Protein AF-A0A2D9DUI5-F1 (afdb_monomer)

Sequence (508 aa):
MSQTCPVAFVMTRLPARQQPRLTHIKRAMHSFASVVSAIAFSTLIPVAAQTADPADTEALIARLNEQREALATMQQEQGTFGQNSDDMLALLQSLTETLLLARAEGEALDALNQQLQIIKVHDGLYSEAQIPVLLQIVDVLAGQRQWEEVSDRLDYIHWMLPRTPEMPLETKLTVLQQTDERLRFALLHGPRDREARYLLQLREQREQALELALDAGNTEQIDALQYDLALAELYIGLAMVTTTDTSQALINEEHGIPSTTPLRPLQRITSVSDLETMYGSRTTTVIERAHRSAMTRHYQLIEEIGERQSEEPEVQAMLKLYLGDSVLLRQQYELRTGTLISDARGSNNIGSAATYYRDAWTLFKEAGYSDSELNAYFACPALLPLQTLSLELKTGNSHCEITGEDALMTINNVVMTEGALPAFAYEEMPQTLREMTTNGVKTLLEFRIGVNGQAENIDIIDATPDTTGARIQGRDALRSLQFRPVLIDGEAQRRQNVRLTLISLNQD

pLDDT: mean 78.69, std 21.23, range [22.59, 97.69]

Nearest PDB structures (foldseek):
  6swu-assembly3_E  TM=4.867E-01  e=5.775E-04  Mus musculus
  7aie-assembly1_A  TM=6.490E-01  e=6.073E-03  Homo sapiens
  7ai4-assembly2_B  TM=4.175E-01  e=3.004E-04  Homo sapiens
  6swu-assembly1_B  TM=4.247E-01  e=2.229E-03  Mus musculus
  6f9i-assembly1_A  TM=3.969E-01  e=1.873E-03  Mus musculus

Mean predicted aligned error: 11.99 Å

Structure (mmCIF, N/CA/C/O backbone):
data_AF-A0A2D9DUI5-F1
#
_entry.id   AF-A0A2D9DUI5-F1
#
loop_
_atom_site.group_PDB
_atom_site.id
_atom_site.type_symbol
_atom_site.label_atom_id
_atom_site.label_alt_id
_atom_site.label_comp_id
_atom_site.label_asym_id
_atom_site.label_entity_id
_atom_site.label_seq_id
_atom_site.pdbx_PDB_ins_code
_atom_site.Cartn_x
_atom_site.Cartn_y
_atom_site.Cartn_z
_atom_site.occupancy
_atom_site.B_iso_or_equiv
_atom_site.auth_seq_id
_atom_site.auth_comp_id
_atom_site.auth_asym_id
_atom_site.auth_atom_id
_atom_site.pdbx_PDB_model_num
ATOM 1 N N . MET A 1 1 ? 38.023 36.921 45.745 1.00 35.47 1 MET A N 1
ATOM 2 C CA . MET A 1 1 ? 38.753 35.980 46.623 1.00 35.47 1 MET A CA 1
ATOM 3 C C . MET A 1 1 ? 38.849 34.674 45.841 1.00 35.47 1 MET A C 1
ATOM 5 O O . MET A 1 1 ? 37.820 34.056 45.636 1.00 35.47 1 MET A O 1
ATOM 9 N N . SER A 1 2 ? 39.879 34.526 44.993 1.00 33.12 2 SER A N 1
ATOM 10 C CA . SER A 1 2 ? 41.047 33.629 45.203 1.00 33.12 2 SER A CA 1
ATOM 11 C C . SER A 1 2 ? 40.615 32.175 45.457 1.00 33.12 2 SER A C 1
ATOM 13 O O . SER A 1 2 ? 39.917 31.946 46.431 1.00 33.12 2 SER A O 1
ATOM 15 N N . GLN A 1 3 ? 40.984 31.141 44.704 1.00 33.75 3 GLN A N 1
ATOM 16 C CA . GLN A 1 3 ? 42.101 30.915 43.787 1.00 33.75 3 GLN A CA 1
ATOM 17 C C . GLN A 1 3 ? 41.782 29.678 42.921 1.00 33.75 3 GLN A C 1
ATOM 19 O O . GLN A 1 3 ? 41.105 28.751 43.352 1.00 33.75 3 GLN A O 1
ATOM 24 N N . THR A 1 4 ? 42.325 29.687 41.712 1.00 34.16 4 THR A N 1
ATOM 25 C CA . THR A 1 4 ? 42.531 28.580 40.768 1.00 34.16 4 THR A CA 1
ATOM 26 C C . THR A 1 4 ? 43.497 27.509 41.298 1.00 34.16 4 THR A C 1
ATOM 28 O O . THR A 1 4 ? 44.485 27.892 41.921 1.00 34.16 4 THR A O 1
ATOM 31 N N . CYS A 1 5 ? 43.299 26.222 40.964 1.00 30.30 5 CYS A N 1
ATOM 32 C CA . CYS A 1 5 ? 44.219 25.385 40.151 1.00 30.30 5 CYS A CA 1
ATOM 33 C C . CYS A 1 5 ? 43.938 23.856 40.235 1.00 30.30 5 CYS A C 1
ATOM 35 O O . CYS A 1 5 ? 43.252 23.417 41.154 1.00 30.30 5 CYS A O 1
ATOM 37 N N . PRO A 1 6 ? 44.444 23.060 39.261 1.00 39.50 6 PRO A N 1
ATOM 38 C CA . PRO A 1 6 ? 43.916 21.758 38.836 1.00 39.50 6 PRO A CA 1
ATOM 39 C C . PRO A 1 6 ? 44.790 20.561 39.260 1.00 39.50 6 PRO A C 1
ATOM 41 O O . PRO A 1 6 ? 45.920 20.738 39.710 1.00 39.50 6 PRO A O 1
ATOM 44 N N . VAL A 1 7 ? 44.316 19.332 39.016 1.00 31.47 7 VAL A N 1
ATOM 45 C CA . VAL A 1 7 ? 45.169 18.129 39.005 1.00 31.47 7 VAL A CA 1
ATOM 46 C C . VAL A 1 7 ? 44.853 17.273 37.779 1.00 31.47 7 VAL A C 1
ATOM 48 O O . VAL A 1 7 ? 43.738 16.791 37.609 1.00 31.47 7 VAL A O 1
ATOM 51 N N . ALA A 1 8 ? 45.876 17.075 36.950 1.00 28.53 8 ALA A N 1
ATOM 52 C CA . ALA A 1 8 ? 45.979 16.036 35.935 1.00 28.53 8 ALA A CA 1
ATOM 53 C C . ALA A 1 8 ? 47.156 15.117 36.310 1.00 28.53 8 ALA A C 1
ATOM 55 O O . ALA A 1 8 ? 48.222 15.618 36.660 1.00 28.53 8 ALA A O 1
ATOM 56 N N . PHE A 1 9 ? 46.972 13.795 36.222 1.00 25.91 9 PHE A N 1
ATOM 57 C CA . PHE A 1 9 ? 48.032 12.768 36.201 1.00 25.91 9 PHE A CA 1
ATOM 58 C C . PHE A 1 9 ? 47.408 11.477 35.626 1.00 25.91 9 PHE A C 1
ATOM 60 O O . PHE A 1 9 ? 46.484 10.934 36.218 1.00 25.91 9 PHE A O 1
ATOM 67 N N . VAL A 1 10 ? 47.578 11.168 34.335 1.00 26.67 10 VAL A N 1
ATOM 68 C CA . VAL A 1 10 ? 48.645 10.370 33.684 1.00 26.67 10 VAL A CA 1
ATOM 69 C C . VAL A 1 10 ? 48.659 8.871 34.049 1.00 26.67 10 VAL A C 1
ATOM 71 O O . VAL A 1 10 ? 49.114 8.474 35.113 1.00 26.67 10 VAL A O 1
ATOM 74 N N . MET A 1 11 ? 48.206 8.088 33.057 1.00 27.45 11 MET A N 1
ATOM 75 C CA . MET A 1 11 ? 48.617 6.754 32.573 1.00 27.45 11 MET A CA 1
ATOM 76 C C . MET A 1 11 ? 49.201 5.696 33.526 1.00 27.45 11 MET A C 1
ATOM 78 O O . MET A 1 11 ? 50.337 5.818 33.977 1.00 27.45 11 MET A O 1
ATOM 82 N N . THR A 1 12 ? 48.582 4.508 33.490 1.00 27.20 12 THR A N 1
ATOM 83 C CA . THR A 1 12 ? 49.299 3.220 33.400 1.00 27.20 12 THR A CA 1
ATOM 84 C C . THR A 1 12 ? 48.581 2.229 32.470 1.00 27.20 12 THR A C 1
ATOM 86 O O . THR A 1 12 ? 47.360 2.180 32.380 1.00 27.20 12 THR A O 1
ATOM 89 N N . ARG A 1 13 ? 49.406 1.500 31.711 1.00 25.88 13 ARG A N 1
ATOM 90 C CA . ARG A 1 13 ? 49.123 0.600 30.579 1.00 25.88 13 ARG A CA 1
ATOM 91 C C . ARG A 1 13 ? 48.706 -0.818 31.005 1.00 25.88 13 ARG A C 1
ATOM 93 O O . ARG A 1 13 ? 49.141 -1.255 32.065 1.00 25.88 13 ARG A O 1
ATOM 100 N N . LEU A 1 14 ? 48.098 -1.554 30.053 1.00 30.58 14 LEU A N 1
ATOM 101 C CA . LEU A 1 14 ? 48.385 -2.944 29.577 1.00 30.58 14 LEU A CA 1
ATOM 102 C C . LEU A 1 14 ? 47.097 -3.800 29.415 1.00 30.58 14 LEU A C 1
ATOM 104 O O . LEU A 1 14 ? 46.129 -3.556 30.121 1.00 30.58 14 LEU A O 1
ATOM 108 N N . PRO A 1 15 ? 47.090 -4.884 28.609 1.00 32.53 15 PRO A N 1
ATOM 109 C CA . PRO A 1 15 ? 47.397 -4.961 27.180 1.00 32.53 15 PRO A CA 1
ATOM 110 C C . PRO A 1 15 ? 46.328 -5.750 26.381 1.00 32.53 15 PRO A C 1
ATOM 112 O O . PRO A 1 15 ? 45.441 -6.406 26.923 1.00 32.53 15 PRO A O 1
ATOM 115 N N . ALA A 1 16 ? 46.477 -5.712 25.056 1.00 29.59 16 ALA A N 1
ATOM 116 C CA . ALA A 1 16 ? 45.716 -6.464 24.065 1.00 29.59 16 ALA A CA 1
ATOM 117 C C . ALA A 1 16 ? 45.664 -7.978 24.344 1.00 29.59 16 ALA A C 1
ATOM 119 O O . ALA A 1 16 ? 46.697 -8.625 24.535 1.00 29.59 16 ALA A O 1
ATOM 120 N N . ARG A 1 17 ? 44.459 -8.557 24.276 1.00 28.30 17 ARG A N 1
ATOM 121 C CA . ARG A 1 17 ? 44.248 -10.007 24.249 1.00 28.30 17 ARG A CA 1
ATOM 122 C C . ARG A 1 17 ? 44.012 -10.441 22.804 1.00 28.30 17 ARG A C 1
ATOM 124 O O . ARG A 1 17 ? 42.981 -10.148 22.211 1.00 28.30 17 ARG A O 1
ATOM 131 N N . GLN A 1 18 ? 45.019 -11.110 22.253 1.00 30.19 18 GLN A N 1
ATOM 132 C CA . GLN A 1 18 ? 44.977 -11.826 20.982 1.00 30.19 18 GLN A CA 1
ATOM 133 C C . GLN A 1 18 ? 43.848 -12.868 21.004 1.00 30.19 18 GLN A C 1
ATOM 135 O O . GLN A 1 18 ? 43.832 -13.740 21.872 1.00 30.19 18 GLN A O 1
ATOM 140 N N . GLN A 1 19 ? 42.931 -12.802 20.040 1.00 34.28 19 GLN A N 1
ATOM 141 C CA . GLN A 1 19 ? 42.048 -13.917 19.697 1.00 34.28 19 GLN A CA 1
ATOM 142 C C . GLN A 1 19 ? 42.710 -14.745 18.583 1.00 34.28 19 GLN A C 1
ATOM 144 O O . GLN A 1 19 ? 43.161 -14.169 17.588 1.00 34.28 19 GLN A O 1
ATOM 149 N N . PRO A 1 20 ? 42.809 -16.078 18.719 1.00 31.58 20 PRO A N 1
ATOM 150 C CA . PRO A 1 20 ? 43.341 -16.919 17.663 1.00 31.58 20 PRO A CA 1
ATOM 151 C C . PRO A 1 20 ? 42.282 -17.187 16.589 1.00 31.58 20 PRO A C 1
ATOM 153 O O . PRO A 1 20 ? 41.140 -17.540 16.872 1.00 31.58 20 PRO A O 1
ATOM 156 N N . ARG A 1 21 ? 42.725 -17.065 15.335 1.00 27.00 21 ARG A N 1
ATOM 157 C CA . ARG A 1 21 ? 42.079 -17.616 14.143 1.00 27.00 21 ARG A CA 1
ATOM 158 C C . ARG A 1 21 ? 41.914 -19.130 14.300 1.00 27.00 21 ARG A C 1
ATOM 160 O O . ARG A 1 21 ? 42.907 -19.820 14.520 1.00 27.00 21 ARG A O 1
ATOM 167 N N . LEU A 1 22 ? 40.707 -19.643 14.078 1.00 28.48 22 LEU A N 1
ATOM 168 C CA . LEU A 1 22 ? 40.494 -21.040 13.704 1.00 28.48 22 LEU A CA 1
ATOM 169 C C . LEU A 1 22 ? 39.756 -21.097 12.370 1.00 28.48 22 LEU A C 1
ATOM 171 O O . LEU A 1 22 ? 38.598 -20.725 12.221 1.00 28.48 22 LEU A O 1
ATOM 175 N N . THR A 1 23 ? 40.530 -21.523 11.386 1.00 28.75 23 THR A N 1
ATOM 176 C CA . THR A 1 23 ? 40.172 -21.856 10.019 1.00 28.75 23 THR A CA 1
ATOM 177 C C . THR A 1 23 ? 39.438 -23.195 9.933 1.00 28.75 23 THR A C 1
ATOM 179 O O . THR A 1 23 ? 39.822 -24.149 10.599 1.00 28.75 23 THR A O 1
ATOM 182 N N . HIS A 1 24 ? 38.499 -23.260 8.987 1.00 27.08 24 HIS A N 1
ATOM 183 C CA . HIS A 1 24 ? 38.095 -24.427 8.192 1.00 27.08 24 HIS A CA 1
ATOM 184 C C . HIS A 1 24 ? 37.615 -25.703 8.903 1.00 27.08 24 HIS A C 1
ATOM 186 O O . HIS A 1 24 ? 38.417 -26.557 9.260 1.00 27.08 24 HIS A O 1
ATOM 192 N N . ILE A 1 25 ? 36.301 -25.953 8.824 1.00 29.09 25 ILE A N 1
ATOM 193 C CA . ILE A 1 25 ? 35.782 -27.282 8.464 1.00 29.09 25 ILE A CA 1
ATOM 194 C C . ILE A 1 25 ? 34.716 -27.101 7.371 1.00 29.09 25 ILE A C 1
ATOM 196 O O . ILE A 1 25 ? 33.640 -26.561 7.602 1.00 29.09 25 ILE A O 1
ATOM 200 N N . LYS A 1 26 ? 35.060 -27.524 6.151 1.00 25.78 26 LYS A N 1
ATOM 201 C CA . LYS A 1 26 ? 34.168 -27.704 4.996 1.00 25.78 26 LYS A CA 1
ATOM 202 C C . LYS A 1 26 ? 34.025 -29.215 4.747 1.00 25.78 26 LYS A C 1
ATOM 204 O O . LYS A 1 26 ? 35.037 -29.908 4.760 1.00 25.78 26 LYS A O 1
ATOM 209 N N . ARG A 1 27 ? 32.805 -29.620 4.358 1.00 27.11 27 ARG A N 1
ATOM 210 C CA . ARG A 1 27 ? 32.379 -30.831 3.606 1.00 27.11 27 ARG A CA 1
ATOM 211 C C . ARG A 1 27 ? 32.108 -32.154 4.341 1.00 27.11 27 ARG A C 1
ATOM 213 O O . ARG A 1 27 ? 33.028 -32.838 4.764 1.00 27.11 27 ARG A O 1
ATOM 220 N N . ALA A 1 28 ? 30.839 -32.569 4.242 1.00 24.31 28 ALA A N 1
ATOM 221 C CA . ALA A 1 28 ? 30.325 -33.802 3.603 1.00 24.31 28 ALA A CA 1
ATOM 222 C C . ALA A 1 28 ? 28.789 -33.580 3.431 1.00 24.31 28 ALA A C 1
ATOM 224 O O . ALA A 1 28 ? 28.154 -33.261 4.426 1.00 24.31 28 ALA A O 1
ATOM 225 N N . MET A 1 29 ? 28.109 -33.475 2.267 1.00 25.52 29 MET A N 1
ATOM 226 C CA . MET A 1 29 ? 27.969 -34.352 1.072 1.00 25.52 29 MET A CA 1
ATOM 227 C C . MET A 1 29 ? 27.858 -35.833 1.466 1.00 25.52 29 MET A C 1
ATOM 229 O O . MET A 1 29 ? 28.759 -36.320 2.126 1.00 25.52 29 MET A O 1
ATOM 233 N N . HIS A 1 30 ? 26.873 -36.655 1.093 1.00 25.30 30 HIS A N 1
ATOM 234 C CA . HIS A 1 30 ? 25.753 -36.604 0.144 1.00 25.30 30 HIS A CA 1
ATOM 235 C C . HIS A 1 30 ? 24.871 -37.852 0.429 1.00 25.30 30 HIS A C 1
ATOM 237 O O . HIS A 1 30 ? 25.422 -38.906 0.722 1.00 25.30 30 HIS A O 1
ATOM 243 N N . SER A 1 31 ? 23.538 -37.742 0.349 1.00 24.42 31 SER A N 1
ATOM 244 C CA . SER A 1 31 ? 22.684 -38.413 -0.662 1.00 24.42 31 SER A CA 1
ATOM 245 C C . SER A 1 31 ? 22.130 -39.809 -0.301 1.00 24.42 31 SER A C 1
ATOM 247 O O . SER A 1 31 ? 22.700 -40.524 0.515 1.00 24.42 31 SER A O 1
ATOM 249 N N . PHE A 1 32 ? 21.049 -40.157 -1.017 1.00 24.33 32 PHE A N 1
ATOM 250 C CA . PHE A 1 32 ? 20.223 -41.377 -1.081 1.00 24.33 32 PHE A CA 1
ATOM 251 C C . PHE A 1 32 ? 18.980 -41.394 -0.166 1.00 24.33 32 PHE A C 1
ATOM 253 O O . PHE A 1 32 ? 19.099 -41.260 1.040 1.00 24.33 32 PHE A O 1
ATOM 260 N N . ALA A 1 33 ? 17.747 -41.587 -0.652 1.00 24.06 33 ALA A N 1
ATOM 261 C CA . ALA A 1 33 ? 17.282 -41.972 -1.983 1.00 24.06 33 ALA A CA 1
ATOM 262 C C . ALA A 1 33 ? 15.797 -41.607 -2.190 1.00 24.06 33 ALA A C 1
ATOM 264 O O . ALA A 1 33 ? 14.988 -41.681 -1.271 1.00 24.06 33 ALA A O 1
ATOM 265 N N . SER A 1 34 ? 15.469 -41.276 -3.439 1.00 27.56 34 SER A N 1
ATOM 266 C CA . SER A 1 34 ? 14.128 -41.279 -4.030 1.00 27.56 34 SER A CA 1
ATOM 267 C C . SER A 1 34 ? 13.710 -42.709 -4.391 1.00 27.56 34 SER A C 1
ATOM 269 O O . SER A 1 34 ? 14.555 -43.430 -4.918 1.00 27.56 34 SER A O 1
ATOM 271 N N . VAL A 1 35 ? 12.432 -43.081 -4.192 1.00 26.27 35 VAL A N 1
ATOM 272 C CA . VAL A 1 35 ? 11.725 -44.129 -4.967 1.00 26.27 35 VAL A CA 1
ATOM 273 C C . VAL A 1 35 ? 10.205 -43.833 -5.061 1.00 26.27 35 VAL A C 1
ATOM 275 O O . VAL A 1 35 ? 9.470 -44.061 -4.111 1.00 26.27 35 VAL A O 1
ATOM 278 N N . VAL A 1 36 ? 9.790 -43.317 -6.231 1.00 25.77 36 VAL A N 1
ATOM 279 C CA . VAL A 1 36 ? 8.755 -43.799 -7.195 1.00 25.77 36 VAL A CA 1
ATOM 280 C C . VAL A 1 36 ? 7.274 -44.062 -6.794 1.00 25.77 36 VAL A C 1
ATOM 282 O O . VAL A 1 36 ? 6.982 -44.819 -5.877 1.00 25.77 36 VAL A O 1
ATOM 285 N N . SER A 1 37 ? 6.387 -43.609 -7.713 1.00 22.59 37 SER A N 1
ATOM 286 C CA . SER A 1 37 ? 4.989 -44.022 -8.036 1.00 22.59 37 SER A CA 1
ATOM 287 C C . SER A 1 37 ? 3.849 -43.463 -7.177 1.00 22.59 37 SER A C 1
ATOM 289 O O . SER A 1 37 ? 3.982 -43.358 -5.972 1.00 22.59 37 SER A O 1
ATOM 291 N N . ALA A 1 38 ? 2.636 -43.192 -7.666 1.00 22.98 38 ALA A N 1
ATOM 292 C CA . ALA A 1 38 ? 2.022 -43.075 -8.993 1.00 22.98 38 ALA A CA 1
ATOM 293 C C . ALA A 1 38 ? 0.578 -42.552 -8.771 1.00 22.98 38 ALA A C 1
ATOM 295 O O . ALA A 1 38 ? -0.014 -42.845 -7.741 1.00 22.98 38 ALA A O 1
ATOM 296 N N . ILE A 1 39 ? 0.038 -41.814 -9.749 1.00 30.64 39 ILE A N 1
ATOM 297 C CA . ILE A 1 39 ? -1.383 -41.674 -10.156 1.00 30.64 39 ILE A CA 1
ATOM 298 C C . ILE A 1 39 ? -2.484 -41.823 -9.073 1.00 30.64 39 ILE A C 1
ATOM 300 O O . ILE A 1 39 ? -2.800 -42.936 -8.666 1.00 30.64 39 ILE A O 1
ATOM 304 N N . ALA A 1 40 ? -3.223 -40.738 -8.799 1.00 24.50 40 ALA A N 1
ATOM 305 C CA . ALA A 1 40 ? -4.675 -40.759 -8.532 1.00 24.50 40 ALA A CA 1
ATOM 306 C C . ALA A 1 40 ? -5.242 -39.335 -8.709 1.00 24.50 40 ALA A C 1
ATOM 308 O O . ALA A 1 40 ? -4.798 -38.399 -8.059 1.00 24.50 40 ALA A O 1
ATOM 309 N N . PHE A 1 41 ? -5.998 -39.103 -9.781 1.00 24.47 41 PHE A N 1
ATOM 310 C CA . PHE A 1 41 ? -7.457 -38.946 -9.767 1.00 24.47 41 PHE A CA 1
ATOM 311 C C . PHE A 1 41 ? -7.968 -37.661 -9.105 1.00 24.47 41 PHE A C 1
ATOM 313 O O . PHE A 1 41 ? -7.886 -37.456 -7.900 1.00 24.47 41 PHE A O 1
ATOM 320 N N . SER A 1 42 ? -8.567 -36.836 -9.958 1.00 33.62 42 SER A N 1
ATOM 321 C CA . SER A 1 42 ? -9.458 -35.733 -9.646 1.00 33.62 42 SER A CA 1
ATOM 322 C C . SER A 1 42 ? -10.471 -36.106 -8.564 1.00 33.62 42 SER A C 1
ATOM 324 O O . SER A 1 42 ? -11.307 -36.986 -8.769 1.00 33.62 42 SER A O 1
ATOM 326 N N . THR A 1 43 ? -10.479 -35.355 -7.469 1.00 26.19 43 THR A N 1
ATOM 327 C CA . THR A 1 43 ? -11.693 -35.130 -6.688 1.00 26.19 43 THR A CA 1
ATOM 328 C C . THR A 1 43 ? -11.813 -33.644 -6.417 1.00 26.19 43 THR A C 1
ATOM 330 O O . THR A 1 43 ? -10.975 -33.052 -5.740 1.00 26.19 43 THR A O 1
ATOM 333 N N . LEU A 1 44 ? -12.873 -33.066 -6.981 1.00 30.77 44 LEU A N 1
ATOM 334 C CA . LEU A 1 44 ? -13.515 -31.854 -6.497 1.00 30.77 44 LEU A CA 1
ATOM 335 C C . LEU A 1 44 ? -13.563 -31.916 -4.968 1.00 30.77 44 LEU A C 1
ATOM 337 O O . LEU A 1 44 ? -14.206 -32.808 -4.417 1.00 30.77 44 LEU A O 1
ATOM 341 N N . ILE A 1 45 ? -12.872 -31.000 -4.296 1.00 27.75 45 ILE A N 1
ATOM 342 C CA . ILE A 1 45 ? -13.144 -30.715 -2.892 1.00 27.75 45 ILE A CA 1
ATOM 343 C C . ILE A 1 45 ? -14.324 -29.743 -2.925 1.00 27.75 45 ILE A C 1
ATOM 345 O O . ILE A 1 45 ? -14.134 -28.591 -3.322 1.00 27.75 45 ILE A O 1
ATOM 349 N N . PRO A 1 46 ? -15.553 -30.164 -2.579 1.00 30.53 46 PRO A N 1
ATOM 350 C CA . PRO A 1 46 ? -16.539 -29.188 -2.171 1.00 30.53 46 PRO A CA 1
ATOM 351 C C . PRO A 1 46 ? -15.974 -28.533 -0.910 1.00 30.53 46 PRO A C 1
ATOM 353 O O . PRO A 1 46 ? -15.553 -29.229 0.016 1.00 30.53 46 PRO A O 1
ATOM 356 N N . VAL A 1 47 ? -15.932 -27.203 -0.888 1.00 30.84 47 VAL A N 1
ATOM 357 C CA . VAL A 1 47 ? -15.747 -26.438 0.345 1.00 30.84 47 VAL A CA 1
ATOM 358 C C . VAL A 1 47 ? -16.942 -26.784 1.228 1.00 30.84 47 VAL A C 1
ATOM 360 O O . VAL A 1 47 ? -18.017 -26.200 1.125 1.00 30.84 47 VAL A O 1
ATOM 363 N N . ALA A 1 48 ? -16.789 -27.836 2.026 1.00 29.02 48 ALA A N 1
ATOM 364 C CA . ALA A 1 48 ? -17.665 -28.099 3.137 1.00 29.02 48 ALA A CA 1
ATOM 365 C C . ALA A 1 48 ? -17.419 -26.957 4.117 1.00 29.02 48 ALA A C 1
ATOM 367 O O . ALA A 1 48 ? -16.300 -26.789 4.604 1.00 29.02 48 ALA A O 1
ATOM 368 N N . ALA A 1 49 ? -18.457 -26.165 4.384 1.00 35.09 49 ALA A N 1
ATOM 369 C CA . ALA A 1 49 ? -18.524 -25.417 5.624 1.00 35.09 49 ALA A CA 1
ATOM 370 C C . ALA A 1 49 ? -18.140 -26.396 6.740 1.00 35.09 49 ALA A C 1
ATOM 372 O O . ALA A 1 49 ? -18.808 -27.418 6.909 1.00 35.09 49 ALA A O 1
ATOM 373 N N . GLN A 1 50 ? -17.021 -26.145 7.420 1.00 40.34 50 GLN A N 1
ATOM 374 C CA . GLN A 1 50 ? -16.667 -26.870 8.631 1.00 40.34 50 GLN A CA 1
ATOM 375 C C . GLN A 1 50 ? -17.823 -26.667 9.605 1.00 40.34 50 GLN A C 1
ATOM 377 O O . GLN A 1 50 ? -17.972 -25.613 10.217 1.00 40.34 50 GLN A O 1
ATOM 382 N N . THR A 1 51 ? -18.703 -27.659 9.687 1.00 37.50 51 THR A N 1
ATOM 383 C CA . THR A 1 51 ? -19.665 -27.766 10.769 1.00 37.50 51 THR A CA 1
ATOM 384 C C . THR A 1 51 ? -18.831 -28.016 12.014 1.00 37.50 51 THR A C 1
ATOM 386 O O . THR A 1 51 ? -18.285 -29.110 12.160 1.00 37.50 51 THR A O 1
ATOM 389 N N . ALA A 1 52 ? -18.659 -26.982 12.840 1.00 52.34 52 ALA A N 1
ATOM 390 C CA . ALA A 1 52 ? -18.042 -27.108 14.153 1.00 52.34 52 ALA A CA 1
ATOM 391 C C . ALA A 1 52 ? -18.683 -28.292 14.894 1.00 52.34 52 ALA A C 1
ATOM 393 O O . ALA A 1 52 ? -19.907 -28.457 14.840 1.00 52.34 52 ALA A O 1
ATOM 394 N N . ASP A 1 53 ? -17.863 -29.138 15.519 1.00 56.28 53 ASP A N 1
ATOM 395 C CA . ASP A 1 53 ? -18.357 -30.276 16.291 1.00 56.28 53 ASP A CA 1
ATOM 396 C C . ASP A 1 53 ? -19.287 -29.738 17.397 1.00 56.28 53 ASP A C 1
ATOM 398 O O . ASP A 1 53 ? -18.899 -28.811 18.118 1.00 56.28 53 ASP A O 1
ATOM 402 N N . PRO A 1 54 ? -20.524 -30.245 17.546 1.00 64.31 54 PRO A N 1
ATOM 403 C CA . PRO A 1 54 ? -21.423 -29.807 18.611 1.00 64.31 54 PRO A CA 1
ATOM 404 C C . PRO A 1 54 ? -20.776 -29.863 20.007 1.00 64.31 54 PRO A C 1
ATOM 406 O O . PRO A 1 54 ? -21.071 -28.997 20.834 1.00 64.31 54 PRO A O 1
ATOM 409 N N . ALA A 1 55 ? -19.847 -30.796 20.254 1.00 65.81 55 ALA A N 1
ATOM 410 C CA . ALA A 1 55 ? -19.101 -30.865 21.514 1.00 65.81 55 ALA A CA 1
ATOM 411 C C . ALA A 1 55 ? -18.189 -29.640 21.750 1.00 65.81 55 ALA A C 1
ATOM 413 O O . ALA A 1 55 ? -18.104 -29.144 22.875 1.00 65.81 55 ALA A O 1
ATOM 414 N N . ASP A 1 56 ? -17.568 -29.107 20.693 1.00 78.75 56 ASP A N 1
ATOM 415 C CA . ASP A 1 56 ? -16.711 -27.918 20.774 1.00 78.75 56 ASP A CA 1
ATOM 416 C C . ASP A 1 56 ? -17.540 -26.653 21.041 1.00 78.75 56 ASP A C 1
ATOM 418 O O . ASP A 1 56 ? -17.127 -25.772 21.798 1.00 78.75 56 ASP A O 1
ATOM 422 N N . THR A 1 57 ? -18.751 -26.576 20.477 1.00 81.31 57 THR A N 1
ATOM 423 C CA . THR A 1 57 ? -19.652 -25.435 20.707 1.00 81.31 57 THR A CA 1
ATOM 424 C C . THR A 1 57 ? -20.199 -25.384 22.136 1.00 81.31 57 THR A C 1
ATOM 426 O O . THR A 1 57 ? -20.290 -24.302 22.716 1.00 81.31 57 THR A O 1
ATOM 429 N N . GLU A 1 58 ? -20.518 -26.532 22.741 1.00 86.31 58 GLU A N 1
ATOM 430 C CA . GLU A 1 58 ? -21.008 -26.593 24.124 1.00 86.31 58 GLU A CA 1
ATOM 431 C C . GLU A 1 58 ? -19.908 -26.213 25.127 1.00 86.31 58 GLU A C 1
ATOM 433 O O . GLU A 1 58 ? -20.149 -25.420 26.042 1.00 86.31 58 GLU A O 1
ATOM 438 N N . ALA A 1 59 ? -18.678 -26.692 24.906 1.00 88.62 59 ALA A N 1
ATOM 439 C CA . ALA A 1 59 ? -17.516 -26.310 25.707 1.00 88.62 59 ALA A CA 1
ATOM 440 C C . ALA A 1 59 ? -17.216 -24.802 25.615 1.00 88.62 59 ALA A C 1
ATOM 442 O O . ALA A 1 59 ? -16.914 -24.165 26.629 1.00 88.62 59 ALA A O 1
ATOM 443 N N . LEU A 1 60 ? -17.347 -24.214 24.420 1.00 89.31 60 LEU A N 1
ATOM 444 C CA . LEU A 1 60 ? -17.158 -22.779 24.200 1.00 89.31 60 LEU A CA 1
ATOM 445 C C . LEU A 1 60 ? -18.197 -21.939 24.958 1.00 89.31 60 LEU A C 1
ATOM 447 O O . LEU A 1 60 ? -17.842 -20.970 25.628 1.00 89.31 60 LEU A O 1
ATOM 451 N N . ILE A 1 61 ? -19.473 -22.332 24.903 1.00 89.56 61 ILE A N 1
ATOM 452 C CA . ILE A 1 61 ? -20.558 -21.642 25.619 1.00 89.56 61 ILE A CA 1
ATOM 453 C C . ILE A 1 61 ? -20.364 -21.740 27.137 1.00 89.56 61 ILE A C 1
ATOM 455 O O . ILE A 1 61 ? -20.543 -20.743 27.840 1.00 89.56 61 ILE A O 1
ATOM 459 N N . ALA A 1 62 ? -19.984 -22.914 27.650 1.00 90.62 62 ALA A N 1
ATOM 460 C CA . ALA A 1 62 ? -19.711 -23.100 29.074 1.00 90.62 62 ALA A CA 1
ATOM 461 C C . ALA A 1 62 ? -18.585 -22.172 29.557 1.00 90.62 62 ALA A C 1
ATOM 463 O O . ALA A 1 62 ? -18.760 -21.473 30.556 1.00 90.62 62 ALA A O 1
ATOM 464 N N . ARG A 1 63 ? -17.484 -22.093 28.797 1.00 92.56 63 ARG A N 1
ATOM 465 C CA . ARG A 1 63 ? -16.356 -21.200 29.095 1.00 92.56 63 ARG A CA 1
ATOM 466 C C . ARG A 1 63 ? -16.758 -19.723 29.086 1.00 92.56 63 ARG A C 1
ATOM 468 O O . ARG A 1 63 ? -16.377 -18.992 29.996 1.00 92.56 63 ARG A O 1
ATOM 475 N N . LEU A 1 64 ? -17.555 -19.288 28.106 1.00 93.62 64 LEU A N 1
ATOM 476 C CA . LEU A 1 64 ? -18.066 -17.912 28.057 1.00 93.62 64 LEU A CA 1
ATOM 477 C C . LEU A 1 64 ? -18.913 -17.569 29.285 1.00 93.62 64 LEU A C 1
ATOM 479 O O . LEU A 1 64 ? -18.774 -16.487 29.851 1.00 93.62 64 LEU A O 1
ATOM 483 N N . ASN A 1 65 ? -19.790 -18.480 29.708 1.00 93.75 65 ASN A N 1
ATOM 484 C CA . ASN A 1 65 ? -20.638 -18.250 30.877 1.00 93.75 65 ASN A CA 1
ATOM 485 C C . ASN A 1 65 ? -19.817 -18.168 32.169 1.00 93.75 65 ASN A C 1
ATOM 487 O O . ASN A 1 65 ? -20.057 -17.266 32.968 1.00 93.75 65 ASN A O 1
ATOM 491 N N . GLU A 1 66 ? -18.817 -19.039 32.334 1.00 94.81 66 GLU A N 1
ATOM 492 C CA . GLU A 1 66 ? -17.882 -18.990 33.464 1.00 94.81 66 GLU A CA 1
ATOM 493 C C . GLU A 1 66 ? -17.130 -17.649 33.515 1.00 94.81 66 GLU A C 1
ATOM 495 O O . GLU A 1 66 ? -17.073 -17.003 34.561 1.00 94.81 66 GLU A O 1
ATOM 500 N N . GLN A 1 67 ? -16.610 -17.180 32.376 1.00 94.75 67 GLN A N 1
ATOM 501 C CA . GLN A 1 67 ? -15.892 -15.904 32.299 1.00 94.75 67 GLN A CA 1
ATOM 502 C C . GLN A 1 67 ? -16.799 -14.695 32.576 1.00 94.75 67 GLN A C 1
ATOM 504 O O . GLN A 1 67 ? -16.385 -13.775 33.283 1.00 94.75 67 GLN A O 1
ATOM 509 N N . ARG A 1 68 ? -18.042 -14.693 32.070 1.00 94.75 68 ARG A N 1
ATOM 510 C CA . ARG A 1 68 ? -19.034 -13.639 32.359 1.00 94.75 68 ARG A CA 1
ATOM 511 C C . ARG A 1 68 ? -19.389 -13.586 33.845 1.00 94.75 68 ARG A C 1
ATOM 513 O O . ARG A 1 68 ? -19.475 -12.500 34.413 1.00 94.75 68 ARG A O 1
ATOM 520 N N . GLU A 1 69 ? -19.582 -14.741 34.479 1.00 94.44 69 GLU A N 1
ATOM 521 C CA . GLU A 1 69 ? -19.897 -14.828 35.910 1.00 94.44 69 GLU A CA 1
ATOM 522 C C . GLU A 1 69 ? -18.712 -14.384 36.780 1.00 94.44 69 GLU A C 1
ATOM 524 O O . GLU A 1 69 ? -18.891 -13.610 37.727 1.00 94.44 69 GLU A O 1
ATOM 529 N N . ALA A 1 70 ? -17.493 -14.793 36.418 1.00 92.69 70 ALA A N 1
ATOM 530 C CA . ALA A 1 70 ? -16.273 -14.326 37.069 1.00 92.69 70 ALA A CA 1
ATOM 531 C C . ALA A 1 70 ? -16.124 -12.799 36.956 1.00 92.69 70 ALA A C 1
ATOM 533 O O . ALA A 1 70 ? -15.808 -12.137 37.947 1.00 92.69 70 ALA A O 1
ATOM 534 N N . LEU A 1 71 ? -16.415 -12.228 35.780 1.00 92.50 71 LEU A N 1
ATOM 535 C CA . LEU A 1 71 ? -16.335 -10.785 35.547 1.00 92.50 71 LEU A CA 1
ATOM 536 C C . LEU A 1 71 ? -17.368 -10.032 36.389 1.00 92.50 71 LEU A C 1
ATOM 538 O O . LEU A 1 71 ? -17.019 -9.065 37.064 1.00 92.50 71 LEU A O 1
ATOM 542 N N . ALA A 1 72 ? -18.616 -10.503 36.401 1.00 91.69 72 ALA A N 1
ATOM 543 C CA . ALA A 1 72 ? -19.685 -9.909 37.198 1.00 91.69 72 ALA A CA 1
ATOM 544 C C . ALA A 1 72 ? -19.361 -9.937 38.702 1.00 91.69 72 ALA A C 1
ATOM 546 O O . ALA A 1 72 ? -19.544 -8.935 39.396 1.00 91.69 72 ALA A O 1
ATOM 547 N N . THR A 1 73 ? -18.822 -11.057 39.191 1.00 92.56 73 THR A N 1
ATOM 548 C CA . THR A 1 73 ? -18.387 -11.204 40.588 1.00 92.56 73 THR A CA 1
ATOM 549 C C . THR A 1 73 ? -17.274 -10.209 40.917 1.00 92.56 73 THR A C 1
ATOM 551 O O . THR A 1 73 ? -17.378 -9.454 41.885 1.00 92.56 73 THR A O 1
ATOM 554 N N . MET A 1 74 ? -16.248 -10.123 40.066 1.00 90.00 74 MET A N 1
ATOM 555 C CA . MET A 1 74 ? -15.127 -9.204 40.264 1.00 90.00 74 MET A CA 1
ATOM 556 C C . MET A 1 74 ? -15.570 -7.732 40.230 1.00 90.00 74 MET A C 1
ATOM 558 O O . MET A 1 74 ? -15.128 -6.933 41.057 1.00 90.00 74 MET A O 1
ATOM 562 N N . GLN A 1 75 ? -16.484 -7.365 39.327 1.00 89.44 75 GLN A N 1
ATOM 563 C CA . GLN A 1 75 ? -17.055 -6.015 39.253 1.00 89.44 75 GLN A CA 1
ATOM 564 C C . GLN A 1 75 ? -17.906 -5.669 40.479 1.00 89.44 75 GLN A C 1
ATOM 566 O O . GLN A 1 75 ? -17.917 -4.515 40.910 1.00 89.44 75 GLN A O 1
ATOM 571 N N . GLN A 1 76 ? -18.615 -6.643 41.053 1.00 89.19 76 GLN A N 1
ATOM 572 C CA . GLN A 1 76 ? -19.391 -6.439 42.273 1.00 89.19 76 GLN A CA 1
ATOM 573 C C . GLN A 1 76 ? -18.483 -6.209 43.490 1.00 89.19 76 GLN A C 1
ATOM 575 O O . GLN A 1 76 ? -18.800 -5.377 44.342 1.00 89.19 76 GLN A O 1
ATOM 580 N N . GLU A 1 77 ? -17.361 -6.924 43.571 1.00 87.50 77 GLU A N 1
ATOM 581 C CA . GLU A 1 77 ? -16.415 -6.822 44.686 1.00 87.50 77 GLU A CA 1
ATOM 582 C C . GLU A 1 77 ? -15.520 -5.580 44.597 1.00 87.50 77 GLU A C 1
ATOM 584 O O . GLU A 1 77 ? -15.272 -4.919 45.607 1.00 87.50 77 GLU A O 1
ATOM 589 N N . GLN A 1 78 ? -15.039 -5.250 43.396 1.00 85.31 78 GLN A N 1
ATOM 590 C CA . GLN A 1 78 ? -13.998 -4.238 43.187 1.00 85.31 78 GLN A CA 1
ATOM 591 C C . GLN A 1 78 ? -14.497 -2.961 42.489 1.00 85.31 78 GLN A C 1
ATOM 593 O O . GLN A 1 78 ? -13.742 -1.995 42.357 1.00 85.31 78 GLN A O 1
ATOM 598 N N . GLY A 1 79 ? -15.760 -2.932 42.055 1.00 82.44 79 GLY A N 1
ATOM 599 C CA . GLY A 1 79 ? -16.328 -1.881 41.212 1.00 82.44 79 GLY A CA 1
ATOM 600 C C . GLY A 1 79 ? -16.016 -2.071 39.723 1.00 82.44 79 GLY A C 1
ATOM 601 O O . GLY A 1 79 ? -15.146 -2.846 39.336 1.00 82.44 79 GLY A O 1
ATOM 602 N N . THR A 1 80 ? -16.711 -1.318 38.863 1.00 76.88 80 THR A N 1
ATOM 603 C CA . THR A 1 80 ? -16.620 -1.437 37.392 1.00 76.88 80 THR A CA 1
ATOM 604 C C . THR A 1 80 ? -15.215 -1.194 36.833 1.00 76.88 80 THR A C 1
ATOM 606 O O . THR A 1 80 ? -14.864 -1.766 35.805 1.00 76.88 80 THR A O 1
ATOM 609 N N . PHE A 1 81 ? -14.412 -0.364 37.505 1.00 74.88 81 PHE A N 1
ATOM 610 C CA . PHE A 1 81 ? -13.038 -0.058 37.095 1.00 74.88 81 PHE A CA 1
ATOM 611 C C . PHE A 1 81 ? -11.974 -0.844 37.868 1.00 74.88 81 PHE A C 1
ATOM 613 O O . PHE A 1 81 ? -10.801 -0.719 37.540 1.00 74.88 81 PHE A O 1
ATOM 620 N N . GLY A 1 82 ? -12.376 -1.656 38.852 1.00 65.19 82 GLY A N 1
ATOM 621 C CA . GLY A 1 82 ? -11.479 -2.446 39.694 1.00 65.19 82 GLY A CA 1
ATOM 622 C C . GLY A 1 82 ? -10.594 -1.608 40.628 1.00 65.19 82 GLY A C 1
ATOM 623 O O . GLY A 1 82 ? -10.132 -0.522 40.285 1.00 65.19 82 GLY A O 1
ATOM 624 N N . GLN A 1 83 ? -10.327 -2.127 41.826 1.00 65.94 83 GLN A N 1
ATOM 625 C CA . GLN A 1 83 ? -9.194 -1.671 42.643 1.00 65.94 83 GLN A CA 1
ATOM 626 C C . GLN A 1 83 ? -7.893 -2.359 42.211 1.00 65.94 83 GLN A C 1
ATOM 628 O O . GLN A 1 83 ? -6.829 -1.770 42.380 1.00 65.94 83 GLN A O 1
ATOM 633 N N . ASN A 1 84 ? -7.987 -3.573 41.647 1.00 73.38 84 ASN A N 1
ATOM 634 C CA . ASN A 1 84 ? -6.885 -4.274 40.998 1.00 73.38 84 ASN A CA 1
ATOM 635 C C . ASN A 1 84 ? -7.135 -4.324 39.481 1.00 73.38 84 ASN A C 1
ATOM 637 O O . ASN A 1 84 ? -7.888 -5.172 38.999 1.00 73.38 84 ASN A O 1
ATOM 641 N N . SER A 1 85 ? -6.555 -3.381 38.735 1.00 79.50 85 SER A N 1
ATOM 642 C CA . SER A 1 85 ? -6.727 -3.282 37.279 1.00 79.50 85 SER A CA 1
ATOM 643 C C . SER A 1 85 ? -6.228 -4.526 36.547 1.00 79.50 85 SER A C 1
ATOM 645 O O . SER A 1 85 ? -6.853 -4.945 35.578 1.00 79.50 85 SER A O 1
ATOM 647 N N . ASP A 1 86 ? -5.151 -5.145 37.026 1.00 87.00 86 ASP A N 1
ATOM 648 C CA . ASP A 1 86 ? -4.428 -6.180 36.283 1.00 87.00 86 ASP A CA 1
ATOM 649 C C . ASP A 1 86 ? -5.243 -7.474 36.144 1.00 87.00 86 ASP A C 1
ATOM 651 O O . ASP A 1 86 ? -5.366 -8.017 35.044 1.00 87.00 86 ASP A O 1
ATOM 655 N N . ASP A 1 87 ? -5.875 -7.930 37.232 1.00 88.56 87 ASP A N 1
ATOM 656 C CA . ASP A 1 87 ? -6.730 -9.127 37.220 1.00 88.56 87 ASP A CA 1
ATOM 657 C C . ASP A 1 87 ? -7.969 -8.919 36.335 1.00 88.56 87 ASP A C 1
ATOM 659 O O . ASP A 1 87 ? -8.371 -9.809 35.580 1.00 88.56 87 ASP A O 1
ATOM 663 N N . MET A 1 88 ? -8.560 -7.721 36.405 1.00 89.62 88 MET A N 1
ATOM 664 C CA . MET A 1 88 ? -9.734 -7.349 35.616 1.00 89.62 88 MET A CA 1
ATOM 665 C C . MET A 1 88 ? -9.398 -7.288 34.122 1.00 89.62 88 MET A C 1
ATOM 667 O O . MET A 1 88 ? -10.149 -7.815 33.298 1.00 89.62 88 MET A O 1
ATOM 671 N N . LEU A 1 89 ? -8.265 -6.676 33.764 1.00 92.31 89 LEU A N 1
ATOM 672 C CA . LEU A 1 89 ? -7.792 -6.596 32.382 1.00 92.31 89 LEU A CA 1
ATOM 673 C C . LEU A 1 89 ? -7.472 -7.986 31.822 1.00 92.31 89 LEU A C 1
ATOM 675 O O . LEU A 1 89 ? -7.893 -8.295 30.709 1.00 92.31 89 LEU A O 1
ATOM 679 N N . ALA A 1 90 ? -6.819 -8.855 32.598 1.00 92.38 90 ALA A N 1
ATOM 680 C CA . ALA A 1 90 ? -6.530 -10.226 32.177 1.00 92.38 90 ALA A CA 1
ATOM 681 C C . ALA A 1 90 ? -7.811 -11.040 31.914 1.00 92.38 90 ALA A C 1
ATOM 683 O O . ALA A 1 90 ? -7.901 -11.764 30.916 1.00 92.38 90 ALA A O 1
ATOM 684 N N . LEU A 1 91 ? -8.824 -10.902 32.778 1.00 93.69 91 LEU A N 1
ATOM 685 C CA . LEU A 1 91 ? -10.109 -11.575 32.597 1.00 93.69 91 LEU A CA 1
ATOM 686 C C . LEU A 1 91 ? -10.864 -11.047 31.370 1.00 93.69 91 LEU A C 1
ATOM 688 O O . LEU A 1 91 ? -11.369 -11.844 30.578 1.00 93.69 91 LEU A O 1
ATOM 692 N N . LEU A 1 92 ? -10.908 -9.724 31.181 1.00 94.62 92 LEU A N 1
ATOM 693 C CA . LEU A 1 92 ? -11.535 -9.105 30.010 1.00 94.62 92 LEU A CA 1
ATOM 694 C C . LEU A 1 92 ? -10.831 -9.493 28.704 1.00 94.62 92 LEU A C 1
ATOM 696 O O . LEU A 1 92 ? -11.512 -9.758 27.713 1.00 94.62 92 LEU A O 1
ATOM 700 N N . GLN A 1 93 ? -9.499 -9.582 28.699 1.00 94.94 93 GLN A N 1
ATOM 701 C CA . GLN A 1 93 ? -8.735 -10.051 27.543 1.00 94.94 93 GLN A CA 1
ATOM 702 C C . GLN A 1 93 ? -9.095 -11.506 27.207 1.00 94.94 93 GLN A C 1
ATOM 704 O O . GLN A 1 93 ? -9.446 -11.810 26.067 1.00 94.94 93 GLN A O 1
ATOM 709 N N . SER A 1 94 ? -9.117 -12.397 28.206 1.00 94.25 94 SER A N 1
ATOM 710 C CA . SER A 1 94 ? -9.488 -13.804 27.996 1.00 94.25 94 SER A CA 1
ATOM 711 C C . SER A 1 94 ? -10.943 -13.981 27.540 1.00 94.25 94 SER A C 1
ATOM 713 O O . SER A 1 94 ? -11.242 -14.864 26.725 1.00 94.25 94 SER A O 1
ATOM 715 N N . LEU A 1 95 ? -11.856 -13.149 28.051 1.00 95.44 95 LEU A N 1
ATOM 716 C CA . LEU A 1 95 ? -13.247 -13.109 27.605 1.00 95.44 95 LEU A CA 1
ATOM 717 C C . LEU A 1 95 ? -13.334 -12.644 26.147 1.00 95.44 95 LEU A C 1
ATOM 719 O O . LEU A 1 95 ? -13.996 -13.295 25.345 1.00 95.44 95 LEU A O 1
ATOM 723 N N . THR A 1 96 ? -12.621 -11.574 25.787 1.00 94.56 96 THR A N 1
ATOM 724 C CA . THR A 1 96 ? -12.594 -11.026 24.420 1.00 94.56 96 THR A CA 1
ATOM 725 C C . THR A 1 96 ? -12.133 -12.076 23.415 1.00 94.56 96 THR A C 1
ATOM 727 O O . THR A 1 96 ? -12.831 -12.329 22.438 1.00 94.56 96 THR A O 1
ATOM 730 N N . GLU A 1 97 ? -11.017 -12.758 23.677 1.00 92.50 97 GLU A N 1
ATOM 731 C CA . GLU A 1 97 ? -10.515 -13.835 22.812 1.00 92.50 97 GLU A CA 1
ATOM 732 C C . GLU A 1 97 ? -11.564 -14.935 22.600 1.00 92.50 97 GLU A C 1
ATOM 734 O O . GLU A 1 97 ? -11.786 -15.395 21.479 1.00 92.50 97 GLU A O 1
ATOM 739 N N . THR A 1 98 ? -12.262 -15.321 23.670 1.00 93.19 98 THR A N 1
ATOM 740 C CA . THR A 1 98 ? -13.297 -16.362 23.614 1.00 93.19 98 THR A CA 1
ATOM 741 C C . THR A 1 98 ? -14.543 -15.881 22.855 1.00 93.19 98 THR A C 1
ATOM 743 O O . THR A 1 98 ? -15.137 -16.650 22.097 1.00 93.19 98 THR A O 1
ATOM 746 N N . LEU A 1 99 ? -14.918 -14.606 22.994 1.00 92.38 99 LEU A N 1
ATOM 747 C CA . LEU A 1 99 ? -16.024 -13.987 22.256 1.00 92.38 99 LEU A CA 1
ATOM 748 C C . LEU A 1 99 ? -15.726 -13.880 20.757 1.00 92.38 99 LEU A C 1
ATOM 750 O O . LEU A 1 99 ? -16.604 -14.176 19.945 1.00 92.38 99 LEU A O 1
ATOM 754 N N . LEU A 1 100 ? -14.493 -13.527 20.382 1.00 88.25 100 LEU A N 1
ATOM 755 C CA . LEU A 1 100 ? -14.059 -13.488 18.983 1.00 88.25 100 LEU A CA 1
ATOM 756 C C . LEU A 1 100 ? -14.091 -14.885 18.349 1.00 88.25 100 LEU A C 1
ATOM 758 O O . LEU A 1 100 ? -14.616 -15.044 17.247 1.00 88.25 100 LEU A O 1
ATOM 762 N N . LEU A 1 101 ? -13.640 -15.917 19.072 1.00 88.38 101 LEU A N 1
ATOM 763 C CA . LEU A 1 101 ? -13.769 -17.313 18.629 1.00 88.38 101 LEU A CA 1
ATOM 764 C C . LEU A 1 101 ? -15.236 -17.727 18.431 1.00 88.38 101 LEU A C 1
ATOM 766 O O . LEU A 1 101 ? -15.558 -18.438 17.479 1.00 88.38 101 LEU A O 1
ATOM 770 N N . ALA A 1 102 ? -16.133 -17.251 19.295 1.00 88.06 102 ALA A N 1
ATOM 771 C CA . ALA A 1 102 ? -17.572 -17.484 19.193 1.00 88.06 102 ALA A CA 1
ATOM 772 C C . ALA A 1 102 ? -18.283 -16.598 18.151 1.00 88.06 102 ALA A C 1
ATOM 774 O O . ALA A 1 102 ? -19.497 -16.730 17.980 1.00 88.06 102 ALA A O 1
ATOM 775 N N . ARG A 1 103 ? -17.560 -15.699 17.462 1.00 86.19 103 ARG A N 1
ATOM 776 C CA . ARG A 1 103 ? -18.104 -14.672 16.552 1.00 86.19 103 ARG A CA 1
ATOM 777 C C . ARG A 1 103 ? -19.142 -13.749 17.209 1.00 86.19 103 ARG A C 1
ATOM 779 O O . ARG A 1 103 ? -20.014 -13.197 16.539 1.00 86.19 103 ARG A O 1
ATOM 786 N N . ALA A 1 104 ? -19.050 -13.561 18.524 1.00 90.00 104 ALA A N 1
ATOM 787 C CA . ALA A 1 104 ? -19.877 -12.637 19.296 1.00 90.00 104 ALA A CA 1
ATOM 788 C C . ALA A 1 104 ? -19.253 -11.227 19.295 1.00 90.00 104 ALA A C 1
ATOM 790 O O . ALA A 1 104 ? -18.917 -10.672 20.340 1.00 90.00 104 ALA A O 1
ATOM 791 N N . GLU A 1 105 ? -19.071 -10.655 18.102 1.00 88.75 105 GLU A N 1
ATOM 792 C CA . GLU A 1 105 ? -18.280 -9.432 17.880 1.00 88.75 105 GLU A CA 1
ATOM 793 C C . GLU A 1 105 ? -18.813 -8.204 18.633 1.00 88.75 105 GLU A C 1
ATOM 795 O O . GLU A 1 105 ? -18.025 -7.389 19.108 1.00 88.75 105 GLU A O 1
ATOM 800 N N . GLY A 1 106 ? -20.136 -8.080 18.793 1.00 92.31 106 GLY A N 1
ATOM 801 C CA . GLY A 1 106 ? -20.740 -6.970 19.540 1.00 92.31 106 GLY A CA 1
ATOM 802 C C . GLY A 1 106 ? -20.354 -6.974 21.022 1.00 92.31 106 GLY A C 1
ATOM 803 O O . GLY A 1 106 ? -19.938 -5.955 21.559 1.00 92.31 106 GLY A O 1
ATOM 804 N N . GLU A 1 107 ? -20.408 -8.138 21.668 1.00 94.19 107 GLU A N 1
ATOM 805 C CA . GLU A 1 107 ? -20.029 -8.265 23.080 1.00 94.19 107 GLU A CA 1
ATOM 806 C C . GLU A 1 107 ? -18.506 -8.191 23.262 1.00 94.19 107 GLU A C 1
ATOM 808 O O . GLU A 1 107 ? -18.023 -7.654 24.259 1.00 94.19 107 GLU A O 1
ATOM 813 N N . ALA A 1 108 ? -17.733 -8.675 22.280 1.00 95.12 108 ALA A N 1
ATOM 814 C CA . ALA A 1 108 ? -16.282 -8.496 22.268 1.00 95.12 108 ALA A CA 1
ATOM 815 C C . ALA A 1 108 ? -15.912 -7.004 22.230 1.00 95.12 108 ALA A C 1
ATOM 817 O O . ALA A 1 108 ? -15.027 -6.565 22.965 1.00 95.12 108 ALA A O 1
ATOM 818 N N . LEU A 1 109 ? -16.625 -6.212 21.421 1.00 95.38 109 LEU A N 1
ATOM 819 C CA . LEU A 1 109 ? -16.439 -4.765 21.345 1.00 95.38 109 LEU A CA 1
ATOM 820 C C . LEU A 1 109 ? -16.771 -4.072 22.677 1.00 95.38 109 LEU A C 1
ATOM 822 O O . LEU A 1 109 ? -16.029 -3.185 23.101 1.00 95.38 109 LEU A O 1
ATOM 826 N N . ASP A 1 110 ? -17.833 -4.491 23.368 1.00 95.31 110 ASP A N 1
ATOM 827 C CA . ASP A 1 110 ? -18.174 -3.973 24.700 1.00 95.31 110 ASP A CA 1
ATOM 828 C C . ASP A 1 110 ? -17.071 -4.273 25.728 1.00 95.31 110 ASP A C 1
ATOM 830 O O . ASP A 1 110 ? -16.636 -3.373 26.457 1.00 95.31 110 ASP A O 1
ATOM 834 N N . ALA A 1 111 ? -16.555 -5.508 25.742 1.00 95.19 111 ALA A N 1
ATOM 835 C CA . ALA A 1 111 ? -15.453 -5.907 26.617 1.00 95.19 111 ALA A CA 1
ATOM 836 C C . ALA A 1 111 ? -14.169 -5.105 26.330 1.00 95.19 111 ALA A C 1
ATOM 838 O O . ALA A 1 111 ? -13.523 -4.621 27.262 1.00 95.19 111 ALA A O 1
ATOM 839 N N . LEU A 1 112 ? -13.820 -4.901 25.056 1.00 96.81 112 LEU A N 1
ATOM 840 C CA . LEU A 1 112 ? -12.675 -4.081 24.641 1.00 96.81 112 LEU A CA 1
ATOM 841 C C . LEU A 1 112 ? -12.832 -2.607 25.041 1.00 96.81 112 LEU A C 1
ATOM 843 O O . LEU A 1 112 ? -11.889 -1.995 25.547 1.00 96.81 112 LEU A O 1
ATOM 847 N N . ASN A 1 113 ? -14.022 -2.026 24.872 1.00 96.12 113 ASN A N 1
ATOM 848 C CA . ASN A 1 113 ? -14.294 -0.655 25.311 1.00 96.12 113 ASN A CA 1
ATOM 849 C C . ASN A 1 113 ? -14.161 -0.514 26.836 1.00 96.12 113 ASN A C 1
ATOM 851 O O . ASN A 1 113 ? -13.638 0.495 27.320 1.00 96.12 113 ASN A O 1
ATOM 855 N N . GLN A 1 114 ? -14.581 -1.530 27.598 1.00 94.81 114 GLN A N 1
ATOM 856 C CA . GLN A 1 114 ? -14.384 -1.554 29.045 1.00 94.81 114 GLN A CA 1
ATOM 857 C C . GLN A 1 114 ? -12.893 -1.625 29.411 1.00 94.81 114 GLN A C 1
ATOM 859 O O . GLN A 1 114 ? -12.457 -0.855 30.269 1.00 94.81 114 GLN A O 1
ATOM 864 N N . GLN A 1 115 ? -12.103 -2.477 28.745 1.00 95.56 115 GLN A N 1
ATOM 865 C CA . GLN A 1 115 ? -10.645 -2.527 28.933 1.00 95.56 115 GLN A CA 1
ATOM 866 C C . GLN A 1 115 ? -10.007 -1.160 28.679 1.00 95.56 115 GLN A C 1
ATOM 868 O O . GLN A 1 115 ? -9.273 -0.650 29.526 1.00 95.56 115 GLN A O 1
ATOM 873 N N . LEU A 1 116 ? -10.351 -0.524 27.555 1.00 95.50 116 LEU A N 1
ATOM 874 C CA . LEU A 1 116 ? -9.839 0.796 27.197 1.00 95.50 116 LEU A CA 1
ATOM 875 C C . LEU A 1 116 ? -10.169 1.843 28.270 1.00 95.50 116 LEU A C 1
ATOM 877 O O . LEU A 1 116 ? -9.329 2.679 28.602 1.00 95.50 116 LEU A O 1
ATOM 881 N N . GLN A 1 117 ? -11.379 1.802 28.831 1.00 93.81 117 GLN A N 1
ATOM 882 C CA . GLN A 1 117 ? -11.781 2.725 29.889 1.00 93.81 117 GLN A CA 1
ATOM 883 C C . GLN A 1 117 ? -11.023 2.474 31.202 1.00 93.81 117 GLN A C 1
ATOM 885 O O . GLN A 1 117 ? -10.637 3.439 31.859 1.00 93.81 117 GLN A O 1
ATOM 890 N N . ILE A 1 118 ? -10.783 1.212 31.575 1.00 93.38 118 ILE A N 1
ATOM 891 C CA . ILE A 1 118 ? -9.977 0.850 32.753 1.00 93.38 118 ILE A CA 1
ATOM 892 C C . ILE A 1 118 ? -8.552 1.388 32.592 1.00 93.38 118 ILE A C 1
ATOM 894 O O . ILE A 1 118 ? -8.077 2.102 33.475 1.00 93.38 118 ILE A O 1
ATOM 898 N N . ILE A 1 119 ? -7.919 1.146 31.441 1.00 93.31 119 ILE A N 1
ATOM 899 C CA . ILE A 1 119 ? -6.569 1.644 31.135 1.00 93.31 119 ILE A CA 1
ATOM 900 C C . ILE A 1 119 ? -6.525 3.175 31.222 1.00 93.31 119 ILE A C 1
ATOM 902 O O . ILE A 1 119 ? -5.650 3.739 31.871 1.00 93.31 119 ILE A O 1
ATOM 906 N N . LYS A 1 120 ? -7.503 3.877 30.638 1.00 92.31 120 LYS A N 1
ATOM 907 C CA . LYS A 1 120 ? -7.573 5.348 30.705 1.00 92.31 120 LYS A CA 1
ATOM 908 C C . LYS A 1 120 ? -7.685 5.884 32.132 1.00 92.31 120 LYS A C 1
ATOM 910 O O . LYS A 1 120 ? -7.167 6.967 32.406 1.00 92.31 120 LYS A O 1
ATOM 915 N N . VAL A 1 121 ? -8.393 5.172 33.010 1.00 91.88 121 VAL A N 1
ATOM 916 C CA . VAL A 1 121 ? -8.606 5.572 34.409 1.00 91.88 121 VAL A CA 1
ATOM 917 C C . VAL A 1 121 ? -7.366 5.309 35.264 1.00 91.88 121 VAL A C 1
ATOM 919 O O . VAL A 1 121 ? -7.025 6.168 36.075 1.00 91.88 121 VAL A O 1
ATOM 922 N N . HIS A 1 122 ? -6.702 4.163 35.086 1.00 90.62 122 HIS A N 1
ATOM 923 C CA . HIS A 1 122 ? -5.568 3.751 35.926 1.00 90.62 122 HIS A CA 1
ATOM 924 C C . HIS A 1 122 ? -4.214 4.222 35.395 1.00 90.62 122 HIS A C 1
ATOM 926 O O . HIS A 1 122 ? -3.427 4.783 36.156 1.00 90.62 122 HIS A O 1
ATOM 932 N N . ASP A 1 123 ? -3.980 4.087 34.091 1.00 89.62 123 ASP A N 1
ATOM 933 C CA . ASP A 1 123 ? -2.682 4.370 33.464 1.00 89.62 123 ASP A CA 1
ATOM 934 C C . ASP A 1 123 ? -2.650 5.753 32.792 1.00 89.62 123 ASP A C 1
ATOM 936 O O . ASP A 1 123 ? -1.593 6.279 32.443 1.00 89.62 123 ASP A O 1
ATOM 940 N N . GLY A 1 124 ? -3.822 6.367 32.613 1.00 89.62 124 GLY A N 1
ATOM 941 C CA . GLY A 1 124 ? -3.989 7.707 32.064 1.00 89.62 124 GLY A CA 1
ATOM 942 C C . GLY A 1 124 ? -4.321 7.753 30.571 1.00 89.62 124 GLY A C 1
ATOM 943 O O . GLY A 1 124 ? -4.200 6.785 29.821 1.00 89.62 124 GLY A O 1
ATOM 944 N N . LEU A 1 125 ? -4.736 8.941 30.117 1.00 88.81 125 LEU A N 1
ATOM 945 C CA . LEU A 1 125 ? -5.301 9.171 28.777 1.00 88.81 125 LEU A CA 1
ATOM 946 C C . LEU A 1 125 ? -4.323 8.974 27.608 1.00 88.81 125 LEU A C 1
ATOM 948 O O . LEU A 1 125 ? -4.782 8.859 26.474 1.00 88.81 125 LEU A O 1
ATOM 952 N N . TYR A 1 126 ? -3.018 8.915 27.873 1.00 89.50 126 TYR A N 1
ATOM 953 C CA . TYR A 1 126 ? -1.963 8.747 26.863 1.00 89.50 126 TYR A CA 1
ATOM 954 C C . TYR A 1 126 ? -1.118 7.485 27.083 1.00 89.50 126 TYR A C 1
ATOM 956 O O . TYR A 1 126 ? -0.028 7.375 26.520 1.00 89.50 126 TYR A O 1
ATOM 964 N N . SER A 1 127 ? -1.598 6.559 27.923 1.00 91.00 127 SER A N 1
ATOM 965 C CA . SER A 1 127 ? -0.919 5.289 28.189 1.00 91.00 127 SER A CA 1
ATOM 966 C C . SER A 1 127 ? -0.741 4.465 26.913 1.00 91.00 127 SER A C 1
ATOM 968 O O . SER A 1 127 ? -1.688 4.278 26.146 1.00 91.00 127 SER A O 1
ATOM 970 N N . GLU A 1 128 ? 0.461 3.917 26.723 1.00 92.50 128 GLU A N 1
ATOM 971 C CA . GLU A 1 128 ? 0.760 2.998 25.622 1.00 92.50 128 GLU A CA 1
ATOM 972 C C . GLU A 1 128 ? -0.037 1.691 25.690 1.00 92.50 128 GLU A C 1
ATOM 974 O O . GLU A 1 128 ? -0.318 1.097 24.649 1.00 92.50 128 GLU A O 1
ATOM 979 N N . ALA A 1 129 ? -0.492 1.291 26.884 1.00 92.06 129 ALA A N 1
ATOM 980 C CA . ALA A 1 129 ? -1.325 0.105 27.074 1.00 92.06 129 ALA A CA 1
ATOM 981 C C . ALA A 1 129 ? -2.663 0.194 26.317 1.00 92.06 129 ALA A C 1
ATOM 983 O O . ALA A 1 129 ? -3.279 -0.828 26.022 1.00 92.06 129 ALA A O 1
ATOM 984 N N . GLN A 1 130 ? -3.102 1.403 25.941 1.00 94.25 130 GLN A N 1
ATOM 985 C CA . GLN A 1 130 ? -4.303 1.588 25.127 1.00 94.25 130 GLN A CA 1
ATOM 986 C C . GLN A 1 130 ? -4.134 1.074 23.692 1.00 94.25 130 GLN A C 1
ATOM 988 O O . GLN A 1 130 ? -5.123 0.687 23.073 1.00 94.25 130 GLN A O 1
ATOM 993 N N . ILE A 1 131 ? -2.915 1.075 23.141 1.00 93.88 131 ILE A N 1
ATOM 994 C CA . ILE A 1 131 ? -2.689 0.837 21.709 1.00 93.88 131 ILE A CA 1
ATOM 995 C C . ILE A 1 131 ? -3.108 -0.571 21.272 1.00 93.88 131 ILE A C 1
ATOM 997 O O . ILE A 1 131 ? -3.887 -0.666 20.321 1.00 93.88 131 ILE A O 1
ATOM 1001 N N . PRO A 1 132 ? -2.689 -1.664 21.943 1.00 93.75 132 PRO A N 1
ATOM 1002 C CA . PRO A 1 132 ? -3.111 -3.004 21.539 1.00 93.75 132 PRO A CA 1
ATOM 1003 C C . PRO A 1 132 ? -4.635 -3.186 21.585 1.00 93.75 132 PRO A C 1
ATOM 1005 O O . PRO A 1 132 ? -5.199 -3.862 20.726 1.00 93.75 132 PRO A O 1
ATOM 1008 N N . VAL A 1 133 ? -5.310 -2.552 22.550 1.00 95.88 133 VAL A N 1
ATOM 1009 C CA . VAL A 1 133 ? -6.776 -2.592 22.677 1.00 95.88 133 VAL A CA 1
ATOM 1010 C C . VAL A 1 133 ? -7.442 -1.804 21.547 1.00 95.88 133 VAL A C 1
ATOM 1012 O O . VAL A 1 133 ? -8.395 -2.287 20.943 1.00 95.88 133 VAL A O 1
ATOM 1015 N N . LEU A 1 134 ? -6.928 -0.617 21.210 1.00 96.19 134 LEU A N 1
ATOM 1016 C CA . LEU A 1 134 ? -7.433 0.193 20.096 1.00 96.19 134 LEU A CA 1
ATOM 1017 C C . LEU A 1 134 ? -7.302 -0.528 18.750 1.00 96.19 134 LEU A C 1
ATOM 1019 O O . LEU A 1 134 ? -8.237 -0.484 17.955 1.00 96.19 134 LEU A O 1
ATOM 1023 N N . LEU A 1 135 ? -6.181 -1.213 18.510 1.00 94.06 135 LEU A N 1
ATOM 1024 C CA . LEU A 1 135 ? -5.976 -1.996 17.289 1.00 94.06 135 LEU A CA 1
ATOM 1025 C C . LEU A 1 135 ? -6.972 -3.163 17.188 1.00 94.06 135 LEU A C 1
ATOM 1027 O O . LEU A 1 135 ? -7.559 -3.358 16.127 1.00 94.06 135 LEU A O 1
ATOM 1031 N N . GLN A 1 136 ? -7.242 -3.872 18.291 1.00 93.81 136 GLN A N 1
ATOM 1032 C CA . GLN A 1 136 ? -8.286 -4.907 18.323 1.00 93.81 136 GLN A CA 1
ATOM 1033 C C . GLN A 1 136 ? -9.688 -4.326 18.095 1.00 93.81 136 GLN A C 1
ATOM 1035 O O . GLN A 1 136 ? -10.485 -4.915 17.369 1.00 93.81 136 GLN A O 1
ATOM 1040 N N . ILE A 1 137 ? -9.992 -3.156 18.671 1.00 95.94 137 ILE A N 1
ATOM 1041 C CA . ILE A 1 137 ? -11.260 -2.455 18.420 1.00 95.94 137 ILE A CA 1
ATOM 1042 C C . ILE A 1 137 ? -11.410 -2.157 16.925 1.00 95.94 137 ILE A C 1
ATOM 1044 O O . ILE A 1 137 ? -12.476 -2.414 16.374 1.00 95.94 137 ILE A O 1
ATOM 1048 N N . VAL A 1 138 ? -10.363 -1.660 16.258 1.00 94.44 138 VAL A N 1
ATOM 1049 C CA . VAL A 1 138 ? -10.393 -1.416 14.806 1.00 94.44 138 VAL A CA 1
ATOM 1050 C C . VAL A 1 138 ? -10.718 -2.696 14.037 1.00 94.44 138 VAL A C 1
ATOM 1052 O O . VAL A 1 138 ? -11.589 -2.665 13.170 1.00 94.44 138 VAL A O 1
ATOM 1055 N N . ASP A 1 139 ? -10.073 -3.812 14.376 1.00 90.50 139 ASP A N 1
ATOM 1056 C CA . ASP A 1 139 ? -10.281 -5.089 13.683 1.00 90.50 139 ASP A CA 1
ATOM 1057 C C . ASP A 1 139 ? -11.733 -5.584 13.838 1.00 90.50 139 ASP A C 1
ATOM 1059 O O . ASP A 1 139 ? -12.364 -5.999 12.863 1.00 90.50 139 ASP A O 1
ATOM 1063 N N . VAL A 1 140 ? -12.303 -5.465 15.043 1.00 91.06 140 VAL A N 1
ATOM 1064 C CA . VAL A 1 140 ? -13.703 -5.829 15.322 1.00 91.06 140 VAL A CA 1
ATOM 1065 C C . VAL A 1 140 ? -14.688 -4.904 14.602 1.00 91.06 140 VAL A C 1
ATOM 1067 O O . VAL A 1 140 ? -15.660 -5.376 14.013 1.00 91.06 140 VAL A O 1
ATOM 1070 N N . LEU A 1 141 ? -14.445 -3.591 14.605 1.00 92.69 141 LEU A N 1
ATOM 1071 C CA . LEU A 1 141 ? -15.287 -2.617 13.902 1.00 92.69 141 LEU A CA 1
ATOM 1072 C C . LEU A 1 141 ? -15.267 -2.842 12.386 1.00 92.69 141 LEU A C 1
ATOM 1074 O O . LEU A 1 141 ? -16.312 -2.756 11.737 1.00 92.69 141 LEU A O 1
ATOM 1078 N N . ALA A 1 142 ? -14.099 -3.162 11.825 1.00 88.25 142 ALA A N 1
ATOM 1079 C CA . ALA A 1 142 ? -13.951 -3.486 10.413 1.00 88.25 142 ALA A CA 1
ATOM 1080 C C . ALA A 1 142 ? -14.737 -4.757 10.044 1.00 88.25 142 ALA A C 1
ATOM 1082 O O . ALA A 1 142 ? -15.451 -4.754 9.040 1.00 88.25 142 ALA A O 1
ATOM 1083 N N . GLY A 1 143 ? -14.700 -5.795 10.892 1.00 84.06 143 GLY A N 1
ATOM 1084 C CA . GLY A 1 143 ? -15.540 -6.994 10.751 1.00 84.06 143 GLY A CA 1
ATOM 1085 C C . GLY A 1 143 ? -17.043 -6.680 10.754 1.00 84.06 143 GLY A C 1
ATOM 1086 O O . GLY A 1 143 ? -17.793 -7.182 9.914 1.00 84.06 143 GLY A O 1
ATOM 1087 N N . GLN A 1 144 ? -17.465 -5.743 11.608 1.00 87.25 144 GLN A N 1
ATOM 1088 C CA . GLN A 1 144 ? -18.847 -5.250 11.684 1.00 87.25 144 GLN A CA 1
ATOM 1089 C C . GLN A 1 144 ? -19.210 -4.207 10.610 1.00 87.25 144 GLN A C 1
ATOM 1091 O O . GLN A 1 144 ? -20.344 -3.723 10.592 1.00 87.25 144 GLN A O 1
ATOM 1096 N N . ARG A 1 145 ? -18.279 -3.850 9.711 1.00 87.94 145 ARG A N 1
ATOM 1097 C CA . ARG A 1 145 ? -18.444 -2.813 8.670 1.00 87.94 145 ARG A CA 1
ATOM 1098 C C . ARG A 1 145 ? -18.772 -1.419 9.228 1.00 87.94 145 ARG A C 1
ATOM 1100 O O . ARG A 1 145 ? -19.399 -0.599 8.555 1.00 87.94 145 ARG A O 1
ATOM 1107 N N . GLN A 1 146 ? -18.333 -1.135 10.451 1.00 91.94 146 GLN A N 1
ATOM 1108 C CA . GLN A 1 146 ? -18.452 0.163 11.121 1.00 91.94 146 GLN A CA 1
ATOM 1109 C C . GLN A 1 146 ? -17.285 1.075 10.711 1.00 91.94 146 GLN A C 1
ATOM 1111 O O . GLN A 1 146 ? -16.374 1.383 11.478 1.00 91.94 146 GLN A O 1
ATOM 1116 N N . TRP A 1 147 ? -17.267 1.443 9.427 1.00 89.69 147 TRP A N 1
ATOM 1117 C CA . TRP A 1 147 ? -16.132 2.110 8.775 1.00 89.69 147 TRP A CA 1
ATOM 1118 C C . TRP A 1 147 ? -15.858 3.537 9.268 1.00 89.69 147 TRP A C 1
ATOM 1120 O O . TRP A 1 147 ? -14.754 4.058 9.080 1.00 89.69 147 TRP A O 1
ATOM 1130 N N . GLU A 1 148 ? -16.851 4.183 9.880 1.00 91.06 148 GLU A N 1
ATOM 1131 C CA . GLU A 1 148 ? -16.690 5.491 10.516 1.00 91.06 148 GLU A CA 1
ATOM 1132 C C . GLU A 1 148 ? -15.901 5.393 11.794 1.00 91.06 148 GLU A C 1
ATOM 1134 O O . GLU A 1 148 ? -14.886 6.066 11.962 1.00 91.06 148 GLU A O 1
ATOM 1139 N N . GLU A 1 149 ? -16.305 4.454 12.625 1.00 93.44 149 GLU A N 1
ATOM 1140 C CA . GLU A 1 149 ? -15.667 4.147 13.875 1.00 93.44 149 GLU A CA 1
ATOM 1141 C C . GLU A 1 149 ? -14.247 3.620 13.632 1.00 93.44 149 GLU A C 1
ATOM 1143 O O . GLU A 1 149 ? -13.338 4.012 14.361 1.00 93.44 149 GLU A O 1
ATOM 1148 N N . VAL A 1 150 ? -14.015 2.819 12.580 1.00 92.44 150 VAL A N 1
ATOM 1149 C CA . VAL A 1 150 ? -12.660 2.424 12.143 1.00 92.44 150 VAL A CA 1
ATOM 1150 C C . VAL A 1 150 ? -11.788 3.656 11.901 1.00 92.44 150 VAL A C 1
ATOM 1152 O O . VAL A 1 150 ? -10.715 3.769 12.493 1.00 92.44 150 VAL A O 1
ATOM 1155 N N . SER A 1 151 ? -12.257 4.594 11.074 1.00 90.25 151 SER A N 1
ATOM 1156 C CA . SER A 1 151 ? -11.506 5.813 10.761 1.00 90.25 151 SER A CA 1
ATOM 1157 C C . SER A 1 151 ? -11.200 6.625 12.017 1.00 90.25 151 SER A C 1
ATOM 1159 O O . SER A 1 151 ? -10.060 7.025 12.228 1.00 90.25 151 SER A O 1
ATOM 1161 N N . ASP A 1 152 ? -12.200 6.841 12.871 1.00 92.31 152 ASP A N 1
ATOM 1162 C CA . ASP A 1 152 ? -12.045 7.652 14.078 1.00 92.31 152 ASP A CA 1
ATOM 1163 C C . ASP A 1 152 ? -11.079 7.013 15.086 1.00 92.31 152 ASP A C 1
ATOM 1165 O O . ASP A 1 152 ? -10.369 7.711 15.814 1.00 92.31 152 ASP A O 1
ATOM 1169 N N . ARG A 1 153 ? -11.030 5.676 15.151 1.00 94.62 153 ARG A N 1
ATOM 1170 C CA . ARG A 1 153 ? -10.070 4.955 16.001 1.00 94.62 153 ARG A CA 1
ATOM 1171 C C . ARG A 1 153 ? -8.651 5.024 15.441 1.00 94.62 153 ARG A C 1
ATOM 1173 O O . ARG A 1 153 ? -7.729 5.221 16.229 1.00 94.62 153 ARG A O 1
ATOM 1180 N N . LEU A 1 154 ? -8.471 4.920 14.124 1.00 92.88 154 LEU A N 1
ATOM 1181 C CA . LEU A 1 154 ? -7.161 5.085 13.480 1.00 92.88 154 LEU A CA 1
ATOM 1182 C C . LEU A 1 154 ? -6.631 6.521 13.652 1.00 92.88 154 LEU A C 1
ATOM 1184 O O . LEU A 1 154 ? -5.472 6.699 14.031 1.00 92.88 154 LEU A O 1
ATOM 1188 N N . ASP A 1 155 ? -7.495 7.531 13.502 1.00 91.06 155 ASP A N 1
ATOM 1189 C CA . ASP A 1 155 ? -7.165 8.937 13.786 1.00 91.06 155 ASP A CA 1
ATOM 1190 C C . ASP A 1 155 ? -6.767 9.141 15.252 1.00 91.06 155 ASP A C 1
ATOM 1192 O O . ASP A 1 155 ? -5.810 9.853 15.563 1.00 91.06 155 ASP A O 1
ATOM 1196 N N . TYR A 1 156 ? -7.474 8.485 16.177 1.00 92.88 156 TYR A N 1
ATOM 1197 C CA . TYR A 1 156 ? -7.147 8.557 17.597 1.00 92.88 156 TYR A CA 1
ATOM 1198 C C . TYR A 1 156 ? -5.776 7.943 17.914 1.00 92.88 156 TYR A C 1
ATOM 1200 O O . TYR A 1 156 ? -5.024 8.532 18.694 1.00 92.88 156 TYR A O 1
ATOM 1208 N N . ILE A 1 157 ? -5.424 6.806 17.300 1.00 93.62 157 ILE A N 1
ATOM 1209 C CA . ILE A 1 157 ? -4.091 6.195 17.444 1.00 93.62 157 ILE A CA 1
ATOM 1210 C C . ILE A 1 157 ? -3.017 7.167 16.941 1.00 93.62 157 ILE A C 1
ATOM 1212 O O . ILE A 1 157 ? -2.079 7.470 17.682 1.00 93.62 157 ILE A O 1
ATOM 1216 N N . HIS A 1 158 ? -3.191 7.713 15.734 1.00 89.56 158 HIS A N 1
ATOM 1217 C CA . HIS A 1 158 ? -2.269 8.690 15.150 1.00 89.56 158 HIS A CA 1
ATOM 1218 C C . HIS A 1 158 ? -2.090 9.924 16.053 1.00 89.56 158 HIS A C 1
ATOM 1220 O O . HIS A 1 158 ? -0.967 10.329 16.363 1.00 89.56 158 HIS A O 1
ATOM 1226 N N . TRP A 1 159 ? -3.191 10.477 16.570 1.00 90.00 159 TRP A N 1
ATOM 1227 C CA . TRP A 1 159 ? -3.167 11.613 17.491 1.00 90.00 159 TRP A CA 1
ATOM 1228 C C . TRP A 1 159 ? -2.480 11.298 18.829 1.00 90.00 159 TRP A C 1
ATOM 1230 O O . TRP A 1 159 ? -1.828 12.175 19.415 1.00 90.00 159 TRP A O 1
ATOM 1240 N N . MET A 1 160 ? -2.625 10.074 19.339 1.00 91.25 160 MET A N 1
ATOM 1241 C CA . MET A 1 160 ? -2.084 9.665 20.636 1.00 91.25 160 MET A CA 1
ATOM 1242 C C . MET A 1 160 ? -0.573 9.414 20.588 1.00 91.25 160 MET A C 1
ATOM 1244 O O . MET A 1 160 ? 0.131 9.847 21.498 1.00 91.25 160 MET A O 1
ATOM 1248 N N . LEU A 1 161 ? -0.055 8.794 19.525 1.00 89.94 161 LEU A N 1
ATOM 1249 C CA . LEU A 1 161 ? 1.362 8.421 19.389 1.00 89.94 161 LEU A CA 1
ATOM 1250 C C . LEU A 1 161 ? 2.391 9.530 19.706 1.00 89.94 161 LEU A C 1
ATOM 1252 O O . LEU A 1 161 ? 3.312 9.282 20.494 1.00 89.94 161 LEU A O 1
ATOM 1256 N N . PRO A 1 162 ? 2.276 10.766 19.178 1.00 86.38 162 PRO A N 1
ATOM 1257 C CA . PRO A 1 162 ? 3.224 11.834 19.499 1.00 86.38 162 PRO A CA 1
ATOM 1258 C C . PRO A 1 162 ? 3.073 12.340 20.944 1.00 86.38 162 PRO A C 1
ATOM 1260 O O . PRO A 1 162 ? 3.970 13.000 21.465 1.00 86.38 162 PRO A O 1
ATOM 1263 N N . ARG A 1 163 ? 1.957 12.021 21.613 1.00 89.31 163 ARG A N 1
ATOM 1264 C CA . ARG A 1 163 ? 1.636 12.404 23.000 1.00 89.31 163 ARG A CA 1
ATOM 1265 C C . ARG A 1 163 ? 1.998 11.326 24.021 1.00 89.31 163 ARG A C 1
ATOM 1267 O O . ARG A 1 163 ? 1.804 11.551 25.214 1.00 89.31 163 ARG A O 1
ATOM 1274 N N . THR A 1 164 ? 2.577 10.213 23.575 1.00 87.06 164 THR A N 1
ATOM 1275 C CA . THR A 1 164 ? 3.133 9.155 24.426 1.00 87.06 164 THR A CA 1
ATOM 1276 C C . THR A 1 164 ? 4.670 9.241 24.389 1.00 87.06 164 THR A C 1
ATOM 1278 O O . THR A 1 164 ? 5.321 8.572 23.580 1.00 87.06 164 THR A O 1
ATOM 1281 N N . PRO A 1 165 ? 5.300 10.123 25.196 1.00 74.94 165 PRO A N 1
ATOM 1282 C CA . PRO A 1 165 ? 6.741 10.381 25.121 1.00 74.94 165 PRO A CA 1
ATOM 1283 C C . PRO A 1 165 ? 7.596 9.226 25.653 1.00 74.94 165 PRO A C 1
ATOM 1285 O O . PRO A 1 165 ? 8.742 9.097 25.241 1.00 74.94 165 PRO A O 1
ATOM 1288 N N . GLU A 1 166 ? 7.050 8.396 26.545 1.00 81.44 166 GLU A N 1
ATOM 1289 C CA . GLU A 1 166 ? 7.774 7.280 27.171 1.00 81.44 166 GLU A CA 1
ATOM 1290 C C . GLU A 1 166 ? 7.962 6.084 26.227 1.00 81.44 166 GLU A C 1
ATOM 1292 O O . GLU A 1 166 ? 8.837 5.251 26.455 1.00 81.44 166 GLU A O 1
ATOM 1297 N N . MET A 1 167 ? 7.190 6.030 25.138 1.00 88.94 167 MET A N 1
ATOM 1298 C CA . MET A 1 167 ? 7.249 4.936 24.179 1.00 88.94 167 MET A CA 1
ATOM 1299 C C . MET A 1 167 ? 8.547 4.987 23.351 1.00 88.94 167 MET A C 1
ATOM 1301 O O . MET A 1 167 ? 8.817 6.012 22.709 1.00 88.94 167 MET A O 1
ATOM 1305 N N . PRO A 1 168 ? 9.320 3.885 23.290 1.00 91.62 168 PRO A N 1
ATOM 1306 C CA . PRO A 1 168 ? 10.503 3.784 22.438 1.00 91.62 168 PRO A CA 1
ATOM 1307 C C . PRO A 1 168 ? 10.184 4.026 20.956 1.00 91.62 168 PRO A C 1
ATOM 1309 O O . PRO A 1 168 ? 9.115 3.647 20.478 1.00 91.62 168 PRO A O 1
ATOM 1312 N N . LEU A 1 169 ? 11.135 4.601 20.209 1.00 89.94 169 LEU A N 1
ATOM 1313 C CA . LEU A 1 169 ? 10.983 4.876 18.772 1.00 89.94 169 LEU A CA 1
ATOM 1314 C C . LEU A 1 169 ? 10.560 3.633 17.979 1.00 89.94 169 LEU A C 1
ATOM 1316 O O . LEU A 1 169 ? 9.581 3.692 17.248 1.00 89.94 169 LEU A O 1
ATOM 1320 N N . GLU A 1 170 ? 11.259 2.510 18.157 1.00 90.56 170 GLU A N 1
ATOM 1321 C CA . GLU A 1 170 ? 10.959 1.260 17.441 1.00 90.56 170 GLU A CA 1
ATOM 1322 C C . GLU A 1 170 ? 9.520 0.785 17.696 1.00 90.56 170 GLU A C 1
ATOM 1324 O O . GLU A 1 170 ? 8.834 0.315 16.787 1.00 90.56 170 GLU A O 1
ATOM 1329 N N . THR A 1 171 ? 9.019 0.972 18.922 1.00 92.31 171 THR A N 1
ATOM 1330 C CA . THR A 1 171 ? 7.625 0.670 19.262 1.00 92.31 171 THR A CA 1
ATOM 1331 C C . THR A 1 171 ? 6.669 1.611 18.529 1.00 92.31 171 THR A C 1
ATOM 1333 O O . THR A 1 171 ? 5.695 1.138 17.951 1.00 92.31 171 THR A O 1
ATOM 1336 N N . LYS A 1 172 ? 6.956 2.921 18.471 1.00 92.56 172 LYS A N 1
ATOM 1337 C CA . LYS A 1 172 ? 6.138 3.885 17.706 1.00 92.56 172 LYS A CA 1
ATOM 1338 C C . LYS A 1 172 ? 6.068 3.522 16.226 1.00 92.56 172 LYS A C 1
ATOM 1340 O O . LYS A 1 172 ? 4.978 3.511 15.662 1.00 92.56 172 LYS A O 1
ATOM 1345 N N . LEU A 1 173 ? 7.210 3.197 15.619 1.00 92.38 173 LEU A N 1
ATOM 1346 C CA . LEU A 1 173 ? 7.287 2.798 14.212 1.00 92.38 173 LEU A CA 1
ATOM 1347 C C . LEU A 1 173 ? 6.505 1.502 13.955 1.00 92.38 173 LEU A C 1
ATOM 1349 O O . LEU A 1 173 ? 5.746 1.429 12.992 1.00 92.38 173 LEU A O 1
ATOM 1353 N N . THR A 1 174 ? 6.585 0.532 14.871 1.00 92.81 174 THR A N 1
ATOM 1354 C CA . THR A 1 174 ? 5.782 -0.701 14.798 1.00 92.81 174 THR A CA 1
ATOM 1355 C C . THR A 1 174 ? 4.280 -0.403 14.833 1.00 92.81 174 THR A C 1
ATOM 1357 O O . THR A 1 174 ? 3.519 -0.970 14.050 1.00 92.81 174 THR A O 1
ATOM 1360 N N . VAL A 1 175 ? 3.830 0.501 15.709 1.00 93.62 175 VAL A N 1
ATOM 1361 C CA . VAL A 1 175 ? 2.408 0.878 15.783 1.00 93.62 175 VAL A CA 1
ATOM 1362 C C . VAL A 1 175 ? 1.961 1.603 14.514 1.00 93.62 175 VAL A C 1
ATOM 1364 O O . VAL A 1 175 ? 0.874 1.321 14.009 1.00 93.62 175 VAL A O 1
ATOM 1367 N N . LEU A 1 176 ? 2.783 2.506 13.972 1.00 93.06 176 LEU A N 1
ATOM 1368 C CA . LEU A 1 176 ? 2.484 3.179 12.705 1.00 93.06 176 LEU A CA 1
ATOM 1369 C C . LEU A 1 176 ? 2.354 2.170 11.561 1.00 93.06 176 LEU A C 1
ATOM 1371 O O . LEU A 1 176 ? 1.369 2.225 10.833 1.00 93.06 176 LEU A O 1
ATOM 1375 N N . GLN A 1 177 ? 3.249 1.183 11.474 1.00 90.50 177 GLN A N 1
ATOM 1376 C CA . GLN A 1 177 ? 3.143 0.097 10.495 1.00 90.50 177 GLN A CA 1
ATOM 1377 C C . GLN A 1 177 ? 1.846 -0.716 10.665 1.00 90.50 177 GLN A C 1
ATOM 1379 O O . GLN A 1 177 ? 1.134 -0.976 9.698 1.00 90.50 177 GLN A O 1
ATOM 1384 N N . GLN A 1 178 ? 1.488 -1.085 11.896 1.00 91.31 178 GLN A N 1
ATOM 1385 C CA . GLN A 1 178 ? 0.237 -1.803 12.175 1.00 91.31 178 GLN A CA 1
ATOM 1386 C C . GLN A 1 178 ? -1.014 -0.985 11.818 1.00 91.31 178 GLN A C 1
ATOM 1388 O O . GLN A 1 178 ? -2.059 -1.552 11.484 1.00 91.31 178 GLN A O 1
ATOM 1393 N N . THR A 1 179 ? -0.925 0.340 11.921 1.00 92.94 179 THR A N 1
ATOM 1394 C CA . THR A 1 179 ? -2.007 1.268 11.574 1.00 92.94 179 THR A CA 1
ATOM 1395 C C . THR A 1 179 ? -2.103 1.442 10.053 1.00 92.94 179 THR A C 1
ATOM 1397 O O . THR A 1 179 ? -3.208 1.392 9.510 1.00 92.94 179 THR A O 1
ATOM 1400 N N . ASP A 1 180 ? -0.962 1.505 9.358 1.00 90.69 180 ASP A N 1
ATOM 1401 C CA . ASP A 1 180 ? -0.848 1.496 7.894 1.00 90.69 180 ASP A CA 1
ATOM 1402 C C . ASP A 1 180 ? -1.517 0.257 7.285 1.00 90.69 180 ASP A C 1
ATOM 1404 O O . ASP A 1 180 ? -2.374 0.376 6.412 1.00 90.69 180 ASP A O 1
ATOM 1408 N N . GLU A 1 181 ? -1.219 -0.937 7.809 1.00 87.81 181 GLU A N 1
ATOM 1409 C CA . GLU A 1 181 ? -1.820 -2.198 7.350 1.00 87.81 181 GLU A CA 1
ATOM 1410 C C . GLU A 1 181 ? -3.358 -2.175 7.425 1.00 87.81 181 GLU A C 1
ATOM 1412 O O . GLU A 1 181 ? -4.041 -2.654 6.513 1.00 87.81 181 GLU A O 1
ATOM 1417 N N . ARG A 1 182 ? -3.913 -1.564 8.477 1.00 89.38 182 ARG A N 1
ATOM 1418 C CA . ARG A 1 182 ? -5.364 -1.413 8.676 1.00 89.38 182 ARG A CA 1
ATOM 1419 C C . ARG A 1 182 ? -5.970 -0.334 7.785 1.00 89.38 182 ARG A C 1
ATOM 1421 O O . ARG A 1 182 ? -7.067 -0.536 7.267 1.00 89.38 182 ARG A O 1
ATOM 1428 N N . LEU A 1 183 ? -5.267 0.772 7.542 1.00 90.19 183 LEU A N 1
ATOM 1429 C CA . LEU A 1 183 ? -5.683 1.762 6.541 1.00 90.19 183 LEU A CA 1
ATOM 1430 C C . LEU A 1 183 ? -5.702 1.156 5.141 1.00 90.19 183 LEU A C 1
ATOM 1432 O O . LEU A 1 183 ? -6.657 1.352 4.393 1.00 90.19 183 LEU A O 1
ATOM 1436 N N . ARG A 1 184 ? -4.687 0.360 4.796 1.00 86.94 184 ARG A N 1
ATOM 1437 C CA . ARG A 1 184 ? -4.651 -0.371 3.528 1.00 86.94 184 ARG A CA 1
ATOM 1438 C C . ARG A 1 184 ? -5.815 -1.352 3.414 1.00 86.94 184 ARG A C 1
ATOM 1440 O O . ARG A 1 184 ? -6.407 -1.468 2.343 1.00 86.94 184 ARG A O 1
ATOM 1447 N N . PHE A 1 185 ? -6.180 -2.020 4.507 1.00 84.38 185 PHE A N 1
ATOM 1448 C CA . PHE A 1 185 ? -7.378 -2.858 4.561 1.00 84.38 185 PHE A CA 1
ATOM 1449 C C . PHE A 1 185 ? -8.660 -2.052 4.328 1.00 84.38 185 PHE A C 1
ATOM 1451 O O . PHE A 1 185 ? -9.480 -2.434 3.491 1.00 84.38 185 PHE A O 1
ATOM 1458 N N . ALA A 1 186 ? -8.803 -0.903 4.990 1.00 86.56 186 ALA A N 1
ATOM 1459 C CA . ALA A 1 186 ? -9.929 0.004 4.787 1.00 86.56 186 ALA A CA 1
ATOM 1460 C C . ALA A 1 186 ? -9.989 0.563 3.352 1.00 86.56 186 ALA A C 1
ATOM 1462 O O . ALA A 1 186 ? -11.078 0.710 2.809 1.00 86.56 186 ALA A O 1
ATOM 1463 N N . LEU A 1 187 ? -8.854 0.797 2.686 1.00 85.62 187 LEU A N 1
ATOM 1464 C CA . LEU A 1 187 ? -8.818 1.190 1.269 1.00 85.62 187 LEU A CA 1
ATOM 1465 C C . LEU A 1 187 ? -9.357 0.103 0.331 1.00 85.62 187 LEU A C 1
ATOM 1467 O O . LEU A 1 187 ? -9.927 0.417 -0.714 1.00 85.62 187 LEU A O 1
ATOM 1471 N N . LEU A 1 188 ? -9.186 -1.171 0.689 1.00 79.50 188 LEU A N 1
ATOM 1472 C CA . LEU A 1 188 ? -9.677 -2.282 -0.124 1.00 79.50 188 LEU A CA 1
ATOM 1473 C C . LEU A 1 188 ? -11.132 -2.639 0.171 1.00 79.50 188 LEU A C 1
ATOM 1475 O O . LEU A 1 188 ? -11.879 -2.910 -0.769 1.00 79.50 188 LEU A O 1
ATOM 1479 N N . HIS A 1 189 ? -11.540 -2.632 1.437 1.00 78.69 189 HIS A N 1
ATOM 1480 C CA . HIS A 1 189 ? -12.855 -3.130 1.862 1.00 78.69 189 HIS A CA 1
ATOM 1481 C C . HIS A 1 189 ? -13.838 -2.050 2.295 1.00 78.69 189 HIS A C 1
ATOM 1483 O O . HIS A 1 189 ? -15.042 -2.299 2.323 1.00 78.69 189 HIS A O 1
ATOM 1489 N N . GLY A 1 190 ? -13.335 -0.869 2.637 1.00 80.94 190 GLY A N 1
ATOM 1490 C CA . GLY A 1 190 ? -14.145 0.255 3.063 1.00 80.94 190 GLY A CA 1
ATOM 1491 C C . GLY A 1 190 ? -14.927 0.895 1.914 1.00 80.94 190 GLY A C 1
ATOM 1492 O O . GLY A 1 190 ? -14.717 0.599 0.731 1.00 80.94 190 GLY A O 1
ATOM 1493 N N . PRO A 1 191 ? -15.858 1.794 2.257 1.00 83.38 191 PRO A N 1
ATOM 1494 C CA . PRO A 1 191 ? -16.745 2.413 1.294 1.00 83.38 191 PRO A CA 1
ATOM 1495 C C . PRO A 1 191 ? -16.003 3.491 0.487 1.00 83.38 191 PRO A C 1
ATOM 1497 O O . PRO A 1 191 ? -15.120 4.194 0.986 1.00 83.38 191 PRO A O 1
ATOM 1500 N N . ARG A 1 192 ? -16.363 3.617 -0.796 1.00 78.38 192 ARG A N 1
ATOM 1501 C CA . ARG A 1 192 ? -15.658 4.464 -1.780 1.00 78.38 192 ARG A CA 1
ATOM 1502 C C . ARG A 1 192 ? -15.715 5.955 -1.480 1.00 78.38 192 ARG A C 1
ATOM 1504 O O . ARG A 1 192 ? -14.770 6.675 -1.776 1.00 78.38 192 ARG A O 1
ATOM 1511 N N . ASP A 1 193 ? -16.791 6.412 -0.858 1.00 79.62 193 ASP A N 1
ATOM 1512 C CA . ASP A 1 193 ? -16.951 7.801 -0.426 1.00 79.62 193 ASP A CA 1
ATOM 1513 C C . ASP A 1 193 ? -15.917 8.220 0.637 1.00 79.62 193 ASP A C 1
ATOM 1515 O O . ASP A 1 193 ? -15.684 9.414 0.825 1.00 79.62 193 ASP A O 1
ATOM 1519 N N . ARG A 1 194 ? -15.255 7.257 1.295 1.00 84.00 194 ARG A N 1
ATOM 1520 C CA . ARG A 1 194 ? -14.210 7.491 2.308 1.00 84.00 194 ARG A CA 1
ATOM 1521 C C . ARG A 1 194 ? -12.791 7.216 1.825 1.00 84.00 194 ARG A C 1
ATOM 1523 O O . ARG A 1 194 ? -11.843 7.543 2.534 1.00 84.00 194 ARG A O 1
ATOM 1530 N N . GLU A 1 195 ? -12.624 6.675 0.621 1.00 87.38 195 GLU A N 1
ATOM 1531 C CA . GLU A 1 195 ? -11.321 6.296 0.060 1.00 87.38 195 GLU A CA 1
ATOM 1532 C C . GLU A 1 195 ? -10.318 7.462 0.070 1.00 87.38 195 GLU A C 1
ATOM 1534 O O . GLU A 1 195 ? -9.155 7.280 0.421 1.00 87.38 195 GLU A O 1
ATOM 1539 N N . ALA A 1 196 ? -10.784 8.683 -0.213 1.00 89.06 196 ALA A N 1
ATOM 1540 C CA . ALA A 1 196 ? -9.958 9.886 -0.144 1.00 89.06 196 ALA A CA 1
ATOM 1541 C C . ALA A 1 196 ? -9.417 10.151 1.271 1.00 89.06 196 ALA A C 1
ATOM 1543 O O . ALA A 1 196 ? -8.235 10.443 1.426 1.00 89.06 196 ALA A O 1
ATOM 1544 N N . ARG A 1 197 ? -10.253 10.000 2.308 1.00 88.12 197 ARG A N 1
ATOM 1545 C CA . ARG A 1 197 ? -9.842 10.183 3.709 1.00 88.12 197 ARG A CA 1
ATOM 1546 C C . ARG A 1 197 ? -8.792 9.149 4.107 1.00 88.12 197 ARG A C 1
ATOM 1548 O O . ARG A 1 197 ? -7.783 9.524 4.693 1.00 88.12 197 ARG A O 1
ATOM 1555 N N . TYR A 1 198 ? -8.986 7.884 3.731 1.00 90.62 198 TYR A N 1
ATOM 1556 C CA . TYR A 1 198 ? -8.016 6.826 4.021 1.00 90.62 198 TYR A CA 1
ATOM 1557 C C . TYR A 1 198 ? -6.664 7.064 3.334 1.00 90.62 198 TYR A C 1
ATOM 1559 O O . TYR A 1 198 ? -5.626 6.834 3.946 1.00 90.62 198 TYR A O 1
ATOM 1567 N N . LEU A 1 199 ? -6.652 7.568 2.095 1.00 92.38 199 LEU A N 1
ATOM 1568 C CA . LEU A 1 199 ? -5.411 7.926 1.396 1.00 92.38 199 LEU A CA 1
ATOM 1569 C C . LEU A 1 199 ? -4.660 9.077 2.075 1.00 92.38 199 LEU A C 1
ATOM 1571 O O . LEU A 1 199 ? -3.436 9.028 2.187 1.00 92.38 199 LEU A O 1
ATOM 1575 N N . LEU A 1 200 ? -5.382 10.099 2.538 1.00 91.81 200 LEU A N 1
ATOM 1576 C CA . LEU A 1 200 ? -4.780 11.233 3.241 1.00 91.81 200 LEU A CA 1
ATOM 1577 C C . LEU A 1 200 ? -4.223 10.814 4.608 1.00 91.81 200 LEU A C 1
ATOM 1579 O O . LEU A 1 200 ? -3.092 11.173 4.926 1.00 91.81 200 LEU A O 1
ATOM 1583 N N . GLN A 1 201 ? -4.960 9.989 5.358 1.00 91.69 201 GLN A N 1
ATOM 1584 C CA . GLN A 1 201 ? -4.479 9.389 6.610 1.00 91.69 201 GLN A CA 1
ATOM 1585 C C . GLN A 1 201 ? -3.234 8.521 6.381 1.00 91.69 201 GLN A C 1
ATOM 1587 O O . GLN A 1 201 ? -2.296 8.572 7.171 1.00 91.69 201 GLN A O 1
ATOM 1592 N N . LEU A 1 202 ? -3.198 7.750 5.286 1.00 93.38 202 LEU A N 1
ATOM 1593 C CA . LEU A 1 202 ? -2.044 6.921 4.929 1.00 93.38 202 LEU A CA 1
ATOM 1594 C C . LEU A 1 202 ? -0.796 7.780 4.690 1.00 93.38 202 LEU A C 1
ATOM 1596 O O . LEU A 1 202 ? 0.280 7.454 5.191 1.00 93.38 202 LEU A O 1
ATOM 1600 N N . ARG A 1 203 ? -0.935 8.891 3.953 1.00 94.69 203 ARG A N 1
ATOM 1601 C CA . ARG A 1 203 ? 0.159 9.851 3.751 1.00 94.69 203 ARG A CA 1
ATOM 1602 C C . ARG A 1 203 ? 0.619 10.445 5.083 1.00 94.69 203 ARG A C 1
ATOM 1604 O O . ARG A 1 203 ? 1.803 10.361 5.380 1.00 94.69 203 ARG A O 1
ATOM 1611 N N . GLU A 1 204 ? -0.300 10.973 5.890 1.00 92.62 204 GLU A N 1
ATOM 1612 C CA . GLU A 1 204 ? 0.014 11.618 7.177 1.00 92.62 204 GLU A CA 1
ATOM 1613 C C . GLU A 1 204 ? 0.749 10.667 8.139 1.00 92.62 204 GLU A C 1
ATOM 1615 O O . GLU A 1 204 ? 1.736 11.042 8.775 1.00 92.62 204 GLU A O 1
ATOM 1620 N N . GLN A 1 205 ? 0.333 9.398 8.203 1.00 92.69 205 GLN A N 1
ATOM 1621 C CA . GLN A 1 205 ? 1.005 8.393 9.030 1.00 92.69 205 GLN A CA 1
ATOM 1622 C C . GLN A 1 205 ? 2.423 8.077 8.552 1.00 92.69 205 GLN A C 1
ATOM 1624 O O . GLN A 1 205 ? 3.332 7.940 9.375 1.00 92.69 205 GLN A O 1
ATOM 1629 N N . ARG A 1 206 ? 2.635 7.979 7.236 1.00 95.12 206 ARG A N 1
ATOM 1630 C CA . ARG A 1 206 ? 3.963 7.721 6.661 1.00 95.12 206 ARG A CA 1
ATOM 1631 C C . ARG A 1 206 ? 4.887 8.931 6.779 1.00 95.12 206 ARG A C 1
ATOM 1633 O O . ARG A 1 206 ? 6.073 8.751 7.045 1.00 95.12 206 ARG A O 1
ATOM 1640 N N . GLU A 1 207 ? 4.353 10.147 6.659 1.00 95.25 207 GLU A N 1
ATOM 1641 C CA . GLU A 1 207 ? 5.082 11.387 6.963 1.00 95.25 207 GLU A CA 1
ATOM 1642 C C . GLU A 1 207 ? 5.553 11.388 8.417 1.00 95.25 207 GLU A C 1
ATOM 1644 O O . GLU A 1 207 ? 6.745 11.546 8.673 1.00 95.25 207 GLU A O 1
ATOM 1649 N N . GLN A 1 208 ? 4.657 11.098 9.364 1.00 93.25 208 GLN A N 1
ATOM 1650 C CA . GLN A 1 208 ? 5.014 11.021 10.779 1.00 93.25 208 GLN A CA 1
ATOM 1651 C C . GLN A 1 208 ? 6.076 9.946 11.061 1.00 93.25 208 GLN A C 1
ATOM 1653 O O . GLN A 1 208 ? 6.993 10.183 11.848 1.00 93.25 208 GLN A O 1
ATOM 1658 N N . ALA A 1 209 ? 5.972 8.765 10.442 1.00 93.81 209 ALA A N 1
ATOM 1659 C CA . ALA A 1 209 ? 6.968 7.705 10.602 1.00 93.81 209 ALA A CA 1
ATOM 1660 C C . ALA A 1 209 ? 8.358 8.169 10.135 1.00 93.81 209 ALA A C 1
ATOM 1662 O O . ALA A 1 209 ? 9.349 7.981 10.847 1.00 93.81 209 ALA A O 1
ATOM 1663 N N . LEU A 1 210 ? 8.419 8.823 8.971 1.00 95.00 210 LEU A N 1
ATOM 1664 C CA . LEU A 1 210 ? 9.651 9.373 8.416 1.00 95.00 210 LEU A CA 1
ATOM 1665 C C . LEU A 1 210 ? 10.230 10.491 9.299 1.00 95.00 210 LEU A C 1
ATOM 1667 O O . LEU A 1 210 ? 11.428 10.481 9.578 1.00 95.00 210 LEU A O 1
ATOM 1671 N N . GLU A 1 211 ? 9.397 11.418 9.777 1.00 93.06 211 GLU A N 1
ATOM 1672 C CA . GLU A 1 211 ? 9.809 12.499 10.685 1.00 93.06 211 GLU A CA 1
ATOM 1673 C C . GLU A 1 211 ? 10.403 11.953 11.988 1.00 93.06 211 GLU A C 1
ATOM 1675 O O . GLU A 1 211 ? 11.490 12.363 12.392 1.00 93.06 211 GLU A O 1
ATOM 1680 N N . LEU A 1 212 ? 9.750 10.963 12.607 1.00 91.50 212 LEU A N 1
ATOM 1681 C CA . LEU A 1 212 ? 10.251 10.321 13.824 1.00 91.50 212 LEU A CA 1
ATOM 1682 C C . LEU A 1 212 ? 11.618 9.653 13.608 1.00 91.50 212 LEU A C 1
ATOM 1684 O O . LEU A 1 212 ? 12.492 9.744 14.475 1.00 91.50 212 LEU A O 1
ATOM 1688 N N . ALA A 1 213 ? 11.817 8.991 12.465 1.00 92.38 213 ALA A N 1
ATOM 1689 C CA . ALA A 1 213 ? 13.093 8.364 12.127 1.00 92.38 213 ALA A CA 1
ATOM 1690 C C . ALA A 1 213 ? 14.202 9.401 11.863 1.00 92.38 213 ALA A C 1
ATOM 1692 O O . ALA A 1 213 ? 15.340 9.208 12.307 1.00 92.38 213 ALA A O 1
ATOM 1693 N N . LEU A 1 214 ? 13.868 10.510 11.191 1.00 92.06 214 LEU A N 1
ATOM 1694 C CA . LEU A 1 214 ? 14.779 11.630 10.936 1.00 92.06 214 LEU A CA 1
ATOM 1695 C C . LEU A 1 214 ? 15.211 12.315 12.237 1.00 92.06 214 LEU A C 1
ATOM 1697 O O . LEU A 1 214 ? 16.410 12.496 12.458 1.00 92.06 214 LEU A O 1
ATOM 1701 N N . ASP A 1 215 ? 14.260 12.630 13.117 1.00 90.56 215 ASP A N 1
ATOM 1702 C CA . ASP A 1 215 ? 14.517 13.276 14.408 1.00 90.56 215 ASP A CA 1
ATOM 1703 C C . ASP A 1 215 ? 15.395 12.413 15.322 1.00 90.56 215 ASP A C 1
ATOM 1705 O O . ASP A 1 215 ? 16.235 12.924 16.070 1.00 90.56 215 ASP A O 1
ATOM 1709 N N . ALA A 1 216 ? 15.236 11.091 15.244 1.00 88.44 216 ALA A N 1
ATOM 1710 C CA . ALA A 1 216 ? 16.056 10.142 15.983 1.00 88.44 216 ALA A CA 1
ATOM 1711 C C . ALA A 1 216 ? 17.431 9.871 15.346 1.00 88.44 216 ALA A C 1
ATOM 1713 O O . ALA A 1 216 ? 18.290 9.262 15.989 1.00 88.44 216 ALA A O 1
ATOM 1714 N N . GLY A 1 217 ? 17.650 10.288 14.095 1.00 85.25 217 GLY A N 1
ATOM 1715 C CA . GLY A 1 217 ? 18.859 9.977 13.332 1.00 85.25 217 GLY A CA 1
ATOM 1716 C C . GLY A 1 217 ? 19.011 8.490 12.985 1.00 85.25 217 GLY A C 1
ATOM 1717 O O . GLY A 1 217 ? 20.139 8.021 12.822 1.00 85.25 217 GLY A O 1
ATOM 1718 N N . ASN A 1 218 ? 17.909 7.734 12.894 1.00 79.00 218 ASN A N 1
ATOM 1719 C CA . ASN A 1 218 ? 17.938 6.305 12.563 1.00 79.00 218 ASN A CA 1
ATOM 1720 C C . ASN A 1 218 ? 18.114 6.096 11.051 1.00 79.00 218 ASN A C 1
ATOM 1722 O O . ASN A 1 218 ? 17.152 5.849 10.332 1.00 79.00 218 ASN A O 1
ATOM 1726 N N . THR A 1 219 ? 19.350 6.188 10.561 1.00 77.12 219 THR A N 1
ATOM 1727 C CA . THR A 1 219 ? 19.648 6.174 9.119 1.00 77.12 219 THR A CA 1
ATOM 1728 C C . THR A 1 219 ? 19.291 4.880 8.391 1.00 77.12 219 THR A C 1
ATOM 1730 O O . THR A 1 219 ? 19.154 4.914 7.173 1.00 77.12 219 THR A O 1
ATOM 1733 N N . GLU A 1 220 ? 19.146 3.756 9.097 1.00 79.12 220 GLU A N 1
ATOM 1734 C CA . GLU A 1 220 ? 18.891 2.447 8.477 1.00 79.12 220 GLU A CA 1
ATOM 1735 C C . GLU A 1 220 ? 17.489 2.359 7.854 1.00 79.12 220 GLU A C 1
ATOM 1737 O O . GLU A 1 220 ? 17.318 1.752 6.801 1.00 79.12 220 GLU A O 1
ATOM 1742 N N . GLN A 1 221 ? 16.491 3.002 8.469 1.00 85.75 221 GLN A N 1
ATOM 1743 C CA . GLN A 1 221 ? 15.085 2.876 8.065 1.00 85.75 221 GLN A CA 1
ATOM 1744 C C . GLN A 1 221 ? 14.567 4.063 7.235 1.00 85.75 221 GLN A C 1
ATOM 1746 O O . GLN A 1 221 ? 13.499 3.955 6.634 1.00 85.75 221 GLN A O 1
ATOM 1751 N N . ILE A 1 222 ? 15.312 5.178 7.157 1.00 93.38 222 ILE A N 1
ATOM 1752 C CA . ILE A 1 222 ? 14.863 6.407 6.466 1.00 93.38 222 ILE A CA 1
ATOM 1753 C C . ILE A 1 222 ? 14.499 6.118 5.007 1.00 93.38 222 ILE A C 1
ATOM 1755 O O . ILE A 1 222 ? 13.474 6.595 4.538 1.00 93.38 222 ILE A O 1
ATOM 1759 N N . ASP A 1 223 ? 15.297 5.326 4.287 1.00 93.94 223 ASP A N 1
ATOM 1760 C CA . ASP A 1 223 ? 15.054 5.050 2.862 1.00 93.94 223 ASP A CA 1
ATOM 1761 C C . ASP A 1 223 ? 13.774 4.256 2.634 1.00 93.94 223 ASP A C 1
ATOM 1763 O O . ASP A 1 223 ? 12.999 4.581 1.735 1.00 93.94 223 ASP A O 1
ATOM 1767 N N . ALA A 1 224 ? 13.543 3.235 3.461 1.00 93.56 224 ALA A N 1
ATOM 1768 C CA . ALA A 1 224 ? 12.338 2.421 3.393 1.00 93.56 224 ALA A CA 1
ATOM 1769 C C . ALA A 1 224 ? 11.096 3.269 3.703 1.00 93.56 224 ALA A C 1
ATOM 1771 O O . ALA A 1 224 ? 10.175 3.313 2.894 1.00 93.56 224 ALA A O 1
ATOM 1772 N N . LEU A 1 225 ? 11.122 4.034 4.800 1.00 95.38 225 LEU A N 1
ATOM 1773 C CA . LEU A 1 225 ? 10.019 4.917 5.200 1.00 95.38 225 LEU A CA 1
ATOM 1774 C C . LEU A 1 225 ? 9.753 6.028 4.172 1.00 95.38 225 LEU A C 1
ATOM 1776 O O . LEU A 1 225 ? 8.606 6.373 3.888 1.00 95.38 225 LEU A O 1
ATOM 1780 N N . GLN A 1 226 ? 10.808 6.580 3.575 1.00 96.81 226 GLN A N 1
ATOM 1781 C CA . GLN A 1 226 ? 10.694 7.581 2.520 1.00 96.81 226 GLN A CA 1
ATOM 1782 C C . GLN A 1 226 ? 10.094 6.990 1.240 1.00 96.81 226 GLN A C 1
ATOM 1784 O O . GLN A 1 226 ? 9.293 7.650 0.573 1.00 96.81 226 GLN A O 1
ATOM 1789 N N . TYR A 1 227 ? 10.438 5.746 0.905 1.00 96.19 227 TYR A N 1
ATOM 1790 C CA . TYR A 1 227 ? 9.808 5.029 -0.199 1.00 96.19 227 TYR A CA 1
ATOM 1791 C C . TYR A 1 227 ? 8.336 4.714 0.088 1.00 96.19 227 TYR A C 1
ATOM 1793 O O . TYR A 1 227 ? 7.494 4.897 -0.793 1.00 96.19 227 TYR A O 1
ATOM 1801 N N . ASP A 1 228 ? 7.998 4.333 1.320 1.00 94.69 228 ASP A N 1
ATOM 1802 C CA . ASP A 1 228 ? 6.608 4.145 1.732 1.00 94.69 228 ASP A CA 1
ATOM 1803 C C . ASP A 1 228 ? 5.820 5.448 1.557 1.00 94.69 228 ASP A C 1
ATOM 1805 O O . ASP A 1 228 ? 4.739 5.447 0.959 1.00 94.69 228 ASP A O 1
ATOM 1809 N N . LEU A 1 229 ? 6.361 6.589 1.991 1.00 96.88 229 LEU A N 1
ATOM 1810 C CA . LEU A 1 229 ? 5.735 7.889 1.745 1.00 96.88 229 LEU A CA 1
ATOM 1811 C C . LEU A 1 229 ? 5.574 8.167 0.240 1.00 96.88 229 LEU A C 1
ATOM 1813 O O . LEU A 1 229 ? 4.512 8.614 -0.201 1.00 96.88 229 LEU A O 1
ATOM 1817 N N . ALA A 1 230 ? 6.581 7.831 -0.573 1.00 97.12 230 ALA A N 1
ATOM 1818 C CA . ALA A 1 230 ? 6.480 7.951 -2.023 1.00 97.12 230 ALA A CA 1
ATOM 1819 C C . ALA A 1 230 ? 5.317 7.112 -2.580 1.00 97.12 230 ALA A C 1
ATOM 1821 O O . ALA A 1 230 ? 4.605 7.578 -3.471 1.00 97.12 230 ALA A O 1
ATOM 1822 N N . LEU A 1 231 ? 5.087 5.899 -2.074 1.00 94.69 231 LEU A N 1
ATOM 1823 C CA . LEU A 1 231 ? 3.955 5.066 -2.490 1.00 94.69 231 LEU A CA 1
ATOM 1824 C C . LEU A 1 231 ? 2.598 5.684 -2.122 1.00 94.69 231 LEU A C 1
ATOM 1826 O O . LEU A 1 231 ? 1.675 5.609 -2.931 1.00 94.69 231 LEU A O 1
ATOM 1830 N N . ALA A 1 232 ? 2.465 6.338 -0.964 1.00 94.50 232 ALA A N 1
ATOM 1831 C CA . ALA A 1 232 ? 1.221 7.032 -0.613 1.00 94.50 232 ALA A CA 1
ATOM 1832 C C . ALA A 1 232 ? 0.912 8.182 -1.588 1.00 94.50 232 ALA A C 1
ATOM 1834 O O . ALA A 1 232 ? -0.216 8.293 -2.072 1.00 94.50 232 ALA A O 1
ATOM 1835 N N . GLU A 1 233 ? 1.924 8.969 -1.961 1.00 95.69 233 GLU A N 1
ATOM 1836 C CA . GLU A 1 233 ? 1.801 10.022 -2.982 1.00 95.69 233 GLU A CA 1
ATOM 1837 C C . GLU A 1 233 ? 1.416 9.464 -4.358 1.00 95.69 233 GLU A C 1
ATOM 1839 O O . GLU A 1 233 ? 0.575 10.028 -5.064 1.00 95.69 233 GLU A O 1
ATOM 1844 N N . LEU A 1 234 ? 1.980 8.312 -4.733 1.00 94.12 234 LEU A N 1
ATOM 1845 C CA . LEU A 1 234 ? 1.581 7.602 -5.946 1.00 94.12 234 LEU A CA 1
ATOM 1846 C C . LEU A 1 234 ? 0.103 7.200 -5.891 1.00 94.12 234 LEU A C 1
ATOM 1848 O O . LEU A 1 234 ? -0.622 7.455 -6.851 1.00 94.12 234 LEU A O 1
ATOM 1852 N N . TYR A 1 235 ? -0.363 6.604 -4.790 1.00 92.00 235 TYR A N 1
ATOM 1853 C CA . TYR A 1 235 ? -1.761 6.189 -4.653 1.00 92.00 235 TYR A CA 1
ATOM 1854 C C . TYR A 1 235 ? -2.727 7.374 -4.717 1.00 92.00 235 TYR A C 1
ATOM 1856 O O . TYR A 1 235 ? -3.740 7.284 -5.414 1.00 92.00 235 TYR A O 1
ATOM 1864 N N . ILE A 1 236 ? -2.385 8.503 -4.090 1.00 91.88 236 ILE A N 1
ATOM 1865 C CA . ILE A 1 236 ? -3.136 9.761 -4.218 1.00 91.88 236 ILE A CA 1
ATOM 1866 C C . ILE A 1 236 ? -3.178 10.214 -5.683 1.00 91.88 236 ILE A C 1
ATOM 1868 O O . ILE A 1 236 ? -4.254 10.505 -6.211 1.00 91.88 236 ILE A O 1
ATOM 1872 N N . GLY A 1 237 ? -2.034 10.214 -6.375 1.00 90.12 237 GLY A N 1
ATOM 1873 C CA . GLY A 1 237 ? -1.963 10.555 -7.795 1.00 90.12 237 GLY A CA 1
ATOM 1874 C C . GLY A 1 237 ? -2.870 9.667 -8.653 1.00 90.12 237 GLY A C 1
ATOM 1875 O O . GLY A 1 237 ? -3.682 10.173 -9.430 1.00 90.12 237 GLY A O 1
ATOM 1876 N N . LEU A 1 238 ? -2.792 8.348 -8.479 1.00 87.31 238 LEU A N 1
ATOM 1877 C CA 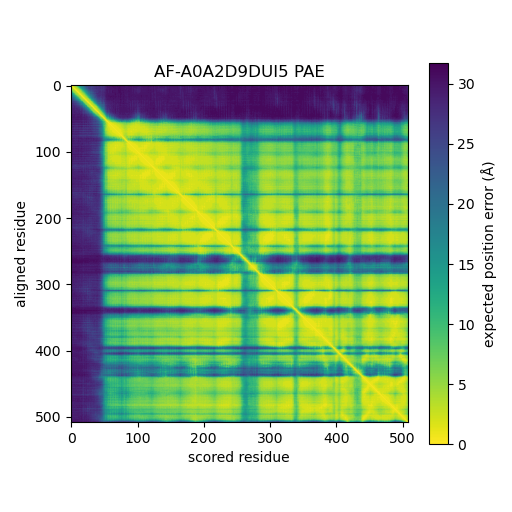. LEU A 1 238 ? -3.620 7.390 -9.216 1.00 87.31 238 LEU A CA 1
ATOM 1878 C C . LEU A 1 238 ? -5.116 7.578 -8.920 1.00 87.31 238 LEU A C 1
ATOM 1880 O O . LEU A 1 238 ? -5.923 7.558 -9.851 1.00 87.31 238 LEU A O 1
ATOM 1884 N N . ALA A 1 239 ? -5.483 7.838 -7.663 1.00 85.81 239 ALA A N 1
ATOM 1885 C CA . ALA A 1 239 ? -6.859 8.108 -7.245 1.00 85.81 239 ALA A CA 1
ATOM 1886 C C . ALA A 1 239 ? -7.435 9.396 -7.854 1.00 85.81 239 ALA A C 1
ATOM 1888 O O . ALA A 1 239 ? -8.618 9.456 -8.186 1.00 85.81 239 ALA A O 1
ATOM 1889 N N . MET A 1 240 ? -6.613 10.425 -8.071 1.00 84.69 240 MET A N 1
ATOM 1890 C CA . MET A 1 240 ? -7.061 11.654 -8.737 1.00 84.69 240 MET A CA 1
ATOM 1891 C C . MET A 1 240 ? -7.470 11.413 -10.201 1.00 84.69 240 MET A C 1
ATOM 1893 O O . MET A 1 240 ? -8.341 12.110 -10.725 1.00 84.69 240 MET A O 1
ATOM 1897 N N . VAL A 1 241 ? -6.882 10.412 -10.865 1.00 78.62 241 VAL A N 1
ATOM 1898 C CA . VAL A 1 241 ? -7.114 10.109 -12.289 1.00 78.62 241 VAL A CA 1
ATOM 1899 C C . VAL A 1 241 ? -8.343 9.229 -12.524 1.00 78.62 241 VAL A C 1
ATOM 1901 O O . VAL A 1 241 ? -8.898 9.257 -13.622 1.00 78.62 241 VAL A O 1
ATOM 1904 N N . THR A 1 242 ? -8.820 8.475 -11.531 1.00 73.44 242 THR A N 1
ATOM 1905 C CA . THR A 1 242 ? -9.967 7.561 -11.711 1.00 73.44 242 THR A CA 1
ATOM 1906 C C . THR A 1 242 ? -11.295 8.290 -11.956 1.00 73.44 242 THR A C 1
ATOM 1908 O O . THR A 1 242 ? -12.258 7.667 -12.402 1.00 73.44 242 THR A O 1
ATOM 1911 N N . THR A 1 243 ? -11.352 9.616 -11.762 1.00 66.62 243 THR A N 1
ATOM 1912 C CA . THR A 1 243 ? -12.541 10.465 -11.993 1.00 66.62 243 THR A CA 1
ATOM 1913 C C . THR A 1 243 ? -13.797 9.983 -11.243 1.00 66.62 243 THR A C 1
ATOM 1915 O O . THR A 1 243 ? -14.910 10.058 -11.754 1.00 66.62 243 THR A O 1
ATOM 1918 N N . THR A 1 244 ? -13.617 9.451 -10.033 1.00 71.38 244 THR A N 1
ATOM 1919 C CA . THR A 1 244 ? -14.691 9.016 -9.123 1.00 71.38 244 THR A CA 1
ATOM 1920 C C . THR A 1 244 ? -14.975 10.069 -8.042 1.00 71.38 244 THR A C 1
ATOM 1922 O O . THR A 1 244 ? -14.319 11.110 -7.990 1.00 71.38 244 THR A O 1
ATOM 1925 N N . ASP A 1 245 ? -15.921 9.797 -7.136 1.00 73.81 245 ASP A N 1
ATOM 1926 C CA . ASP A 1 245 ? -16.146 10.620 -5.933 1.00 73.81 245 ASP A CA 1
ATOM 1927 C C . ASP A 1 245 ? -14.849 10.800 -5.117 1.00 73.81 245 ASP A C 1
ATOM 1929 O O . ASP A 1 245 ? -14.570 11.887 -4.608 1.00 73.81 245 ASP A O 1
ATOM 1933 N N . THR A 1 246 ? -13.992 9.772 -5.096 1.00 81.75 246 THR A N 1
ATOM 1934 C 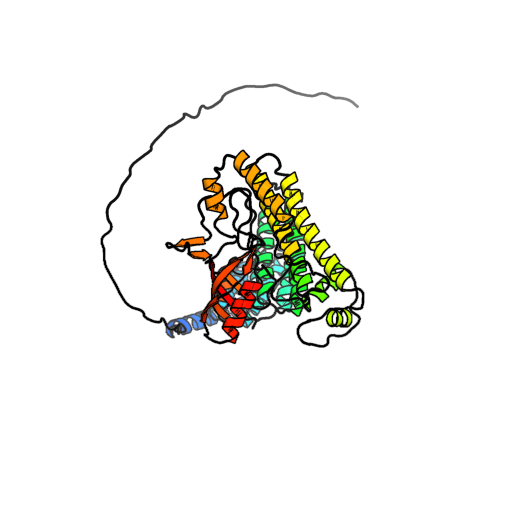CA . THR A 1 246 ? -12.644 9.804 -4.511 1.00 81.75 246 THR A CA 1
ATOM 1935 C C . THR A 1 246 ? -11.797 10.941 -5.082 1.00 81.75 246 THR A C 1
ATOM 1937 O O . THR A 1 246 ? -11.170 11.682 -4.325 1.00 81.75 246 THR A O 1
ATOM 1940 N N . SER A 1 247 ? -11.794 11.133 -6.406 1.00 80.88 247 SER A N 1
ATOM 1941 C CA . SER A 1 247 ? -10.991 12.193 -7.023 1.00 80.88 247 SER A CA 1
ATOM 1942 C C . SER A 1 247 ? -11.518 13.585 -6.675 1.00 80.88 247 SER A C 1
ATOM 1944 O O . SER A 1 247 ? -10.724 14.497 -6.453 1.00 80.88 247 SER A O 1
ATOM 1946 N N . GLN A 1 248 ? -12.844 13.754 -6.579 1.00 75.75 248 GLN A N 1
ATOM 1947 C CA . GLN A 1 248 ? -13.459 15.003 -6.118 1.00 75.75 248 GLN A CA 1
ATOM 1948 C C . GLN A 1 248 ? -13.051 15.342 -4.696 1.00 75.75 248 GLN A C 1
ATOM 1950 O O . GLN A 1 248 ? -12.605 16.461 -4.446 1.00 75.75 248 GLN A O 1
ATOM 1955 N N . ALA A 1 249 ? -13.202 14.385 -3.782 1.00 83.00 249 ALA A N 1
ATOM 1956 C CA . ALA A 1 249 ? -12.856 14.572 -2.384 1.00 83.00 249 ALA A CA 1
ATOM 1957 C C . ALA A 1 249 ? -11.371 14.936 -2.232 1.00 83.00 249 ALA A C 1
ATOM 1959 O O . ALA A 1 249 ? -11.067 15.956 -1.620 1.00 83.00 249 ALA A O 1
ATOM 1960 N N . LEU A 1 250 ? -10.463 14.207 -2.894 1.00 86.31 250 LEU A N 1
ATOM 1961 C CA . LEU A 1 250 ? -9.029 14.523 -2.878 1.00 86.31 250 LEU A CA 1
ATOM 1962 C C . LEU A 1 250 ? -8.725 15.921 -3.425 1.00 86.31 250 LEU A C 1
ATOM 1964 O O . LEU A 1 250 ? -7.938 16.651 -2.837 1.00 86.31 250 LEU A O 1
ATOM 1968 N N . ILE A 1 251 ? -9.350 16.331 -4.532 1.00 80.00 251 ILE A N 1
ATOM 1969 C CA . ILE A 1 251 ? -9.122 17.665 -5.110 1.00 80.00 251 ILE A CA 1
ATOM 1970 C C . ILE A 1 251 ? -9.656 18.770 -4.196 1.00 80.00 251 ILE A C 1
ATOM 1972 O O . ILE A 1 251 ? -9.027 19.823 -4.079 1.00 80.00 251 ILE A O 1
ATOM 1976 N N . ASN A 1 252 ? -10.809 18.553 -3.564 1.00 79.12 252 ASN A N 1
ATOM 1977 C CA . ASN A 1 252 ? -11.394 19.523 -2.645 1.00 79.12 252 ASN A CA 1
ATOM 1978 C C . ASN A 1 252 ? -10.501 19.710 -1.408 1.00 79.12 252 ASN A C 1
ATOM 1980 O O . ASN A 1 252 ? -10.252 20.855 -1.030 1.00 79.12 252 ASN A O 1
ATOM 1984 N N . GLU A 1 253 ? -9.990 18.618 -0.833 1.00 79.69 253 GLU A N 1
ATOM 1985 C CA . GLU A 1 253 ? -9.111 18.638 0.345 1.00 79.69 253 GLU A CA 1
ATOM 1986 C C . GLU A 1 253 ? -7.712 19.199 0.015 1.00 79.69 253 GLU A C 1
ATOM 1988 O O . GLU A 1 253 ? -7.243 20.120 0.679 1.00 79.69 253 GLU A O 1
ATOM 1993 N N . GLU A 1 254 ? -7.069 18.742 -1.067 1.00 76.94 254 GLU A N 1
ATOM 1994 C CA . GLU A 1 254 ? -5.696 19.149 -1.424 1.00 76.94 254 GLU A CA 1
ATOM 1995 C C . GLU A 1 254 ? -5.600 20.564 -2.020 1.00 76.94 254 GLU A C 1
ATOM 1997 O O . GLU A 1 254 ? -4.561 21.225 -1.937 1.00 76.94 254 GLU A O 1
ATOM 2002 N N . HIS A 1 255 ? -6.660 21.045 -2.678 1.00 69.25 255 HIS A N 1
ATOM 2003 C CA . HIS A 1 255 ? -6.635 22.326 -3.395 1.00 69.25 255 HIS A CA 1
ATOM 2004 C C . HIS A 1 255 ? -7.650 23.354 -2.892 1.00 69.25 255 HIS A C 1
ATOM 2006 O O . HIS A 1 255 ? -7.694 24.466 -3.430 1.00 69.25 255 HIS A O 1
ATOM 2012 N N . GLY A 1 256 ? -8.443 23.025 -1.869 1.00 62.53 256 GLY A N 1
ATOM 2013 C CA . GLY A 1 256 ? -9.375 23.955 -1.230 1.00 62.53 256 GLY A CA 1
ATOM 2014 C C . GLY A 1 256 ? -10.438 24.511 -2.181 1.00 62.53 256 GLY A C 1
ATOM 2015 O O . GLY A 1 256 ? -10.887 25.645 -2.003 1.00 62.53 256 GLY A O 1
ATOM 2016 N N . ILE A 1 257 ? -10.810 23.764 -3.227 1.00 57.00 257 ILE A N 1
ATOM 2017 C CA . ILE A 1 257 ? -11.846 24.172 -4.183 1.00 57.00 257 ILE A CA 1
ATOM 2018 C C . ILE A 1 257 ? -13.191 23.656 -3.656 1.00 57.00 257 ILE A C 1
ATOM 2020 O O . ILE A 1 257 ? -13.433 22.457 -3.710 1.00 57.00 257 ILE A O 1
ATOM 2024 N N . PRO A 1 258 ? -14.096 24.511 -3.148 1.00 49.75 258 PRO A N 1
ATOM 2025 C CA . PRO A 1 258 ? -15.400 24.047 -2.698 1.00 49.75 258 PRO A CA 1
ATOM 2026 C C . PRO A 1 258 ? -16.241 23.603 -3.901 1.00 49.75 258 PRO A C 1
ATOM 2028 O O . PRO A 1 258 ? -16.559 24.403 -4.785 1.00 49.75 258 PRO A O 1
ATOM 2031 N N . SER A 1 259 ? -16.636 22.331 -3.922 1.00 47.44 259 SER A N 1
ATOM 2032 C CA . SER A 1 259 ? -17.637 21.820 -4.860 1.00 47.44 259 SER A CA 1
ATOM 2033 C C . SER A 1 259 ? -19.008 22.413 -4.505 1.00 47.44 259 SER A C 1
ATOM 2035 O O . SER A 1 259 ? -19.606 22.072 -3.490 1.00 47.44 259 SER A O 1
ATOM 2037 N N . THR A 1 260 ? -19.513 23.344 -5.316 1.00 43.41 260 THR A N 1
ATOM 2038 C CA . THR A 1 260 ? -20.786 24.054 -5.067 1.00 43.41 260 THR A CA 1
ATOM 2039 C C . THR A 1 260 ? -22.030 23.299 -5.548 1.00 43.41 260 THR A C 1
ATOM 2041 O O . THR A 1 260 ? -23.140 23.821 -5.429 1.00 43.41 260 THR A O 1
ATOM 2044 N N . THR A 1 261 ? -21.883 22.073 -6.058 1.00 46.28 261 THR A N 1
ATOM 2045 C CA . THR A 1 261 ? -22.982 21.326 -6.684 1.00 46.28 261 THR A CA 1
ATOM 2046 C C . THR A 1 261 ? -23.263 20.028 -5.919 1.00 46.28 261 THR A C 1
ATOM 2048 O O . THR A 1 261 ? -22.387 19.168 -5.871 1.00 46.28 261 THR A O 1
ATOM 2051 N N . PRO A 1 262 ? -24.462 19.844 -5.328 1.00 42.06 262 PRO A N 1
ATOM 2052 C CA . PRO A 1 262 ? -24.829 18.584 -4.691 1.00 42.06 262 PRO A CA 1
ATOM 2053 C C . PRO A 1 262 ? -24.933 17.450 -5.722 1.00 42.06 262 PRO A C 1
ATOM 2055 O O . PRO A 1 262 ? -25.456 17.630 -6.826 1.00 42.06 262 PRO A O 1
ATOM 2058 N N . LEU A 1 263 ? -24.417 16.288 -5.322 1.00 43.44 263 LEU A N 1
ATOM 2059 C CA . LEU A 1 263 ? -24.178 15.091 -6.128 1.00 43.44 263 LEU A CA 1
ATOM 2060 C C . LEU A 1 263 ? -25.460 14.564 -6.800 1.00 43.44 263 LEU A C 1
ATOM 2062 O O . LEU A 1 263 ? -26.468 14.302 -6.141 1.00 43.44 263 LEU A O 1
ATOM 2066 N N . ARG A 1 264 ? -25.407 14.335 -8.118 1.00 41.91 264 ARG A N 1
ATOM 2067 C CA . ARG A 1 264 ? -26.283 13.353 -8.775 1.00 41.91 264 ARG A CA 1
ATOM 2068 C C . ARG A 1 264 ? -25.537 12.017 -8.798 1.00 41.91 264 ARG A C 1
ATOM 2070 O O . ARG A 1 264 ? -24.427 11.9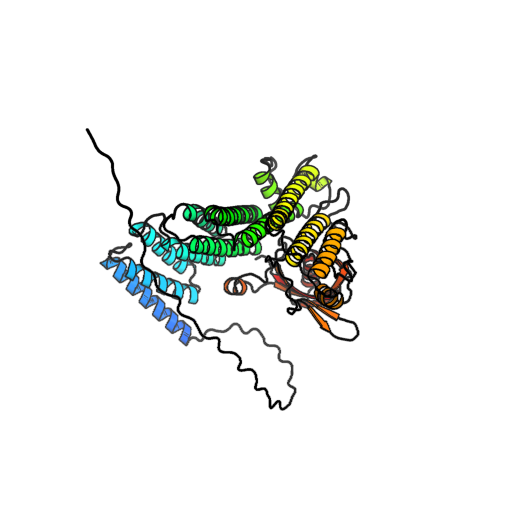92 -9.317 1.00 41.91 264 ARG A O 1
ATOM 2077 N N . PRO A 1 265 ? -26.131 10.914 -8.320 1.00 42.38 265 PRO A N 1
ATOM 2078 C CA . PRO A 1 265 ? -25.497 9.605 -8.398 1.00 42.38 265 PRO A CA 1
ATOM 2079 C C . PRO A 1 265 ? -25.644 9.075 -9.825 1.00 42.38 265 PRO A C 1
ATOM 2081 O O . PRO A 1 265 ? -26.692 8.517 -10.138 1.00 42.38 265 PRO A O 1
ATOM 2084 N N . LEU A 1 266 ? -24.676 9.273 -10.728 1.00 45.62 266 LEU A N 1
ATOM 2085 C CA . LEU A 1 266 ? -24.814 8.755 -12.097 1.00 45.62 266 LEU A CA 1
ATOM 2086 C C . LEU A 1 266 ? -23.494 8.383 -12.792 1.00 45.62 266 LEU A C 1
ATOM 2088 O O . LEU A 1 266 ? -22.569 9.178 -12.867 1.00 45.62 266 LEU A O 1
ATOM 2092 N N . GLN A 1 267 ? -23.532 7.163 -13.352 1.00 47.38 267 GLN A N 1
ATOM 2093 C CA . GLN A 1 267 ? -22.959 6.653 -14.609 1.00 47.38 267 GLN A CA 1
ATOM 2094 C C . GLN A 1 267 ? -21.621 7.239 -15.089 1.00 47.38 267 GLN A C 1
ATOM 2096 O O . GLN A 1 267 ? -21.558 8.407 -15.447 1.00 47.38 267 GLN A O 1
ATOM 2101 N N . ARG A 1 268 ? -20.609 6.350 -15.195 1.00 49.69 268 ARG A N 1
ATOM 2102 C CA . ARG A 1 268 ? -19.299 6.508 -15.871 1.00 49.69 268 ARG A CA 1
ATOM 2103 C C . ARG A 1 268 ? -19.160 7.836 -16.624 1.00 49.69 268 ARG A C 1
ATOM 2105 O O . ARG A 1 268 ? -19.785 8.024 -17.665 1.00 49.69 268 ARG A O 1
ATOM 2112 N N . ILE A 1 269 ? -18.270 8.697 -16.147 1.00 54.53 269 ILE A N 1
ATOM 2113 C CA . ILE A 1 269 ? -17.820 9.880 -16.879 1.00 54.53 269 ILE A CA 1
ATOM 2114 C C . ILE A 1 269 ? -17.157 9.390 -18.170 1.00 54.53 269 ILE A C 1
ATOM 2116 O O . ILE A 1 269 ? -16.118 8.732 -18.130 1.00 54.53 269 ILE A O 1
ATOM 2120 N N . THR A 1 270 ? -17.781 9.653 -19.321 1.00 54.28 270 THR A N 1
ATOM 2121 C CA . THR A 1 270 ? -17.270 9.169 -20.618 1.00 54.28 270 THR A CA 1
ATOM 2122 C C . THR A 1 270 ? -16.774 10.289 -21.517 1.00 54.28 270 THR A C 1
ATOM 2124 O O . THR A 1 270 ? -16.058 10.012 -22.477 1.00 54.28 270 THR A O 1
ATOM 2127 N N . SER A 1 271 ? -17.105 11.550 -21.226 1.00 59.12 271 SER A N 1
ATOM 2128 C CA . SER A 1 271 ? -16.749 12.682 -22.079 1.00 59.12 271 SER A CA 1
ATOM 2129 C C . SER A 1 271 ? -16.154 13.868 -21.316 1.00 59.12 271 SER A C 1
ATOM 2131 O O . SER A 1 271 ? -16.387 14.071 -20.127 1.00 59.12 271 SER A O 1
ATOM 2133 N N . VAL A 1 272 ? -15.414 14.712 -22.044 1.00 60.38 272 VAL A N 1
ATOM 2134 C CA . VAL A 1 272 ? -14.930 16.011 -21.541 1.00 60.38 272 VAL A CA 1
ATOM 2135 C C . VAL A 1 272 ? -16.100 16.903 -21.116 1.00 60.38 272 VAL A C 1
ATOM 2137 O O . VAL A 1 272 ? -15.987 17.623 -20.134 1.00 60.38 272 VAL A O 1
ATOM 2140 N N . SER A 1 273 ? -17.248 16.803 -21.794 1.00 63.56 273 SER A N 1
ATOM 2141 C CA . SER A 1 273 ? -18.467 17.52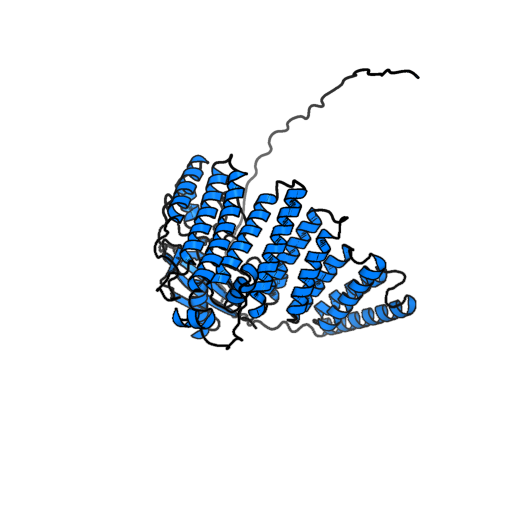2 -21.410 1.00 63.56 273 SER A CA 1
ATOM 2142 C C . SER A 1 273 ? -19.011 17.056 -20.056 1.00 63.56 273 SER A C 1
ATOM 2144 O O . SER A 1 273 ? -19.530 17.880 -19.306 1.00 63.56 273 SER A O 1
ATOM 2146 N N . ASP A 1 274 ? -18.892 15.767 -19.723 1.00 60.03 274 ASP A N 1
ATOM 2147 C CA . ASP A 1 274 ? -19.306 15.236 -18.416 1.00 60.03 274 ASP A CA 1
ATOM 2148 C C . ASP A 1 274 ? -18.386 15.775 -17.310 1.00 60.03 274 ASP A C 1
ATOM 2150 O O . ASP A 1 274 ? -18.872 16.261 -16.290 1.00 60.03 274 ASP A O 1
ATOM 2154 N N . LEU A 1 275 ? -17.067 15.800 -17.558 1.00 60.47 275 LEU A N 1
ATOM 2155 C CA . LEU A 1 275 ? -16.078 16.421 -16.663 1.00 60.47 275 LEU A CA 1
ATOM 2156 C C . LEU A 1 275 ? -16.343 17.921 -16.465 1.00 60.47 275 LEU A C 1
ATOM 2158 O O . LEU A 1 275 ? -16.348 18.417 -15.338 1.00 60.47 275 LEU A O 1
ATOM 2162 N N . GLU A 1 276 ? -16.604 18.653 -17.547 1.00 65.56 276 GLU A N 1
ATOM 2163 C CA . GLU A 1 276 ? -16.916 20.083 -17.489 1.00 65.56 276 GLU A CA 1
ATOM 2164 C C . GLU A 1 276 ? -18.251 20.364 -16.786 1.00 65.56 276 GLU A C 1
ATOM 2166 O O . GLU A 1 276 ? -18.379 21.385 -16.113 1.00 65.56 276 GLU A O 1
ATOM 2171 N N . THR A 1 277 ? -19.229 19.460 -16.886 1.00 63.31 277 THR A N 1
ATOM 2172 C CA . THR A 1 277 ? -20.518 19.574 -16.181 1.00 63.31 277 THR A CA 1
ATOM 2173 C C . THR A 1 277 ? -20.372 19.282 -14.688 1.00 63.31 277 THR A C 1
ATOM 2175 O O . THR A 1 277 ? -21.010 19.937 -13.866 1.00 63.31 277 THR A O 1
ATOM 2178 N N . MET A 1 278 ? -19.531 18.310 -14.336 1.00 57.59 278 MET A N 1
ATOM 2179 C CA . MET A 1 278 ? -19.353 17.831 -12.966 1.00 57.59 278 MET A CA 1
ATOM 2180 C C . MET A 1 278 ? -18.440 18.740 -12.137 1.00 57.59 278 MET A C 1
ATOM 2182 O O . MET A 1 278 ? -18.700 18.954 -10.957 1.00 57.59 278 MET A O 1
ATOM 2186 N N . TYR A 1 279 ? -17.412 19.318 -12.758 1.00 55.75 279 TYR A N 1
ATOM 2187 C CA . TYR A 1 279 ? -16.412 20.113 -12.050 1.00 55.75 279 TYR A CA 1
ATOM 2188 C C . TYR A 1 279 ? -16.330 21.577 -12.543 1.00 55.75 279 TYR A C 1
ATOM 2190 O O . TYR A 1 279 ? -15.800 22.434 -11.836 1.00 55.75 279 TYR A O 1
ATOM 2198 N N . GLY A 1 280 ? -16.832 21.903 -13.743 1.00 60.59 280 GLY A N 1
ATOM 2199 C CA . GLY A 1 280 ? -16.745 23.231 -14.381 1.00 60.59 280 GLY A CA 1
ATOM 2200 C C . GLY A 1 280 ? -15.770 23.302 -15.572 1.00 60.59 280 GLY A C 1
ATOM 2201 O O . GLY A 1 280 ? -14.973 22.401 -15.807 1.00 60.59 280 GLY A O 1
ATOM 2202 N N . SER A 1 281 ? -15.766 24.411 -16.321 1.00 56.50 281 SER A N 1
ATOM 2203 C CA . SER A 1 281 ? -15.031 24.575 -17.600 1.00 56.50 281 SER A CA 1
ATOM 2204 C C . SER A 1 281 ? -13.489 24.635 -17.521 1.00 56.50 281 SER A C 1
ATOM 2206 O O . SER A 1 281 ? -12.828 24.936 -18.514 1.00 56.50 281 SER A O 1
ATOM 2208 N N . ARG A 1 282 ? -12.880 24.398 -16.349 1.00 55.16 282 ARG A N 1
ATOM 2209 C CA . ARG A 1 282 ? -11.419 24.505 -16.110 1.00 55.16 282 ARG A CA 1
ATOM 2210 C C . ARG A 1 282 ? -10.801 23.276 -15.439 1.00 55.16 282 ARG A C 1
ATOM 2212 O O . ARG A 1 282 ? -9.660 23.319 -14.989 1.00 55.16 282 ARG A O 1
ATOM 2219 N N . THR A 1 283 ? -11.529 22.182 -15.329 1.00 53.09 283 THR A N 1
ATOM 2220 C CA . THR A 1 283 ? -11.261 21.156 -14.305 1.00 53.09 283 THR A CA 1
ATOM 2221 C C . THR A 1 283 ? -10.427 19.990 -14.774 1.00 53.09 283 THR A C 1
ATOM 2223 O O . THR A 1 283 ? -9.680 19.438 -13.973 1.00 53.09 283 THR A O 1
ATOM 2226 N N . THR A 1 284 ? -10.390 19.746 -16.082 1.00 59.38 284 THR A N 1
ATOM 2227 C CA . THR A 1 284 ? -9.328 18.955 -16.715 1.00 59.38 284 THR A CA 1
ATOM 2228 C C . THR A 1 284 ? -7.945 19.469 -16.304 1.00 59.38 284 THR A C 1
ATOM 2230 O O . THR A 1 284 ? -7.079 18.672 -15.971 1.00 59.38 284 THR A O 1
ATOM 2233 N N . THR A 1 285 ? -7.767 20.793 -16.180 1.00 67.06 285 THR A N 1
ATOM 2234 C CA . THR A 1 285 ? -6.495 21.390 -15.730 1.00 67.06 285 THR A CA 1
ATOM 2235 C C . THR A 1 285 ? -6.241 21.263 -14.228 1.00 67.06 285 THR A C 1
ATOM 2237 O O . THR A 1 285 ? -5.086 21.291 -13.811 1.00 67.06 285 THR A O 1
ATOM 2240 N N . VAL A 1 286 ? -7.292 21.146 -13.408 1.00 72.62 286 VAL A N 1
ATOM 2241 C CA . VAL A 1 286 ? -7.157 20.971 -11.954 1.00 72.62 286 VAL A CA 1
ATOM 2242 C C . VAL A 1 286 ? -6.785 19.529 -11.646 1.00 72.62 286 VAL A C 1
ATOM 2244 O O . VAL A 1 286 ? -5.791 19.321 -10.964 1.00 72.62 286 VAL A O 1
ATOM 2247 N N . ILE A 1 287 ? -7.510 18.556 -12.209 1.00 74.88 287 ILE A N 1
ATOM 2248 C CA . ILE A 1 287 ? -7.206 17.128 -12.048 1.00 74.88 287 ILE A CA 1
ATOM 2249 C C . ILE A 1 287 ? -5.798 16.831 -12.581 1.00 74.88 287 ILE A C 1
ATOM 2251 O O . ILE A 1 287 ? -4.996 16.212 -11.888 1.00 74.88 287 ILE A O 1
ATOM 2255 N N . GLU A 1 288 ? -5.455 17.328 -13.776 1.00 77.31 288 GLU A N 1
ATOM 2256 C CA . GLU A 1 288 ? -4.119 17.143 -14.359 1.00 77.31 288 GLU A CA 1
ATOM 2257 C C . GLU A 1 288 ? -3.023 17.759 -13.479 1.00 77.31 288 GLU A C 1
ATOM 2259 O O . GLU A 1 288 ? -1.980 17.140 -13.274 1.00 77.31 288 GLU A O 1
ATOM 2264 N N . ARG A 1 289 ? -3.246 18.963 -12.934 1.00 81.94 289 ARG A N 1
ATOM 2265 C CA . ARG A 1 289 ? -2.284 19.615 -12.035 1.00 81.94 289 ARG A CA 1
ATOM 2266 C C . ARG A 1 289 ? -2.128 18.848 -10.728 1.00 81.94 289 ARG A C 1
ATOM 2268 O O . ARG A 1 289 ? -0.992 18.670 -10.304 1.00 81.94 289 ARG A O 1
ATOM 2275 N N . ALA A 1 290 ? -3.231 18.414 -10.127 1.00 84.00 290 ALA A N 1
ATOM 2276 C CA . ALA A 1 290 ? -3.249 17.664 -8.877 1.00 84.00 290 ALA A CA 1
ATOM 2277 C C . ALA A 1 290 ? -2.482 16.344 -9.035 1.00 84.00 290 ALA A C 1
ATOM 2279 O O . ALA A 1 290 ? -1.476 16.126 -8.362 1.00 84.00 290 ALA A O 1
ATOM 2280 N N . HIS A 1 291 ? -2.851 15.549 -10.047 1.00 87.00 291 HIS A N 1
ATOM 2281 C CA . HIS A 1 291 ? -2.146 14.323 -10.417 1.00 87.00 291 HIS A CA 1
ATOM 2282 C C . HIS A 1 291 ? -0.660 14.583 -10.692 1.00 87.00 291 HIS A C 1
ATOM 2284 O O . HIS A 1 291 ? 0.206 13.887 -10.165 1.00 87.00 291 HIS A O 1
ATOM 2290 N N . ARG A 1 292 ? -0.330 15.605 -11.497 1.00 88.06 292 ARG A N 1
ATOM 2291 C CA . ARG A 1 292 ? 1.068 15.938 -11.804 1.00 88.06 292 ARG A CA 1
ATOM 2292 C C . ARG A 1 292 ? 1.836 16.343 -10.546 1.00 88.06 292 ARG A C 1
ATOM 2294 O O . ARG A 1 292 ? 3.008 15.994 -10.452 1.00 88.06 292 ARG A O 1
ATOM 2301 N N . SER A 1 293 ? 1.205 17.051 -9.611 1.00 89.94 293 SER A N 1
ATOM 2302 C CA . SER A 1 293 ? 1.803 17.439 -8.332 1.00 89.94 293 SER A CA 1
ATOM 2303 C C . SER A 1 293 ? 2.139 16.209 -7.489 1.00 89.94 293 SER A C 1
ATOM 2305 O O . SER A 1 293 ? 3.310 16.019 -7.167 1.00 89.94 293 SER A O 1
ATOM 2307 N N . ALA A 1 294 ? 1.162 15.329 -7.243 1.00 92.06 294 ALA A N 1
ATOM 2308 C CA . ALA A 1 294 ? 1.349 14.090 -6.482 1.00 92.06 294 ALA A CA 1
ATOM 2309 C C . ALA A 1 294 ? 2.421 13.183 -7.119 1.00 92.06 294 ALA A C 1
ATOM 2311 O O . ALA A 1 294 ? 3.382 12.776 -6.471 1.00 92.06 294 ALA A O 1
ATOM 2312 N N . MET A 1 295 ? 2.365 12.977 -8.441 1.00 93.06 295 MET A N 1
ATOM 2313 C CA . MET A 1 295 ? 3.374 12.185 -9.161 1.00 93.06 295 MET A CA 1
ATOM 2314 C C . MET A 1 295 ? 4.768 12.827 -9.166 1.00 93.06 295 MET A C 1
ATOM 2316 O O . MET A 1 295 ? 5.771 12.119 -9.256 1.00 93.06 295 MET A O 1
ATOM 2320 N N . THR A 1 296 ? 4.854 14.159 -9.101 1.00 94.62 296 THR A N 1
ATOM 2321 C CA . THR A 1 296 ? 6.140 14.860 -8.967 1.00 94.62 296 THR A CA 1
ATOM 2322 C C . THR A 1 296 ? 6.701 14.672 -7.565 1.00 94.62 296 THR A C 1
ATOM 2324 O O . THR A 1 296 ? 7.890 14.388 -7.445 1.00 94.62 296 THR A O 1
ATOM 2327 N N . ARG A 1 297 ? 5.860 14.750 -6.526 1.00 96.31 297 ARG A N 1
ATOM 2328 C CA . ARG A 1 297 ? 6.276 14.493 -5.144 1.00 96.31 297 ARG A CA 1
ATOM 2329 C C . ARG A 1 297 ? 6.749 13.050 -4.958 1.00 96.31 297 ARG A C 1
ATOM 2331 O O . ARG A 1 297 ? 7.841 12.851 -4.439 1.00 96.31 297 ARG A O 1
ATOM 2338 N N . HIS A 1 298 ? 6.000 12.072 -5.476 1.00 96.50 298 HIS A N 1
ATOM 2339 C CA . HIS A 1 298 ? 6.411 10.664 -5.531 1.00 96.50 298 HIS A CA 1
ATOM 2340 C C . HIS A 1 298 ? 7.804 10.488 -6.162 1.00 96.50 298 HIS A C 1
ATOM 2342 O O . HIS A 1 298 ? 8.672 9.840 -5.584 1.00 96.50 298 HIS A O 1
ATOM 2348 N N . TYR A 1 299 ? 8.036 11.096 -7.331 1.00 97.25 299 TYR A N 1
ATOM 2349 C CA . TYR A 1 299 ? 9.332 11.029 -8.013 1.00 97.25 299 TYR A CA 1
ATOM 2350 C C . TYR A 1 299 ? 10.457 11.668 -7.181 1.00 97.25 299 TYR A C 1
ATOM 2352 O O . TYR A 1 299 ? 11.519 11.069 -7.037 1.00 97.25 299 TYR A O 1
ATOM 2360 N N . GLN A 1 300 ? 10.222 12.858 -6.616 1.00 97.69 300 GLN A N 1
ATOM 2361 C CA . GLN A 1 300 ? 11.208 13.583 -5.803 1.00 97.69 300 GLN A CA 1
ATOM 2362 C C . GLN A 1 300 ? 11.621 12.792 -4.562 1.00 97.69 300 GLN A C 1
ATOM 2364 O O . GLN A 1 300 ? 12.807 12.700 -4.269 1.00 97.69 300 GLN A O 1
ATOM 2369 N N . LEU A 1 301 ? 10.663 12.157 -3.881 1.00 97.62 301 LEU A N 1
ATOM 2370 C CA . LEU A 1 301 ? 10.950 11.318 -2.719 1.00 97.62 301 LEU A CA 1
ATOM 2371 C C . LEU A 1 301 ? 11.879 10.148 -3.070 1.00 97.62 301 LEU A C 1
ATOM 2373 O O . LEU A 1 301 ? 12.740 9.808 -2.271 1.00 97.62 301 LEU A O 1
ATOM 2377 N N . ILE A 1 302 ? 11.765 9.554 -4.260 1.00 96.88 302 ILE A N 1
ATOM 2378 C CA . ILE A 1 302 ? 12.684 8.491 -4.704 1.00 96.88 302 ILE A CA 1
ATOM 2379 C C . ILE A 1 302 ? 14.045 9.073 -5.113 1.00 96.88 302 ILE A C 1
ATOM 2381 O O . ILE A 1 302 ? 15.086 8.477 -4.838 1.00 96.88 302 ILE A O 1
ATOM 2385 N N . GLU A 1 303 ? 14.056 10.237 -5.762 1.00 95.75 303 GLU A N 1
ATOM 2386 C CA . GLU A 1 303 ? 15.284 10.920 -6.185 1.00 95.75 303 GLU A CA 1
ATOM 2387 C C . GLU A 1 303 ? 16.160 11.309 -4.983 1.00 95.75 303 GLU A C 1
ATOM 2389 O O . GLU A 1 303 ? 17.357 11.021 -4.979 1.00 95.75 303 GLU A O 1
ATOM 2394 N N . GLU A 1 304 ? 15.550 11.845 -3.926 1.00 95.12 304 GLU A N 1
ATOM 2395 C CA . GLU A 1 304 ? 16.197 12.199 -2.657 1.00 95.12 304 GLU A CA 1
ATOM 2396 C C . GLU A 1 304 ? 16.846 10.984 -1.951 1.00 95.12 304 GLU A C 1
ATOM 2398 O O . GLU A 1 304 ? 17.875 11.137 -1.287 1.00 95.12 304 GLU A O 1
ATOM 2403 N N . ILE A 1 305 ? 16.310 9.763 -2.114 1.00 94.38 305 ILE A N 1
ATOM 2404 C CA . ILE A 1 305 ? 16.974 8.530 -1.637 1.00 94.38 305 ILE A CA 1
ATOM 2405 C C . ILE A 1 305 ? 18.289 8.318 -2.404 1.00 94.38 305 ILE A C 1
ATOM 2407 O O . ILE A 1 305 ? 19.328 8.028 -1.809 1.00 94.38 305 ILE A O 1
ATOM 2411 N N . GLY A 1 306 ? 18.274 8.517 -3.726 1.00 90.50 306 GLY A N 1
ATOM 2412 C CA . GLY A 1 306 ? 19.462 8.382 -4.578 1.00 90.50 306 GLY A CA 1
ATOM 2413 C C . GLY A 1 306 ? 20.546 9.408 -4.320 1.00 90.50 306 GLY A C 1
ATOM 2414 O O . GLY A 1 306 ? 21.727 9.073 -4.408 1.00 90.50 306 GLY A O 1
ATOM 2415 N N . GLU A 1 307 ? 20.172 10.624 -3.937 1.00 90.88 307 GLU A N 1
ATOM 2416 C CA . GLU A 1 307 ? 21.140 11.636 -3.514 1.00 90.88 307 GLU A CA 1
ATOM 2417 C C . GLU A 1 307 ? 21.879 11.217 -2.232 1.00 90.88 307 GLU A C 1
ATOM 2419 O O . GLU A 1 307 ? 23.084 11.461 -2.109 1.00 90.88 307 GLU A O 1
ATOM 2424 N N . ARG A 1 308 ? 21.196 10.528 -1.305 1.00 90.25 308 ARG A N 1
ATOM 2425 C CA . ARG A 1 308 ? 21.797 10.029 -0.054 1.00 90.25 308 ARG A CA 1
ATOM 2426 C C . ARG A 1 308 ? 22.656 8.776 -0.251 1.00 90.25 308 ARG A C 1
ATOM 2428 O O . ARG A 1 308 ? 23.694 8.668 0.393 1.00 90.25 308 ARG A O 1
ATOM 2435 N N . GLN A 1 309 ? 22.274 7.874 -1.155 1.00 84.00 309 GLN A N 1
ATOM 2436 C CA . GLN A 1 309 ? 22.920 6.565 -1.372 1.00 84.00 309 GLN A CA 1
ATOM 2437 C C . GLN A 1 309 ? 23.976 6.545 -2.502 1.00 84.00 309 GLN A C 1
ATOM 2439 O O . GLN A 1 309 ? 24.276 5.505 -3.086 1.00 84.00 309 GLN A O 1
ATOM 2444 N N . SER A 1 310 ? 24.538 7.702 -2.855 1.00 72.12 310 SER A N 1
ATOM 2445 C CA . SER A 1 310 ? 25.235 7.939 -4.131 1.00 72.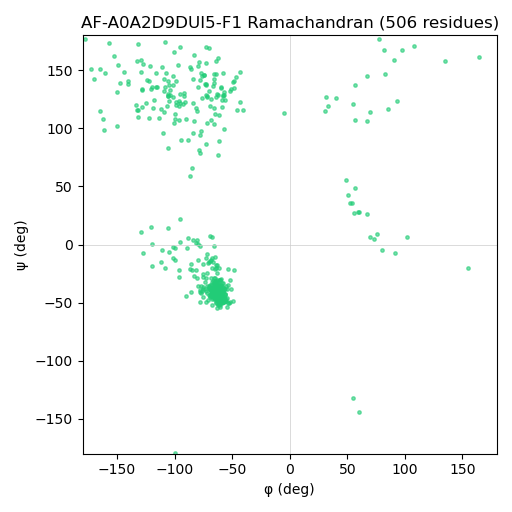12 310 SER A CA 1
ATOM 2446 C C . SER A 1 310 ? 26.571 7.205 -4.374 1.00 72.12 310 SER A C 1
ATOM 2448 O O . SER A 1 310 ? 27.205 7.454 -5.398 1.00 72.12 310 SER A O 1
ATOM 24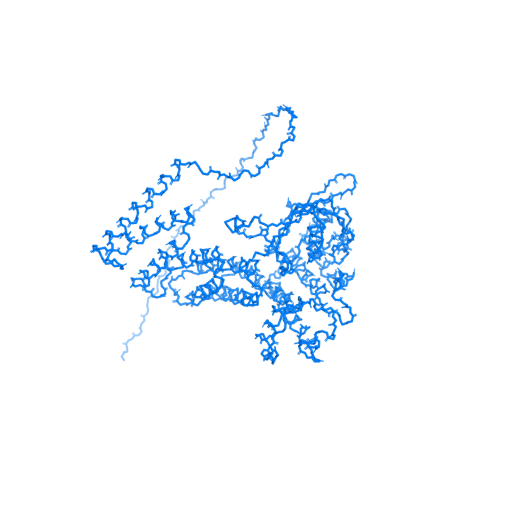50 N N . GLU A 1 311 ? 27.024 6.289 -3.515 1.00 84.25 311 GLU A N 1
ATOM 2451 C CA . GLU A 1 311 ? 28.382 5.721 -3.610 1.00 84.25 311 GLU A CA 1
ATOM 2452 C C . GLU A 1 311 ? 28.480 4.379 -4.361 1.00 84.25 311 GLU A C 1
ATOM 2454 O O . GLU A 1 311 ? 29.514 4.112 -4.977 1.00 84.25 311 GLU A O 1
ATOM 2459 N N . GLU A 1 312 ? 27.430 3.550 -4.381 1.00 91.94 312 GLU A N 1
ATOM 2460 C CA . GLU A 1 312 ? 27.489 2.200 -4.967 1.00 91.94 312 GLU A CA 1
ATOM 2461 C C . GLU A 1 312 ? 26.757 2.099 -6.322 1.00 91.94 312 GLU A C 1
ATOM 2463 O O . GLU A 1 312 ? 25.587 2.481 -6.422 1.00 91.94 312 GLU A O 1
ATOM 2468 N N . PRO A 1 313 ? 27.392 1.551 -7.383 1.00 94.25 313 PRO A N 1
ATOM 2469 C CA . PRO A 1 313 ? 26.801 1.508 -8.724 1.00 94.25 313 PRO A CA 1
ATOM 2470 C C . PRO A 1 313 ? 25.546 0.629 -8.794 1.00 94.25 313 PRO A C 1
ATOM 2472 O O . PRO A 1 313 ? 24.613 0.959 -9.520 1.00 94.25 313 PRO A O 1
ATOM 2475 N N . GLU A 1 314 ? 25.484 -0.456 -8.017 1.00 95.00 314 GLU A N 1
ATOM 2476 C CA . GLU A 1 314 ? 24.294 -1.311 -7.940 1.00 95.00 314 GLU A CA 1
ATOM 2477 C C . GLU A 1 314 ? 23.101 -0.568 -7.334 1.00 95.00 314 GLU A C 1
ATOM 2479 O O . GLU A 1 314 ? 22.004 -0.592 -7.892 1.00 95.00 314 GLU A O 1
ATOM 2484 N N . VAL A 1 315 ? 23.330 0.158 -6.238 1.00 94.69 315 VAL A N 1
ATOM 2485 C CA . VAL A 1 315 ? 22.297 0.952 -5.570 1.00 94.69 315 VAL A CA 1
ATOM 2486 C C . VAL A 1 315 ? 21.783 2.052 -6.499 1.00 94.69 315 VAL A C 1
ATOM 2488 O O . VAL A 1 315 ? 20.571 2.222 -6.662 1.00 94.69 315 VAL A O 1
ATOM 2491 N N . GLN A 1 316 ? 22.685 2.751 -7.196 1.00 95.31 316 GLN A N 1
ATOM 2492 C CA . GLN A 1 316 ? 22.295 3.728 -8.214 1.00 95.31 316 GLN A CA 1
ATOM 2493 C C . GLN A 1 316 ? 21.489 3.083 -9.351 1.00 95.31 316 GLN A C 1
ATOM 2495 O O . GLN A 1 316 ? 20.502 3.667 -9.804 1.00 95.31 316 GLN A O 1
ATOM 2500 N N . ALA A 1 317 ? 21.873 1.885 -9.802 1.00 96.25 317 ALA A N 1
ATOM 2501 C CA . ALA A 1 317 ? 21.151 1.152 -10.837 1.00 96.25 317 ALA A CA 1
ATOM 2502 C C . ALA A 1 317 ? 19.719 0.820 -10.396 1.00 96.25 317 ALA A C 1
ATOM 2504 O O . ALA A 1 317 ? 18.766 1.092 -11.133 1.00 96.25 317 ALA A O 1
ATOM 2505 N N . MET A 1 318 ? 19.553 0.304 -9.174 1.00 95.81 318 MET A N 1
ATOM 2506 C CA . MET A 1 318 ? 18.241 0.021 -8.593 1.00 95.81 318 MET A CA 1
ATOM 2507 C C . MET A 1 318 ? 17.390 1.289 -8.506 1.00 95.81 318 MET A C 1
ATOM 2509 O O . MET A 1 318 ? 16.248 1.293 -8.963 1.00 95.81 318 MET A O 1
ATOM 2513 N N . LEU A 1 319 ? 17.941 2.401 -8.021 1.00 95.94 319 LEU A N 1
ATOM 2514 C CA . LEU A 1 319 ? 17.203 3.665 -7.925 1.00 95.94 319 LEU A CA 1
ATOM 2515 C C . LEU A 1 319 ? 16.819 4.226 -9.299 1.00 95.94 319 LEU A C 1
ATOM 2517 O O . LEU A 1 319 ? 15.712 4.739 -9.465 1.00 95.94 319 LEU A O 1
ATOM 2521 N N . LYS A 1 320 ? 17.661 4.051 -10.325 1.00 96.50 320 LYS A N 1
ATOM 2522 C CA . LYS A 1 320 ? 17.280 4.363 -11.711 1.00 96.50 320 LYS A CA 1
ATOM 2523 C C . LYS A 1 320 ? 16.114 3.502 -12.199 1.00 96.50 320 LYS A C 1
ATOM 2525 O O . LYS A 1 320 ? 15.253 4.045 -12.889 1.00 96.50 320 LYS A O 1
ATOM 2530 N N . LEU A 1 321 ? 16.020 2.222 -11.818 1.00 95.81 321 LEU A N 1
ATOM 2531 C CA . LEU A 1 321 ? 14.830 1.413 -12.119 1.00 95.81 321 LEU A CA 1
ATOM 2532 C C . LEU A 1 321 ? 13.575 1.988 -11.458 1.00 95.81 321 LEU A C 1
ATOM 2534 O O . LEU A 1 321 ? 12.577 2.167 -12.152 1.00 95.81 321 LEU A O 1
ATOM 2538 N N . TYR A 1 322 ? 13.632 2.311 -10.161 1.00 96.56 322 TYR A N 1
ATOM 2539 C CA . TYR A 1 322 ? 12.491 2.885 -9.438 1.00 96.56 322 TYR A CA 1
ATOM 2540 C C . TYR A 1 322 ? 12.030 4.207 -10.066 1.00 96.56 322 TYR A C 1
ATOM 2542 O O . TYR A 1 322 ? 10.843 4.372 -10.336 1.00 96.56 322 TYR A O 1
ATOM 2550 N N . LEU A 1 323 ? 12.956 5.111 -10.405 1.00 97.12 323 LEU A N 1
ATOM 2551 C CA . LEU A 1 323 ? 12.629 6.355 -11.113 1.00 97.12 323 LEU A CA 1
ATOM 2552 C C . LEU A 1 323 ? 12.032 6.089 -12.506 1.00 97.12 323 LEU A C 1
ATOM 2554 O O . LEU A 1 323 ? 11.091 6.771 -12.920 1.00 97.12 323 LEU A O 1
ATOM 2558 N N . GLY A 1 324 ? 12.547 5.086 -13.225 1.00 96.88 324 GLY A N 1
ATOM 2559 C CA . GLY A 1 324 ? 11.995 4.634 -14.502 1.00 96.88 324 GLY A CA 1
ATOM 2560 C C . GLY A 1 324 ? 10.553 4.144 -14.372 1.00 96.88 324 GLY A C 1
ATOM 2561 O O . GLY A 1 324 ? 9.698 4.552 -15.160 1.00 96.88 324 GLY A O 1
ATOM 2562 N N . ASP A 1 325 ? 10.263 3.351 -13.341 1.00 96.00 325 ASP A N 1
ATOM 2563 C CA . ASP A 1 325 ? 8.918 2.861 -13.033 1.00 96.00 325 ASP A CA 1
ATOM 2564 C C . ASP A 1 325 ? 7.963 4.003 -12.666 1.00 96.00 325 ASP A C 1
ATOM 2566 O O . ASP A 1 325 ? 6.849 4.054 -13.188 1.00 96.00 325 ASP A O 1
ATOM 2570 N N . SER A 1 326 ? 8.397 4.964 -11.845 1.00 95.00 326 SER A N 1
ATOM 2571 C CA . SER A 1 326 ? 7.615 6.161 -11.502 1.00 95.00 326 SER A CA 1
ATOM 2572 C C . SER A 1 326 ? 7.259 6.986 -12.739 1.00 95.00 326 SER A C 1
ATOM 2574 O O . SER A 1 326 ? 6.117 7.427 -12.911 1.00 95.00 326 SER A O 1
ATOM 2576 N N . VAL A 1 327 ? 8.228 7.184 -13.638 1.00 95.00 327 VAL A N 1
ATOM 2577 C CA . VAL A 1 327 ? 8.022 7.897 -14.906 1.00 95.00 327 VAL A CA 1
ATOM 2578 C C . VAL A 1 327 ? 7.080 7.123 -15.824 1.00 95.00 327 VAL A C 1
ATOM 2580 O O . VAL A 1 327 ? 6.225 7.745 -16.465 1.00 95.00 327 VAL A O 1
ATOM 2583 N N . LEU A 1 328 ? 7.207 5.795 -15.876 1.00 94.25 328 LEU A N 1
ATOM 2584 C CA . LEU A 1 328 ? 6.324 4.929 -16.649 1.00 94.25 328 LEU A CA 1
ATOM 2585 C C . LEU A 1 328 ? 4.887 5.023 -16.130 1.00 94.25 328 LEU A C 1
ATOM 2587 O O . LEU A 1 328 ? 3.990 5.336 -16.910 1.00 94.25 328 LEU A O 1
ATOM 2591 N N . LEU A 1 329 ? 4.675 4.837 -14.824 1.00 92.12 329 LEU A N 1
ATOM 2592 C CA . LEU A 1 329 ? 3.370 4.972 -14.172 1.00 92.12 329 LEU A CA 1
ATOM 2593 C C . LEU A 1 329 ? 2.750 6.335 -14.492 1.00 92.12 329 LEU A C 1
ATOM 2595 O O . LEU A 1 329 ? 1.638 6.395 -15.016 1.00 92.12 329 LEU A O 1
ATOM 2599 N N . ARG A 1 330 ? 3.499 7.429 -14.316 1.00 90.50 330 ARG A N 1
ATOM 2600 C CA . ARG A 1 330 ? 3.013 8.775 -14.656 1.00 90.50 330 ARG A CA 1
ATOM 2601 C C . ARG A 1 330 ? 2.554 8.873 -16.109 1.00 90.50 330 ARG A C 1
ATOM 2603 O O . ARG A 1 330 ? 1.478 9.393 -16.362 1.00 90.50 330 ARG A O 1
ATOM 2610 N N . GLN A 1 331 ? 3.343 8.376 -17.062 1.00 88.69 331 GLN A N 1
ATOM 2611 C CA . GLN A 1 331 ? 3.002 8.435 -18.491 1.00 88.69 331 GLN A CA 1
ATOM 2612 C C . GLN A 1 331 ? 1.797 7.573 -18.864 1.00 88.69 331 GLN A C 1
ATOM 2614 O O . GLN A 1 331 ? 1.071 7.918 -19.800 1.00 88.69 331 GLN A O 1
ATOM 2619 N N . GLN A 1 332 ? 1.608 6.445 -18.177 1.00 86.75 332 GLN A N 1
ATOM 2620 C CA . GLN A 1 332 ? 0.498 5.542 -18.453 1.00 86.75 332 GLN A CA 1
ATOM 2621 C C . GLN A 1 332 ? -0.811 6.015 -17.815 1.00 86.75 332 GLN A C 1
ATOM 2623 O O . GLN A 1 332 ? -1.864 5.779 -18.400 1.00 86.75 332 GLN A O 1
ATOM 2628 N N . TYR A 1 333 ? -0.760 6.732 -16.691 1.00 83.25 333 TYR A N 1
ATOM 2629 C CA . TYR A 1 333 ? -1.945 7.264 -16.008 1.00 83.25 333 TYR A CA 1
ATOM 2630 C C . TYR A 1 333 ? -2.207 8.759 -16.264 1.00 83.25 333 TYR A C 1
ATOM 2632 O O . TYR A 1 333 ? -3.225 9.284 -15.830 1.00 83.25 333 TYR A O 1
ATOM 2640 N N . GLU A 1 334 ? -1.362 9.468 -17.016 1.00 78.62 334 GLU A N 1
ATOM 2641 C CA . GLU A 1 334 ? -1.630 10.866 -17.372 1.00 78.62 334 GLU A CA 1
ATOM 2642 C C . GLU A 1 334 ? -2.894 11.001 -18.245 1.00 78.62 334 GLU A C 1
ATOM 2644 O O . GLU A 1 334 ? -3.024 10.372 -19.302 1.00 78.62 334 GLU A O 1
ATOM 2649 N N . LEU A 1 335 ? -3.824 11.863 -17.816 1.00 67.81 335 LEU A N 1
ATOM 2650 C CA . LEU A 1 335 ? -5.026 12.203 -18.576 1.00 67.81 335 LEU A CA 1
ATOM 2651 C C . LEU A 1 335 ? -4.632 12.923 -19.871 1.00 67.81 335 LEU A C 1
ATOM 2653 O O . LEU A 1 335 ? -4.155 14.055 -19.855 1.00 67.81 335 LEU A O 1
ATOM 2657 N N . ARG A 1 336 ? -4.857 12.276 -21.015 1.00 63.84 336 ARG A N 1
ATOM 2658 C CA . ARG A 1 336 ? -4.626 12.878 -22.331 1.00 63.84 336 ARG A CA 1
ATOM 2659 C C . ARG A 1 336 ? -5.884 13.571 -22.837 1.00 63.84 336 ARG A C 1
ATOM 2661 O O . ARG A 1 336 ? -6.930 12.949 -23.014 1.00 63.84 336 ARG A O 1
ATOM 2668 N N . THR A 1 337 ? -5.767 14.864 -23.123 1.00 48.62 337 THR A N 1
ATOM 2669 C CA . THR A 1 337 ? -6.848 15.685 -23.672 1.00 48.62 337 THR A CA 1
ATOM 2670 C C . THR A 1 337 ? -7.335 15.113 -25.009 1.00 48.62 337 THR A C 1
ATOM 2672 O O . THR A 1 337 ? -6.578 15.041 -25.974 1.00 48.62 337 THR A O 1
ATOM 2675 N N . GLY A 1 338 ? -8.608 14.712 -25.082 1.00 44.41 338 GLY A N 1
ATOM 2676 C CA . GLY A 1 338 ? -9.259 14.273 -26.326 1.00 44.41 338 GLY A CA 1
ATOM 2677 C C . GLY A 1 338 ? -9.190 12.773 -26.636 1.00 44.41 338 GLY A C 1
ATOM 2678 O O . GLY A 1 338 ? -9.879 12.324 -27.550 1.00 44.41 338 GLY A O 1
ATOM 2679 N N . THR A 1 339 ? -8.442 11.980 -25.869 1.00 42.00 339 THR A N 1
ATOM 2680 C CA . THR A 1 339 ? -8.595 10.519 -25.858 1.00 42.00 339 THR A CA 1
ATOM 2681 C C . THR A 1 339 ? -9.490 10.146 -24.691 1.00 42.00 339 THR A C 1
ATOM 2683 O O . THR A 1 339 ? -9.175 10.454 -23.546 1.00 42.00 339 THR A O 1
ATOM 2686 N N . LEU A 1 340 ? -10.624 9.519 -25.005 1.00 39.66 340 LEU A N 1
ATOM 2687 C CA . LEU A 1 340 ? -11.513 8.882 -24.036 1.00 39.66 340 LEU A CA 1
ATOM 2688 C C . LEU A 1 340 ? -10.679 8.091 -23.016 1.00 39.66 340 LEU A C 1
ATOM 2690 O O . LEU A 1 340 ? -9.648 7.524 -23.388 1.00 39.66 340 LEU A O 1
ATOM 2694 N N . ILE A 1 341 ? -11.156 7.997 -21.771 1.00 45.09 341 ILE A N 1
ATOM 2695 C CA . ILE A 1 341 ? -10.749 6.945 -20.828 1.00 45.09 341 ILE A CA 1
ATOM 2696 C C . ILE A 1 341 ? -11.195 5.617 -21.466 1.00 45.09 341 ILE A C 1
ATOM 2698 O O . ILE A 1 341 ? -12.274 5.097 -21.204 1.00 45.09 341 ILE A O 1
ATOM 2702 N N . SER A 1 342 ? -10.433 5.161 -22.457 1.00 42.88 342 SER A N 1
ATOM 2703 C CA . SER A 1 342 ? -10.656 3.943 -23.222 1.00 42.88 342 SER A CA 1
ATOM 2704 C C . SER A 1 342 ? -9.739 2.855 -22.682 1.00 42.88 342 SER A C 1
ATOM 2706 O O . SER A 1 342 ? -8.774 3.141 -21.977 1.00 42.88 342 SER A O 1
ATOM 2708 N N . ASP A 1 343 ? -10.016 1.613 -23.065 1.00 49.09 343 ASP A N 1
ATOM 2709 C CA . ASP A 1 343 ? -9.265 0.414 -22.684 1.00 49.09 343 ASP A CA 1
ATOM 2710 C C . ASP A 1 343 ? -7.732 0.520 -22.848 1.00 49.09 343 ASP A C 1
ATOM 2712 O O . ASP A 1 343 ? -7.003 -0.231 -22.204 1.00 49.09 343 ASP A O 1
ATOM 2716 N N . ALA A 1 344 ? -7.238 1.437 -23.691 1.00 53.88 344 ALA A N 1
ATOM 2717 C CA . ALA A 1 344 ? -5.824 1.780 -23.812 1.00 53.88 344 ALA A CA 1
ATOM 2718 C C . ALA A 1 344 ? -5.514 3.067 -23.027 1.00 53.88 344 ALA A C 1
ATOM 2720 O O . ALA A 1 344 ? -5.960 4.155 -23.409 1.00 53.88 344 ALA A O 1
ATOM 2721 N N . ARG A 1 345 ? -4.739 2.946 -21.940 1.00 71.62 345 ARG A N 1
ATOM 2722 C CA . ARG A 1 345 ? -4.266 4.096 -21.154 1.00 71.62 345 ARG A CA 1
ATOM 2723 C C . ARG A 1 345 ? -2.967 4.662 -21.733 1.00 71.62 345 ARG A C 1
ATOM 2725 O O . ARG A 1 345 ? -2.180 3.935 -22.331 1.00 71.62 345 ARG A O 1
ATOM 2732 N N . GLY A 1 346 ? -2.722 5.953 -21.528 1.00 74.81 346 GLY A N 1
ATOM 2733 C CA . GLY A 1 346 ? -1.429 6.574 -21.811 1.00 74.81 346 GLY A CA 1
ATOM 2734 C C . GLY A 1 346 ? -0.904 6.390 -23.240 1.00 74.81 346 GLY A C 1
ATOM 2735 O O . GLY A 1 346 ? -1.573 6.693 -24.230 1.00 74.81 346 GLY A O 1
ATOM 2736 N N . SER A 1 347 ? 0.363 5.993 -23.346 1.00 77.00 347 SER A N 1
ATOM 2737 C CA . SER A 1 347 ? 1.112 5.894 -24.600 1.00 77.00 347 SER A CA 1
ATOM 2738 C C . SER A 1 347 ? 1.483 4.450 -24.891 1.00 77.00 347 SER A C 1
ATOM 2740 O O . SER A 1 347 ? 2.075 3.802 -24.034 1.00 77.00 347 SER A O 1
ATOM 2742 N N . ASN A 1 348 ? 1.310 4.000 -26.137 1.00 81.62 348 ASN A N 1
ATOM 2743 C CA . ASN A 1 348 ? 1.836 2.703 -26.597 1.00 81.62 348 ASN A CA 1
ATOM 2744 C C . ASN A 1 348 ? 3.378 2.644 -26.608 1.00 81.62 348 ASN A C 1
ATOM 2746 O O . ASN A 1 348 ? 3.962 1.579 -26.806 1.00 81.62 348 ASN A O 1
ATOM 2750 N N . ASN A 1 349 ? 4.040 3.791 -26.426 1.00 85.50 349 ASN A N 1
ATOM 2751 C CA . ASN A 1 349 ? 5.489 3.907 -26.339 1.00 85.50 349 ASN A CA 1
ATOM 2752 C C . ASN A 1 349 ? 5.920 4.059 -24.879 1.00 85.50 349 ASN A C 1
ATOM 2754 O O . ASN A 1 349 ? 5.275 4.772 -24.115 1.00 85.50 349 ASN A O 1
ATOM 2758 N N . ILE A 1 350 ? 7.075 3.490 -24.550 1.00 88.56 350 ILE A N 1
ATOM 2759 C CA . ILE A 1 350 ? 7.719 3.585 -23.233 1.00 88.56 350 ILE A CA 1
ATOM 2760 C C . ILE A 1 350 ? 8.163 5.007 -22.838 1.00 88.56 350 ILE A C 1
ATOM 2762 O O . ILE A 1 350 ? 8.411 5.284 -21.671 1.00 88.56 350 ILE A O 1
ATOM 2766 N N . GLY A 1 351 ? 8.273 5.922 -23.806 1.00 90.25 351 GLY A N 1
ATOM 2767 C CA . GLY A 1 351 ? 8.590 7.325 -23.543 1.00 90.25 351 GLY A CA 1
ATOM 2768 C C . GLY A 1 351 ? 9.938 7.520 -22.845 1.00 90.25 351 GLY A C 1
ATOM 2769 O O . GLY A 1 351 ? 10.907 6.814 -23.118 1.00 90.25 351 GLY A O 1
ATOM 2770 N N . SER A 1 352 ? 10.008 8.509 -21.952 1.00 93.50 352 SER A N 1
ATOM 2771 C CA . SER A 1 352 ? 11.242 8.834 -21.223 1.00 93.50 352 SER A CA 1
ATOM 2772 C C . SER A 1 352 ? 11.666 7.783 -20.190 1.00 93.50 352 SER A C 1
ATOM 2774 O O . SER A 1 352 ? 12.820 7.820 -19.772 1.00 93.50 352 SER A O 1
ATOM 2776 N N . ALA A 1 353 ? 10.797 6.836 -19.807 1.00 95.25 353 ALA A N 1
ATOM 2777 C CA . ALA A 1 353 ? 11.166 5.756 -18.884 1.00 95.25 353 ALA A CA 1
ATOM 2778 C C . ALA A 1 353 ? 12.285 4.863 -19.456 1.00 95.25 353 ALA A C 1
ATOM 2780 O O . ALA A 1 353 ? 13.146 4.398 -18.715 1.00 95.25 353 ALA A O 1
ATOM 2781 N N . ALA A 1 354 ? 12.355 4.708 -20.786 1.00 95.56 354 ALA A N 1
ATOM 2782 C CA . ALA A 1 354 ? 13.407 3.927 -21.442 1.00 95.56 354 ALA A CA 1
ATOM 2783 C C . ALA A 1 354 ? 14.823 4.449 -21.182 1.00 95.56 354 ALA A C 1
ATOM 2785 O O . ALA A 1 354 ? 15.772 3.674 -21.194 1.00 95.56 354 ALA A O 1
ATOM 2786 N N . THR A 1 355 ? 15.005 5.755 -20.978 1.00 96.88 355 THR A N 1
ATOM 2787 C CA . THR A 1 355 ? 16.333 6.288 -20.646 1.00 96.88 355 THR A CA 1
ATOM 2788 C C . THR A 1 355 ? 16.772 5.808 -19.270 1.00 96.88 355 THR A C 1
ATOM 2790 O O . THR A 1 355 ? 17.870 5.287 -19.149 1.00 96.88 355 THR A O 1
ATOM 2793 N N . TYR A 1 356 ? 15.882 5.855 -18.277 1.00 97.50 356 TYR A N 1
ATOM 2794 C CA . TYR A 1 356 ? 16.179 5.366 -16.931 1.00 97.50 356 TYR A CA 1
ATOM 2795 C C . TYR A 1 356 ? 16.523 3.874 -16.910 1.00 97.50 356 TYR A C 1
ATOM 2797 O O . TYR A 1 356 ? 17.470 3.484 -16.238 1.00 97.50 356 TYR A O 1
ATOM 2805 N N . TYR A 1 357 ? 15.814 3.043 -17.681 1.00 97.19 357 TYR A N 1
ATOM 2806 C CA . TYR A 1 357 ? 16.124 1.612 -17.763 1.00 97.19 357 TYR A CA 1
ATOM 2807 C C . TYR A 1 357 ? 17.475 1.321 -18.435 1.00 97.19 357 TYR A C 1
ATOM 2809 O O . TYR A 1 357 ? 18.203 0.446 -17.972 1.00 97.19 357 TYR A O 1
ATOM 2817 N N . ARG A 1 358 ? 17.858 2.079 -19.470 1.00 97.25 358 ARG A N 1
ATOM 2818 C CA . ARG A 1 358 ? 19.182 1.955 -20.111 1.00 97.25 358 ARG A CA 1
ATOM 2819 C C . ARG A 1 358 ? 20.312 2.450 -19.208 1.00 97.25 358 ARG A C 1
ATOM 2821 O O . ARG A 1 358 ? 21.375 1.829 -19.157 1.00 97.25 358 ARG A O 1
ATOM 2828 N N . ASP A 1 359 ? 20.071 3.531 -18.472 1.00 97.19 359 ASP A N 1
ATOM 2829 C CA . ASP A 1 359 ? 21.015 4.057 -17.485 1.00 97.19 359 ASP A CA 1
ATOM 2830 C C . ASP A 1 359 ? 21.207 3.045 -16.343 1.00 97.19 359 ASP A C 1
ATOM 2832 O O . ASP A 1 359 ? 22.340 2.709 -16.005 1.00 97.19 359 ASP A O 1
ATOM 2836 N N . ALA A 1 360 ? 20.111 2.478 -15.820 1.00 96.94 360 ALA A N 1
ATOM 2837 C CA . ALA A 1 360 ? 20.148 1.403 -14.829 1.00 96.94 360 ALA A CA 1
ATOM 2838 C C . ALA A 1 360 ? 20.937 0.191 -15.340 1.00 96.94 360 ALA A C 1
ATOM 2840 O O . ALA A 1 360 ? 21.810 -0.315 -14.642 1.00 96.94 360 ALA A O 1
ATOM 2841 N N . TRP A 1 361 ? 20.686 -0.246 -16.579 1.00 97.00 361 TRP A N 1
ATOM 2842 C CA . TRP A 1 361 ? 21.419 -1.354 -17.197 1.00 97.00 361 TRP A CA 1
ATOM 2843 C C . TRP A 1 361 ? 22.927 -1.104 -17.230 1.00 97.00 361 TRP A C 1
ATOM 2845 O O . TRP A 1 361 ? 23.717 -1.984 -16.894 1.00 97.00 361 TRP A O 1
ATOM 2855 N N . THR A 1 362 ? 23.328 0.108 -17.614 1.00 97.50 362 THR A N 1
ATOM 2856 C CA . THR A 1 362 ? 24.741 0.502 -17.668 1.00 97.50 362 THR A CA 1
ATOM 2857 C C . THR A 1 362 ? 25.377 0.431 -16.280 1.00 97.50 362 THR A C 1
ATOM 2859 O O . THR A 1 362 ? 26.435 -0.176 -16.127 1.00 97.50 362 THR A O 1
ATOM 2862 N N . LEU A 1 363 ? 24.692 0.948 -15.260 1.00 97.00 363 LEU A N 1
ATOM 2863 C CA . LEU A 1 363 ? 25.157 0.921 -13.873 1.00 97.00 363 LEU A CA 1
ATOM 2864 C C . LEU A 1 363 ? 25.238 -0.504 -13.299 1.00 97.00 363 LEU A C 1
ATOM 2866 O O . LEU A 1 363 ? 26.202 -0.828 -12.610 1.00 97.00 363 LEU A O 1
ATOM 2870 N N . PHE A 1 364 ? 24.307 -1.404 -13.637 1.00 96.88 364 PHE A N 1
ATOM 2871 C CA . PHE A 1 364 ? 24.432 -2.815 -13.247 1.00 96.88 364 PHE A CA 1
ATOM 2872 C C . PHE A 1 364 ? 25.674 -3.475 -13.854 1.00 96.88 364 PHE A C 1
ATOM 2874 O O . PHE A 1 364 ? 26.359 -4.252 -13.187 1.00 96.88 364 PHE A O 1
ATOM 2881 N N . LYS A 1 365 ? 26.011 -3.154 -15.106 1.00 96.50 365 LYS A N 1
ATOM 2882 C CA . LYS A 1 365 ? 27.245 -3.659 -15.725 1.00 96.50 365 LYS A CA 1
ATOM 2883 C C . LYS A 1 365 ? 28.489 -3.112 -15.033 1.00 96.50 365 LYS A C 1
ATOM 2885 O O . LYS A 1 365 ? 29.456 -3.849 -14.855 1.00 96.50 365 LYS A O 1
ATOM 2890 N N . GLU A 1 366 ? 28.462 -1.847 -14.621 1.00 96.31 366 GLU A N 1
ATOM 2891 C CA . GLU A 1 366 ? 29.528 -1.238 -13.817 1.00 96.31 366 GLU A CA 1
ATOM 2892 C C . GLU A 1 366 ? 29.653 -1.891 -12.432 1.00 96.31 366 GLU A C 1
ATOM 2894 O O . GLU A 1 366 ? 30.767 -2.073 -11.943 1.00 96.31 366 GLU A O 1
ATOM 2899 N N . ALA A 1 367 ? 28.535 -2.329 -11.847 1.00 95.25 367 ALA A N 1
ATOM 2900 C CA . ALA A 1 367 ? 28.497 -3.109 -10.610 1.00 95.25 367 ALA A CA 1
ATOM 2901 C C . ALA A 1 367 ? 28.984 -4.566 -10.767 1.00 95.25 367 ALA A C 1
ATOM 2903 O O . ALA A 1 367 ? 29.179 -5.261 -9.772 1.00 95.25 367 ALA A O 1
ATOM 2904 N N . GLY A 1 368 ? 29.234 -5.028 -11.998 1.00 95.69 368 GLY A N 1
ATOM 2905 C CA . GLY A 1 368 ? 29.825 -6.339 -12.282 1.00 95.69 368 GLY A CA 1
ATOM 2906 C C . GLY A 1 368 ? 28.843 -7.420 -12.733 1.00 95.69 368 GLY A C 1
ATOM 2907 O O . GLY A 1 368 ? 29.266 -8.563 -12.914 1.00 95.69 368 GLY A O 1
ATOM 2908 N N . TYR A 1 369 ? 27.572 -7.083 -12.964 1.00 95.44 369 TYR A N 1
ATOM 2909 C CA . TYR A 1 369 ? 26.594 -8.021 -13.515 1.00 95.44 369 TYR A CA 1
ATOM 2910 C C . TYR A 1 369 ? 26.841 -8.284 -15.007 1.00 95.44 369 TYR A C 1
ATOM 2912 O O . TYR A 1 369 ? 27.100 -7.368 -15.795 1.00 95.44 369 TYR A O 1
ATOM 2920 N N . SER A 1 370 ? 26.737 -9.547 -15.422 1.00 94.50 370 SER A N 1
ATOM 2921 C CA . SER A 1 370 ? 26.830 -9.930 -16.834 1.00 94.50 370 SER A CA 1
ATOM 2922 C C . SER A 1 370 ? 25.522 -9.675 -17.587 1.00 94.50 370 SER A C 1
ATOM 2924 O O . SER A 1 370 ? 24.432 -9.768 -17.023 1.00 94.50 370 SER A O 1
ATOM 2926 N N . ASP A 1 371 ? 25.607 -9.451 -18.904 1.00 93.06 371 ASP A N 1
ATOM 2927 C CA . ASP A 1 371 ? 24.410 -9.295 -19.745 1.00 93.06 371 ASP A CA 1
ATOM 2928 C C . ASP A 1 371 ? 23.490 -10.530 -19.654 1.00 93.06 371 ASP A C 1
ATOM 2930 O O . ASP A 1 371 ? 22.272 -10.396 -19.690 1.00 93.06 371 ASP A O 1
ATOM 2934 N N . SER A 1 372 ? 24.039 -11.740 -19.482 1.00 91.88 372 SER A N 1
ATOM 2935 C CA . SER A 1 372 ? 23.233 -12.955 -19.291 1.00 91.88 372 SER A CA 1
ATOM 2936 C C . SER A 1 372 ? 22.459 -12.975 -17.973 1.00 91.88 372 SER A C 1
ATOM 2938 O O . SER A 1 372 ? 21.318 -13.430 -17.960 1.00 91.88 372 SER A O 1
ATOM 2940 N N . GLU A 1 373 ? 23.054 -12.490 -16.880 1.00 91.25 373 GLU A N 1
ATOM 2941 C CA . GLU A 1 373 ? 22.385 -12.420 -15.573 1.00 91.25 373 GLU A CA 1
ATOM 2942 C C . GLU A 1 373 ? 21.267 -11.379 -15.596 1.00 91.25 373 GLU A C 1
ATOM 2944 O O . GLU A 1 373 ? 20.149 -11.668 -15.170 1.00 91.25 373 GLU A O 1
ATOM 2949 N N . LEU A 1 374 ? 21.538 -10.203 -16.168 1.00 92.69 374 LEU A N 1
ATOM 2950 C CA . LEU A 1 374 ? 20.549 -9.135 -16.294 1.00 92.69 374 LEU A CA 1
ATOM 2951 C C . LEU A 1 374 ? 19.405 -9.536 -17.229 1.00 92.69 374 LEU A C 1
ATOM 2953 O O . LEU A 1 374 ? 18.241 -9.384 -16.867 1.00 92.69 374 LEU A O 1
ATOM 2957 N N . ASN A 1 375 ? 19.711 -10.122 -18.391 1.00 91.94 375 ASN A N 1
ATOM 2958 C CA . ASN A 1 375 ? 18.686 -10.607 -19.317 1.00 91.94 375 ASN A CA 1
ATOM 2959 C C . ASN A 1 375 ? 17.821 -11.704 -18.680 1.00 91.94 375 ASN A C 1
ATOM 2961 O O . ASN A 1 375 ? 16.616 -11.734 -18.908 1.00 91.94 375 ASN A O 1
ATOM 2965 N N . ALA A 1 376 ? 18.402 -12.589 -17.862 1.00 88.94 376 ALA A N 1
ATOM 2966 C CA . ALA A 1 376 ? 17.634 -13.597 -17.134 1.00 88.94 376 ALA A CA 1
ATOM 2967 C C . ALA A 1 376 ? 16.740 -12.975 -16.047 1.00 88.94 376 ALA A C 1
ATOM 2969 O O . ALA A 1 376 ? 15.593 -13.391 -15.896 1.00 88.94 376 ALA A O 1
ATOM 2970 N N . TYR A 1 377 ? 17.238 -11.970 -15.322 1.00 89.75 377 TYR A N 1
ATOM 2971 C CA . TYR A 1 377 ? 16.480 -11.278 -14.279 1.00 89.75 377 TYR A CA 1
ATOM 2972 C C . TYR A 1 377 ? 15.308 -10.471 -14.860 1.00 89.75 377 TYR A C 1
ATOM 2974 O O . TYR A 1 377 ? 14.160 -10.665 -14.463 1.00 89.75 377 TYR A O 1
ATOM 2982 N N . PHE A 1 378 ? 15.573 -9.615 -15.851 1.00 91.56 378 PHE A N 1
ATOM 2983 C CA . PHE A 1 378 ? 14.560 -8.753 -16.470 1.00 91.56 378 PHE A CA 1
ATOM 2984 C C . PHE A 1 378 ? 13.702 -9.456 -17.530 1.00 91.56 378 PHE A C 1
ATOM 2986 O O . PHE A 1 378 ? 12.804 -8.830 -18.098 1.00 91.56 378 PHE A O 1
ATOM 2993 N N . ALA A 1 379 ? 13.924 -10.753 -17.776 1.00 88.94 379 ALA A N 1
ATOM 2994 C CA . ALA A 1 379 ? 13.003 -11.576 -18.551 1.00 88.94 379 ALA A CA 1
ATOM 2995 C C . ALA A 1 379 ? 11.628 -11.674 -17.877 1.00 88.94 379 ALA A C 1
ATOM 2997 O O . ALA A 1 379 ? 10.623 -11.755 -18.582 1.00 88.94 379 ALA A O 1
ATOM 2998 N N . CYS A 1 380 ? 11.574 -11.665 -16.540 1.00 88.31 380 CYS A N 1
ATOM 2999 C CA . CYS A 1 380 ? 10.319 -11.645 -15.801 1.00 88.31 380 CYS A CA 1
ATOM 3000 C C . CYS A 1 380 ? 9.795 -10.202 -15.673 1.00 88.31 380 CYS A C 1
ATOM 3002 O O . CYS A 1 380 ? 10.474 -9.358 -15.085 1.00 88.31 380 CYS A O 1
ATOM 3004 N N . PRO A 1 381 ? 8.582 -9.899 -16.164 1.00 88.75 381 PRO A N 1
ATOM 3005 C CA . PRO A 1 381 ? 7.931 -8.626 -15.893 1.00 88.75 381 PRO A CA 1
ATOM 3006 C C . PRO A 1 381 ? 7.602 -8.517 -14.398 1.00 88.75 381 PRO A C 1
ATOM 3008 O O . PRO A 1 381 ? 7.200 -9.494 -13.765 1.00 88.75 381 PRO A O 1
ATOM 3011 N N . ALA A 1 382 ? 7.738 -7.315 -13.846 1.00 89.25 382 ALA A N 1
ATOM 3012 C CA . ALA A 1 382 ? 7.375 -7.020 -12.462 1.00 89.25 382 ALA A CA 1
ATOM 3013 C C . ALA A 1 382 ? 6.064 -6.231 -12.425 1.00 89.25 382 ALA A C 1
ATOM 3015 O O . ALA A 1 382 ? 5.886 -5.317 -13.227 1.00 89.25 382 ALA A O 1
ATOM 3016 N N . LEU A 1 383 ? 5.149 -6.562 -11.514 1.00 90.06 383 LEU A N 1
ATOM 3017 C CA . LEU A 1 383 ? 3.954 -5.750 -11.281 1.00 90.06 383 LEU A CA 1
ATOM 3018 C C . LEU A 1 383 ? 4.363 -4.434 -10.601 1.00 90.06 383 LEU A C 1
ATOM 3020 O O . LEU A 1 383 ? 5.142 -4.455 -9.650 1.00 90.06 383 LEU A O 1
ATOM 3024 N N . LEU A 1 384 ? 3.875 -3.302 -11.108 1.00 91.62 384 LEU A N 1
ATOM 3025 C CA . LEU A 1 384 ? 4.194 -1.971 -10.593 1.00 91.62 384 LEU A CA 1
ATOM 3026 C C . LEU A 1 384 ? 3.003 -1.353 -9.846 1.00 91.62 384 LEU A C 1
ATOM 3028 O O . LEU A 1 384 ? 1.873 -1.571 -10.289 1.00 91.62 384 LEU A O 1
ATOM 3032 N N . PRO A 1 385 ? 3.258 -0.527 -8.806 1.00 91.38 385 PRO A N 1
ATOM 3033 C CA . PRO A 1 385 ? 4.569 -0.265 -8.212 1.00 91.38 385 PRO A CA 1
ATOM 3034 C C . PRO A 1 385 ? 5.064 -1.468 -7.401 1.00 91.38 385 PRO A C 1
ATOM 3036 O O . PRO A 1 385 ? 4.277 -2.279 -6.910 1.00 91.38 385 PRO A O 1
ATOM 3039 N N . LEU A 1 386 ? 6.383 -1.554 -7.238 1.00 89.25 386 LEU A N 1
ATOM 3040 C CA . LEU A 1 386 ? 6.965 -2.440 -6.236 1.00 89.25 386 LEU A CA 1
ATOM 3041 C C . LEU A 1 386 ? 6.581 -1.921 -4.848 1.00 89.25 386 LEU A C 1
ATOM 3043 O O . LEU A 1 386 ? 6.621 -0.722 -4.607 1.00 89.25 386 LEU A O 1
ATOM 3047 N N . GLN A 1 387 ? 6.194 -2.809 -3.942 1.00 85.69 387 GLN A N 1
ATOM 3048 C CA . GLN A 1 387 ? 5.661 -2.390 -2.644 1.00 85.69 387 GLN A CA 1
ATOM 3049 C C . GLN A 1 387 ? 6.750 -2.162 -1.593 1.00 85.69 387 GLN A C 1
ATOM 3051 O O . GLN A 1 387 ? 6.539 -1.434 -0.635 1.00 85.69 387 GLN A O 1
ATOM 3056 N N . THR A 1 388 ? 7.934 -2.747 -1.792 1.00 88.38 388 THR A N 1
ATOM 3057 C CA . THR A 1 388 ? 9.085 -2.589 -0.897 1.00 88.38 388 THR A CA 1
ATOM 3058 C C . THR A 1 388 ? 10.300 -2.078 -1.657 1.00 88.38 388 THR A C 1
ATOM 3060 O O . THR A 1 388 ? 10.587 -2.537 -2.772 1.00 88.38 388 THR A O 1
ATOM 3063 N N . LEU A 1 389 ? 11.065 -1.192 -1.023 1.00 92.38 389 LEU A N 1
ATOM 3064 C CA . LEU A 1 389 ? 12.363 -0.764 -1.528 1.00 92.38 389 LEU A CA 1
ATOM 3065 C C . LEU A 1 389 ? 13.393 -1.897 -1.386 1.00 92.38 389 LEU A C 1
ATOM 3067 O O . LEU A 1 389 ? 13.583 -2.456 -0.309 1.00 92.38 389 LEU A O 1
ATOM 3071 N N . SER A 1 390 ? 14.082 -2.221 -2.477 1.00 91.69 390 SER A N 1
ATOM 3072 C CA . SER A 1 390 ? 15.252 -3.100 -2.493 1.00 91.69 390 SER A CA 1
ATOM 3073 C C . SER A 1 390 ? 16.367 -2.376 -3.227 1.00 91.69 390 SER A C 1
ATOM 3075 O O . SER A 1 390 ? 16.223 -2.067 -4.407 1.00 91.69 390 SER A O 1
ATOM 3077 N N . LEU A 1 391 ? 17.472 -2.109 -2.537 1.00 91.38 391 LEU A N 1
ATOM 3078 C CA . LEU A 1 391 ? 18.646 -1.456 -3.126 1.00 91.38 391 LEU A CA 1
ATOM 3079 C C . LEU A 1 391 ? 19.643 -2.454 -3.735 1.00 91.38 391 LEU A C 1
ATOM 3081 O O . LEU A 1 391 ? 20.608 -2.047 -4.368 1.00 91.38 391 LEU A O 1
ATOM 3085 N N . GLU A 1 392 ? 19.363 -3.752 -3.602 1.00 90.81 392 GLU A N 1
ATOM 3086 C CA . GLU A 1 392 ? 20.152 -4.850 -4.164 1.00 90.81 392 GLU A CA 1
ATOM 3087 C C . GLU A 1 392 ? 19.343 -5.646 -5.198 1.00 90.81 392 GLU A C 1
ATOM 3089 O O . GLU A 1 392 ? 18.122 -5.844 -5.052 1.00 90.81 392 GLU A O 1
ATOM 3094 N N . LEU A 1 393 ? 20.038 -6.168 -6.211 1.00 89.44 393 LEU A N 1
ATOM 3095 C CA . LEU A 1 393 ? 19.477 -7.039 -7.236 1.00 89.44 393 LEU A CA 1
ATOM 3096 C C . LEU A 1 393 ? 19.439 -8.494 -6.740 1.00 89.44 393 LEU A C 1
ATOM 3098 O O . LEU A 1 393 ? 20.392 -9.265 -6.860 1.00 89.44 393 LEU A O 1
ATOM 3102 N N . LYS A 1 394 ? 18.289 -8.917 -6.207 1.00 83.44 394 LYS A N 1
ATOM 3103 C CA . LYS A 1 394 ? 18.092 -10.287 -5.700 1.00 83.44 394 LYS A CA 1
ATOM 3104 C C . LYS A 1 394 ? 17.988 -11.315 -6.837 1.00 83.44 394 LYS A C 1
ATOM 3106 O O . LYS A 1 394 ? 16.896 -11.675 -7.278 1.00 83.44 394 LYS A O 1
ATOM 3111 N N . THR A 1 395 ? 19.130 -11.822 -7.296 1.00 67.69 395 THR A N 1
ATOM 3112 C CA . THR A 1 395 ? 19.227 -12.875 -8.320 1.00 67.69 395 THR A CA 1
ATOM 3113 C C . THR A 1 395 ? 18.902 -14.252 -7.714 1.00 67.69 395 THR A C 1
ATOM 3115 O O . THR A 1 395 ? 19.723 -14.887 -7.062 1.00 67.69 395 THR A O 1
ATOM 3118 N N . GLY A 1 396 ? 17.661 -14.726 -7.872 1.00 58.25 396 GLY A N 1
ATOM 3119 C CA . GLY A 1 396 ? 17.272 -16.067 -7.396 1.00 58.25 396 GLY A CA 1
ATOM 3120 C C . GLY A 1 396 ? 15.790 -16.262 -7.088 1.00 58.25 396 GLY A C 1
ATOM 3121 O O . GLY A 1 396 ? 15.314 -17.393 -7.119 1.00 58.25 396 GLY A O 1
ATOM 3122 N N . ASN A 1 397 ? 15.045 -15.177 -6.864 1.00 52.88 397 ASN A N 1
ATOM 3123 C CA . ASN A 1 397 ? 13.590 -15.226 -6.751 1.00 52.88 397 ASN A CA 1
ATOM 3124 C C . ASN A 1 397 ? 12.980 -14.910 -8.118 1.00 52.88 397 ASN A C 1
ATOM 3126 O O . ASN A 1 397 ? 12.751 -13.751 -8.460 1.00 52.88 397 ASN A O 1
ATOM 3130 N N . SER A 1 398 ? 12.749 -15.938 -8.932 1.00 58.69 398 SER A N 1
ATOM 3131 C CA . SER A 1 398 ? 12.019 -15.761 -10.183 1.00 58.69 398 SER A CA 1
ATOM 3132 C C . SER A 1 398 ? 10.543 -15.504 -9.864 1.00 58.69 398 SER A C 1
ATOM 3134 O O . SER A 1 398 ? 9.809 -16.422 -9.514 1.00 58.69 398 SER A O 1
ATOM 3136 N N . HIS A 1 399 ? 10.100 -14.250 -9.996 1.00 69.19 399 HIS A N 1
ATOM 3137 C CA . HIS A 1 399 ? 8.687 -13.845 -9.882 1.00 69.19 399 HIS A CA 1
ATOM 3138 C C . HIS A 1 399 ? 7.795 -14.415 -11.000 1.00 69.19 399 HIS A C 1
ATOM 3140 O O . HIS A 1 399 ? 6.592 -14.149 -11.051 1.00 69.19 399 HIS A O 1
ATOM 3146 N N . CYS A 1 400 ? 8.396 -15.164 -11.923 1.00 81.56 400 CYS A N 1
ATOM 3147 C CA . CYS A 1 400 ? 7.715 -15.846 -12.995 1.00 81.56 400 CYS A CA 1
ATOM 3148 C C . CYS A 1 400 ? 8.373 -17.199 -13.293 1.00 81.56 400 CYS A C 1
ATOM 3150 O O . CYS A 1 400 ? 9.588 -17.358 -13.170 1.00 81.56 400 CYS A O 1
ATOM 3152 N N . GLU A 1 401 ? 7.571 -18.165 -13.724 1.00 84.31 401 GLU A N 1
ATOM 3153 C CA . GLU A 1 401 ? 8.028 -19.464 -14.210 1.00 84.31 401 GLU A CA 1
ATOM 3154 C C . GLU A 1 401 ? 7.910 -19.503 -15.734 1.00 84.31 401 GLU A C 1
ATOM 3156 O O . GLU A 1 401 ? 6.828 -19.299 -16.292 1.00 84.31 401 GLU A O 1
ATOM 3161 N N . ILE A 1 402 ? 9.020 -19.770 -16.424 1.00 82.75 402 ILE A N 1
ATOM 3162 C CA . ILE A 1 402 ? 9.040 -19.936 -17.882 1.00 82.75 402 ILE A CA 1
ATOM 3163 C C . ILE A 1 402 ? 9.035 -21.433 -18.191 1.00 82.75 402 ILE A C 1
ATOM 3165 O O . ILE A 1 402 ? 9.942 -22.159 -17.784 1.00 82.75 402 ILE A O 1
ATOM 3169 N N . THR A 1 403 ? 8.019 -21.901 -18.915 1.00 81.25 403 THR A N 1
ATOM 3170 C CA . THR A 1 403 ? 7.819 -23.324 -19.225 1.00 81.25 403 THR A CA 1
ATOM 3171 C C . THR A 1 403 ? 7.605 -23.566 -20.721 1.00 81.25 403 THR A C 1
ATOM 3173 O O . THR A 1 403 ? 7.028 -22.741 -21.431 1.00 81.25 403 THR A O 1
ATOM 3176 N N . GLY A 1 404 ? 8.053 -24.734 -21.195 1.00 71.56 404 GLY A N 1
ATOM 3177 C CA . GLY A 1 404 ? 7.789 -25.233 -22.550 1.00 71.56 404 GLY A CA 1
ATOM 3178 C C . GLY A 1 404 ? 8.631 -24.609 -23.673 1.00 71.56 404 GLY A C 1
ATOM 3179 O O . GLY A 1 404 ? 9.438 -23.709 -23.453 1.00 71.56 404 GLY A O 1
ATOM 3180 N N . GLU A 1 405 ? 8.432 -25.120 -24.893 1.00 63.22 405 GLU A N 1
ATOM 3181 C CA . GLU A 1 405 ? 9.098 -24.642 -26.120 1.00 63.22 405 GLU A CA 1
ATOM 3182 C C . GLU A 1 405 ? 8.562 -23.275 -26.585 1.00 63.22 405 GLU A C 1
ATOM 3184 O O . GLU A 1 405 ? 9.322 -22.468 -27.113 1.00 63.22 405 GLU A O 1
ATOM 3189 N N . ASP A 1 406 ? 7.290 -22.969 -26.293 1.00 65.56 406 ASP A N 1
ATOM 3190 C CA . ASP A 1 406 ? 6.635 -21.686 -26.611 1.00 65.56 406 ASP A CA 1
ATOM 3191 C C . ASP A 1 406 ? 6.970 -20.557 -25.615 1.00 65.56 406 ASP A C 1
ATOM 3193 O O . ASP A 1 406 ? 6.423 -19.452 -25.700 1.00 65.56 406 ASP A O 1
ATOM 3197 N N . ALA A 1 407 ? 7.854 -20.840 -24.649 1.00 80.25 407 ALA A N 1
ATOM 3198 C CA . ALA A 1 407 ? 8.284 -19.934 -23.588 1.00 80.25 407 ALA A CA 1
ATOM 3199 C C . ALA A 1 407 ? 7.111 -19.272 -22.832 1.00 80.25 407 ALA A C 1
ATOM 3201 O O . ALA A 1 407 ? 7.157 -18.071 -22.529 1.00 80.25 407 ALA A O 1
ATOM 3202 N N . LEU A 1 408 ? 6.071 -20.058 -22.521 1.00 85.31 408 LEU A N 1
ATOM 3203 C CA . LEU A 1 408 ? 4.929 -19.621 -21.720 1.00 85.31 408 LEU A CA 1
ATOM 3204 C C . LEU A 1 408 ? 5.424 -19.163 -20.347 1.00 85.31 408 LEU A C 1
ATOM 3206 O O . LEU A 1 408 ? 6.085 -19.914 -19.629 1.00 85.31 408 LEU A O 1
ATOM 3210 N N . MET A 1 409 ? 5.081 -17.933 -19.989 1.00 88.94 409 MET A N 1
ATOM 3211 C CA . MET A 1 409 ? 5.522 -17.279 -18.767 1.00 88.94 409 MET A CA 1
ATOM 3212 C C . MET A 1 409 ? 4.356 -17.157 -17.796 1.00 88.94 409 MET A C 1
ATOM 3214 O O . MET A 1 409 ? 3.414 -16.420 -18.064 1.00 88.94 409 MET A O 1
ATOM 3218 N N . THR A 1 410 ? 4.424 -17.847 -16.664 1.00 88.94 410 THR A N 1
ATOM 3219 C CA . THR A 1 410 ? 3.412 -17.749 -15.606 1.00 88.94 410 THR A CA 1
ATOM 3220 C C . THR A 1 410 ? 3.910 -16.805 -14.522 1.00 88.94 410 THR A C 1
ATOM 3222 O O . THR A 1 410 ? 4.981 -17.034 -13.971 1.00 88.94 410 THR A O 1
ATOM 3225 N N . ILE A 1 411 ? 3.159 -15.745 -14.233 1.00 88.00 411 ILE A N 1
ATOM 3226 C CA . ILE A 1 411 ? 3.450 -14.796 -13.147 1.00 88.00 411 ILE A CA 1
ATOM 3227 C C . ILE A 1 411 ? 2.627 -15.193 -11.913 1.00 88.00 411 ILE A C 1
ATOM 3229 O O . ILE A 1 411 ? 1.572 -15.823 -12.043 1.00 88.00 411 ILE A O 1
ATOM 3233 N N . ASN A 1 412 ? 3.108 -14.823 -10.724 1.00 84.50 412 ASN A N 1
ATOM 3234 C CA . ASN A 1 412 ? 2.391 -14.979 -9.458 1.00 84.50 412 ASN A CA 1
ATOM 3235 C C . ASN A 1 412 ? 0.937 -14.501 -9.540 1.00 84.50 412 ASN A C 1
ATOM 3237 O O . ASN A 1 412 ? 0.636 -13.513 -10.205 1.00 84.50 412 ASN A O 1
ATOM 3241 N N . ASN A 1 413 ? 0.050 -15.203 -8.835 1.00 84.31 413 ASN A N 1
ATOM 3242 C CA . ASN A 1 413 ? -1.368 -14.862 -8.784 1.00 84.31 413 ASN A CA 1
ATOM 3243 C C . ASN A 1 413 ? -1.561 -13.459 -8.214 1.00 84.31 413 ASN A C 1
ATOM 3245 O O . ASN A 1 413 ? -0.990 -13.170 -7.169 1.00 84.31 413 ASN A O 1
ATOM 3249 N N . VAL A 1 414 ? -2.428 -12.670 -8.850 1.00 83.44 414 VAL A N 1
ATOM 3250 C CA . VAL A 1 414 ? -2.759 -11.323 -8.391 1.00 83.44 414 VAL A CA 1
ATOM 3251 C C . VAL A 1 414 ? -4.129 -11.310 -7.727 1.00 83.44 414 VAL A C 1
ATOM 3253 O O . VAL A 1 414 ? -5.108 -11.757 -8.325 1.00 83.44 414 VAL A O 1
ATOM 3256 N N . VAL A 1 415 ? -4.223 -10.771 -6.519 1.00 80.88 415 VAL A N 1
ATOM 3257 C CA . VAL A 1 415 ? -5.483 -10.509 -5.823 1.00 80.88 415 VAL A CA 1
ATOM 3258 C C . VAL A 1 415 ? -5.723 -9.001 -5.789 1.00 80.88 415 VAL A C 1
ATOM 3260 O O . VAL A 1 415 ? -4.820 -8.208 -5.519 1.00 80.88 415 VAL A O 1
ATOM 3263 N N . MET A 1 416 ? -6.948 -8.586 -6.084 1.00 79.38 416 MET A N 1
ATOM 3264 C CA . MET A 1 416 ? -7.349 -7.182 -6.073 1.00 79.38 416 MET A CA 1
ATOM 3265 C C . MET A 1 416 ? -8.833 -7.046 -5.776 1.00 79.38 416 MET A C 1
ATOM 3267 O O . MET A 1 416 ? -9.592 -7.992 -5.961 1.00 79.38 416 MET A O 1
ATOM 3271 N N . THR A 1 417 ? -9.264 -5.857 -5.381 1.00 76.88 417 THR A N 1
ATOM 3272 C CA . THR A 1 417 ? -10.681 -5.572 -5.149 1.00 76.88 417 THR A CA 1
ATOM 3273 C C . THR A 1 417 ? -11.287 -4.857 -6.355 1.00 76.88 417 THR A C 1
ATOM 3275 O O . THR A 1 417 ? -10.637 -4.016 -6.978 1.00 76.88 417 THR A O 1
ATOM 3278 N N . GLU A 1 418 ? -12.525 -5.191 -6.720 1.00 72.81 418 GLU A N 1
ATOM 3279 C CA . GLU A 1 418 ? -13.220 -4.539 -7.831 1.00 72.81 418 GLU A CA 1
ATOM 3280 C C . GLU A 1 418 ? -13.301 -3.016 -7.622 1.00 72.81 418 GLU A C 1
ATOM 3282 O O . GLU A 1 418 ? -13.637 -2.523 -6.542 1.00 72.81 418 GLU A O 1
ATOM 3287 N N . GLY A 1 419 ? -12.938 -2.262 -8.664 1.00 69.88 419 GLY A N 1
ATOM 3288 C CA . GLY A 1 419 ? -12.908 -0.799 -8.628 1.00 69.88 419 GLY A CA 1
ATOM 3289 C C . GLY A 1 419 ? -11.815 -0.195 -7.742 1.00 69.88 419 GLY A C 1
ATOM 3290 O O . GLY A 1 419 ? -11.824 1.019 -7.560 1.00 69.88 419 GLY A O 1
ATOM 3291 N N . ALA A 1 420 ? -10.902 -1.000 -7.177 1.00 71.69 420 ALA A N 1
ATOM 3292 C CA . ALA A 1 420 ? -9.796 -0.494 -6.366 1.00 71.69 420 ALA A CA 1
ATOM 3293 C C . ALA A 1 420 ? -8.862 0.404 -7.174 1.00 71.69 420 ALA A C 1
ATOM 3295 O O . ALA A 1 420 ? -8.828 0.346 -8.409 1.00 71.69 420 ALA A O 1
ATOM 3296 N N . LEU A 1 421 ? -8.091 1.221 -6.451 1.00 74.75 421 LEU A N 1
ATOM 3297 C CA . LEU A 1 421 ? -7.049 2.031 -7.058 1.00 74.75 421 LEU A CA 1
ATOM 3298 C C . LEU A 1 421 ? -6.163 1.148 -7.932 1.00 74.75 421 LEU A C 1
ATOM 3300 O O . LEU A 1 421 ? -5.751 0.064 -7.495 1.00 74.75 421 LEU A O 1
ATOM 3304 N N . PRO A 1 422 ? -5.850 1.600 -9.158 1.00 68.38 422 PRO A N 1
ATOM 3305 C CA . PRO A 1 422 ? -4.856 0.931 -9.969 1.00 68.38 422 PRO A CA 1
ATOM 3306 C C . PRO A 1 422 ? -3.602 0.700 -9.130 1.00 68.38 422 PRO A C 1
ATOM 3308 O O . PRO A 1 422 ? -3.195 1.577 -8.370 1.00 68.38 422 PRO A O 1
ATOM 3311 N N . ALA A 1 423 ? -2.986 -0.470 -9.288 1.00 66.50 423 ALA A N 1
ATOM 3312 C CA . ALA A 1 423 ? -1.706 -0.781 -8.658 1.00 66.50 423 ALA A CA 1
ATOM 3313 C C . ALA A 1 423 ? -1.729 -1.036 -7.129 1.00 66.50 423 ALA A C 1
ATOM 3315 O O . ALA A 1 423 ? -0.679 -1.289 -6.539 1.00 66.50 423 ALA A O 1
ATOM 3316 N N . PHE A 1 424 ? -2.905 -1.049 -6.491 1.00 71.06 424 PHE A N 1
ATOM 3317 C CA . PHE A 1 424 ? -3.057 -1.475 -5.098 1.00 71.06 424 PHE A CA 1
ATOM 3318 C C . PHE A 1 424 ? -3.302 -2.994 -5.031 1.00 71.06 424 PHE A C 1
ATOM 3320 O O . PHE A 1 424 ? -4.437 -3.464 -5.133 1.00 71.06 424 PHE A O 1
ATOM 3327 N N . ALA A 1 425 ? -2.228 -3.781 -4.926 1.00 61.97 425 ALA A N 1
ATOM 3328 C CA . ALA A 1 425 ? -2.309 -5.244 -4.873 1.00 61.97 425 ALA A CA 1
ATOM 3329 C C . ALA A 1 425 ? -2.589 -5.763 -3.447 1.00 61.97 425 ALA A C 1
ATOM 3331 O O . ALA A 1 425 ? -2.064 -5.244 -2.460 1.00 61.97 425 ALA A O 1
ATOM 3332 N N . TYR A 1 426 ? -3.403 -6.816 -3.348 1.00 60.12 426 TYR A N 1
ATOM 3333 C CA . TYR A 1 426 ? -3.868 -7.421 -2.090 1.00 60.12 426 TYR A CA 1
ATOM 3334 C C . TYR A 1 426 ? -2.894 -8.464 -1.504 1.00 60.12 426 TYR A C 1
ATOM 3336 O O . TYR A 1 426 ? -2.994 -8.800 -0.324 1.00 60.12 426 TYR A O 1
ATOM 3344 N N . GLU A 1 427 ? -1.935 -8.980 -2.291 1.00 55.19 427 GLU A N 1
ATOM 3345 C CA . GLU A 1 427 ? -1.006 -10.060 -1.885 1.00 55.19 427 GLU A CA 1
ATOM 3346 C C . GLU A 1 427 ? -0.224 -9.803 -0.588 1.00 55.19 427 GLU A C 1
ATOM 3348 O O . GLU A 1 427 ? 0.237 -10.755 0.050 1.00 55.19 427 GLU A O 1
ATOM 3353 N N . GLU A 1 428 ? -0.102 -8.544 -0.179 1.00 52.72 428 GLU A N 1
ATOM 3354 C CA . GLU A 1 428 ? 0.746 -8.111 0.930 1.00 52.72 428 GLU A CA 1
ATOM 3355 C C . GLU A 1 428 ? -0.019 -7.747 2.207 1.00 52.72 428 GLU A C 1
ATOM 3357 O O . GLU A 1 428 ? 0.542 -7.135 3.112 1.00 52.72 428 GLU A O 1
ATOM 3362 N N . MET A 1 429 ? -1.299 -8.112 2.313 1.00 57.94 429 MET A N 1
ATOM 3363 C CA . MET A 1 429 ? -2.020 -7.981 3.583 1.00 57.94 429 MET A CA 1
ATOM 3364 C C . MET A 1 429 ? -1.639 -9.092 4.574 1.00 57.94 429 MET A C 1
ATOM 3366 O O . MET A 1 429 ? -1.387 -10.234 4.161 1.00 57.94 429 MET A O 1
ATOM 3370 N N . PRO A 1 430 ? -1.630 -8.823 5.892 1.00 53.78 430 PRO A N 1
ATOM 3371 C CA . PRO A 1 430 ? -1.538 -9.863 6.915 1.00 53.78 430 PRO A CA 1
ATOM 3372 C C . PRO A 1 430 ? -2.543 -11.000 6.667 1.00 53.78 430 PRO A C 1
ATOM 3374 O O . PRO A 1 430 ? -3.671 -10.760 6.238 1.00 53.78 430 PRO A O 1
ATOM 3377 N N . GLN A 1 431 ? -2.142 -12.254 6.910 1.00 53.44 431 GLN A N 1
ATOM 3378 C CA . GLN A 1 431 ? -2.996 -13.433 6.662 1.00 53.44 431 GLN A CA 1
ATOM 3379 C C . GLN A 1 431 ? -4.347 -13.350 7.388 1.00 53.44 431 GLN A C 1
ATOM 3381 O O . GLN A 1 431 ? -5.368 -13.717 6.817 1.00 53.44 431 GLN A O 1
ATOM 3386 N N . THR A 1 432 ? -4.362 -12.778 8.593 1.00 53.69 432 THR A N 1
ATOM 3387 C CA . THR A 1 432 ? -5.567 -12.553 9.406 1.00 53.69 432 THR A CA 1
ATOM 3388 C C . THR A 1 432 ? -6.622 -11.707 8.693 1.00 53.69 432 THR A C 1
ATOM 3390 O O . THR A 1 432 ? -7.812 -11.986 8.795 1.00 53.69 432 THR A O 1
ATOM 3393 N N . LEU A 1 433 ? -6.193 -10.707 7.920 1.00 53.69 433 LEU A N 1
ATOM 3394 C CA . LEU A 1 433 ? -7.078 -9.854 7.127 1.00 53.69 433 LEU A CA 1
ATOM 3395 C C . LEU A 1 433 ? -7.475 -10.516 5.799 1.00 53.69 433 LEU A C 1
ATOM 3397 O O . LEU A 1 433 ? -8.518 -10.193 5.231 1.00 53.69 433 LEU A O 1
ATOM 3401 N N . ARG A 1 434 ? -6.685 -11.491 5.324 1.00 56.09 434 ARG A N 1
ATOM 3402 C CA . ARG A 1 434 ? -6.984 -12.245 4.099 1.00 56.09 434 ARG A CA 1
ATOM 3403 C C . ARG A 1 434 ? -8.168 -13.193 4.238 1.00 56.09 434 ARG A C 1
ATOM 3405 O O . ARG A 1 434 ? -8.975 -13.330 3.319 1.00 56.09 434 ARG A O 1
ATOM 3412 N N . GLU A 1 435 ? -8.291 -13.809 5.406 1.00 52.81 435 GLU A N 1
ATOM 3413 C CA . GLU A 1 435 ? -9.332 -14.792 5.728 1.00 52.81 435 GLU A CA 1
ATOM 3414 C C . GLU A 1 435 ? -10.739 -14.185 5.856 1.00 52.81 435 GLU A C 1
ATOM 3416 O O . GLU A 1 435 ? -11.731 -14.910 5.775 1.00 52.81 435 GLU A O 1
ATOM 3421 N N . MET A 1 436 ? -10.850 -12.857 5.983 1.00 51.66 436 MET A N 1
ATOM 3422 C CA . MET A 1 436 ? -12.138 -12.153 6.021 1.00 51.66 436 MET A CA 1
ATOM 3423 C C . MET A 1 436 ? -12.836 -12.087 4.648 1.00 51.66 436 MET A C 1
ATOM 3425 O O . MET A 1 436 ? -14.017 -11.751 4.579 1.00 51.66 436 MET A O 1
ATOM 3429 N N . THR A 1 437 ? -12.149 -12.429 3.548 1.00 54.41 437 THR A N 1
ATOM 3430 C CA . THR A 1 437 ? -12.663 -12.261 2.177 1.00 54.41 437 THR A CA 1
ATOM 3431 C C . THR A 1 437 ? -12.930 -13.611 1.506 1.00 54.41 437 THR A C 1
ATOM 3433 O O . THR A 1 437 ? -12.028 -14.418 1.301 1.00 54.41 437 THR A O 1
ATOM 3436 N N . THR A 1 438 ? -14.191 -13.902 1.171 1.00 53.59 438 THR A N 1
ATOM 3437 C CA . THR A 1 438 ? -14.562 -15.175 0.507 1.00 53.59 438 THR A CA 1
ATOM 3438 C C . THR A 1 438 ? -15.386 -15.003 -0.771 1.00 53.59 438 THR A C 1
ATOM 3440 O O . THR A 1 438 ? -15.565 -15.973 -1.507 1.00 53.59 438 THR A O 1
ATOM 3443 N N . ASN A 1 439 ? -15.814 -13.778 -1.098 1.00 69.31 439 ASN A N 1
ATOM 3444 C CA . ASN A 1 439 ? -16.604 -13.488 -2.294 1.00 69.31 439 ASN A CA 1
ATOM 3445 C C . ASN A 1 439 ? -15.757 -12.775 -3.354 1.00 69.31 439 ASN A C 1
ATOM 3447 O O . ASN A 1 439 ? -15.260 -11.670 -3.143 1.00 69.31 439 ASN A O 1
ATOM 3451 N N . GLY A 1 440 ? -15.615 -13.394 -4.523 1.00 76.50 440 GLY A N 1
ATOM 3452 C CA . GLY A 1 440 ? -14.908 -12.798 -5.648 1.00 76.50 440 GLY A CA 1
ATOM 3453 C C . GLY A 1 440 ? -14.932 -13.672 -6.893 1.00 76.50 440 GLY A C 1
ATOM 3454 O O . GLY A 1 440 ? -15.440 -14.796 -6.892 1.00 76.50 440 GLY A O 1
ATOM 3455 N N . VAL A 1 441 ? -14.361 -13.138 -7.963 1.00 84.69 441 VAL A N 1
ATOM 3456 C CA . VAL A 1 441 ? -14.183 -13.807 -9.243 1.00 84.69 441 VAL A CA 1
ATOM 3457 C C . VAL A 1 441 ? -12.724 -14.187 -9.422 1.00 84.69 44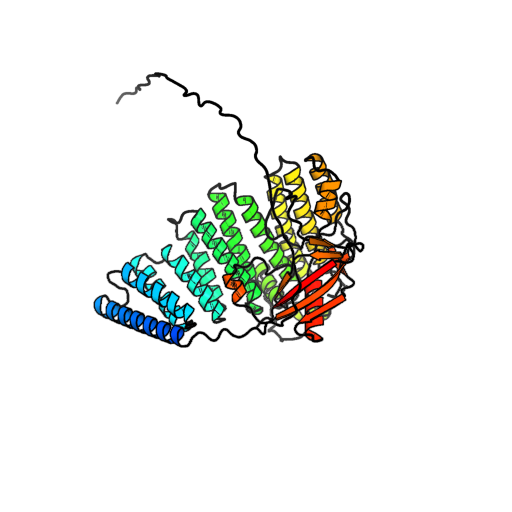1 VAL A C 1
ATOM 3459 O O . VAL A 1 441 ? -11.834 -13.344 -9.356 1.00 84.69 441 VAL A O 1
ATOM 3462 N N . LYS A 1 442 ? -12.473 -15.453 -9.738 1.00 89.56 442 LYS A N 1
ATOM 3463 C CA . LYS A 1 442 ? -11.158 -15.940 -10.154 1.00 89.56 442 LYS A CA 1
ATOM 3464 C C . LYS A 1 442 ? -11.127 -16.096 -11.671 1.00 89.56 442 LYS A C 1
ATOM 3466 O O . LYS A 1 442 ? -11.962 -16.806 -12.219 1.00 89.56 442 LYS A O 1
ATOM 3471 N N . THR A 1 443 ? -10.153 -15.503 -12.351 1.00 92.00 443 THR A N 1
ATOM 3472 C CA . THR A 1 443 ? -9.956 -15.644 -13.802 1.00 92.00 443 THR A CA 1
ATOM 3473 C C . THR A 1 443 ? -8.530 -16.045 -14.142 1.00 92.00 443 THR A C 1
ATOM 3475 O O . THR A 1 443 ? -7.583 -15.440 -13.644 1.00 92.00 443 THR A O 1
ATOM 3478 N N . LEU A 1 444 ? -8.375 -17.027 -15.028 1.00 93.94 444 LEU A N 1
ATOM 3479 C CA . LEU A 1 444 ? -7.102 -17.375 -15.651 1.00 93.94 444 LEU A CA 1
ATOM 3480 C C . LEU A 1 444 ? -6.997 -16.660 -16.998 1.00 93.94 444 LEU A C 1
ATOM 3482 O O . LEU A 1 444 ? -7.844 -16.847 -17.874 1.00 93.94 444 LEU A O 1
ATOM 3486 N N . LEU A 1 445 ? -5.958 -15.849 -17.154 1.00 94.62 445 LEU A N 1
ATOM 3487 C CA . LEU A 1 445 ? -5.784 -14.935 -18.279 1.00 94.62 445 LEU A CA 1
ATOM 3488 C C . LEU A 1 445 ? -4.467 -15.235 -18.991 1.00 94.62 445 LEU A C 1
ATOM 3490 O O . LEU A 1 445 ? -3.456 -15.495 -18.337 1.00 94.62 445 LEU A O 1
ATOM 3494 N N . GLU A 1 446 ? -4.477 -15.160 -20.316 1.00 95.44 446 GLU A N 1
ATOM 3495 C CA . GLU A 1 446 ? -3.290 -15.181 -21.167 1.00 95.44 446 GLU A CA 1
ATOM 3496 C C . GLU A 1 446 ? -3.237 -13.888 -21.984 1.00 95.44 446 GLU A C 1
ATOM 3498 O O . GLU A 1 446 ? -4.255 -13.425 -22.486 1.00 95.44 446 GLU A O 1
ATOM 3503 N N . PHE A 1 447 ? -2.080 -13.240 -22.056 1.00 95.12 447 PHE A N 1
ATOM 3504 C CA . PHE A 1 447 ? -1.965 -11.911 -22.649 1.00 95.12 447 PHE A CA 1
ATOM 3505 C C . PHE A 1 447 ? -0.545 -11.615 -23.136 1.00 95.12 447 PHE A C 1
ATOM 3507 O O . PHE A 1 447 ? 0.409 -12.372 -22.926 1.00 95.12 447 PHE A O 1
ATOM 3514 N N . ARG A 1 448 ? -0.407 -10.472 -23.807 1.00 94.31 448 ARG A N 1
ATOM 3515 C CA . ARG A 1 448 ? 0.866 -9.873 -24.207 1.00 94.31 448 ARG A CA 1
ATOM 3516 C C . ARG A 1 448 ? 1.169 -8.667 -23.328 1.00 94.31 448 ARG A C 1
ATOM 3518 O O . ARG A 1 448 ? 0.285 -7.862 -23.074 1.00 94.31 448 ARG A O 1
ATOM 3525 N N . ILE A 1 449 ? 2.428 -8.485 -22.949 1.00 93.88 449 ILE A N 1
ATOM 3526 C CA . ILE A 1 449 ? 2.914 -7.237 -22.354 1.00 93.88 449 ILE A CA 1
ATOM 3527 C C . ILE A 1 449 ? 3.554 -6.378 -23.449 1.00 93.88 449 ILE A C 1
ATOM 3529 O O . ILE A 1 449 ? 4.460 -6.824 -24.167 1.00 93.88 449 ILE A O 1
ATOM 3533 N N . GLY A 1 450 ? 3.052 -5.153 -23.603 1.00 93.38 450 GLY A N 1
ATOM 3534 C CA . GLY A 1 450 ? 3.588 -4.146 -24.516 1.00 93.38 450 GLY A CA 1
ATOM 3535 C C . GLY A 1 450 ? 4.943 -3.589 -24.062 1.00 93.38 450 GLY A C 1
ATOM 3536 O O . GLY A 1 450 ? 5.368 -3.780 -22.927 1.00 93.38 450 GLY A O 1
ATOM 3537 N N . VAL A 1 451 ? 5.622 -2.828 -24.932 1.00 93.75 451 VAL A N 1
ATOM 3538 C CA . VAL A 1 451 ? 6.879 -2.131 -24.562 1.00 93.75 451 VAL A CA 1
ATOM 3539 C C . VAL A 1 451 ? 6.661 -1.062 -23.490 1.00 93.75 451 VAL A C 1
ATOM 3541 O O . VAL A 1 451 ? 7.592 -0.663 -22.807 1.00 93.75 451 VAL A O 1
ATOM 3544 N N . ASN A 1 452 ? 5.426 -0.588 -23.355 1.00 92.25 452 ASN A N 1
ATOM 3545 C CA . ASN A 1 452 ? 4.976 0.333 -22.321 1.00 92.25 452 ASN A CA 1
ATOM 3546 C C . ASN A 1 452 ? 4.493 -0.394 -21.051 1.00 92.25 452 ASN A C 1
ATOM 3548 O O . ASN A 1 452 ? 3.934 0.252 -20.171 1.00 92.25 452 ASN A O 1
ATOM 3552 N N . GLY A 1 453 ? 4.640 -1.720 -20.974 1.00 92.75 453 GLY A N 1
ATOM 3553 C CA . GLY A 1 453 ? 4.272 -2.510 -19.802 1.00 92.75 453 GLY A CA 1
ATOM 3554 C C . GLY A 1 453 ? 2.771 -2.753 -19.603 1.00 92.75 453 GLY A C 1
ATOM 3555 O O . GLY A 1 453 ? 2.375 -3.263 -18.559 1.00 92.75 453 GLY A O 1
ATOM 3556 N N . GLN A 1 454 ? 1.922 -2.407 -20.574 1.00 92.00 454 GLN A N 1
ATOM 3557 C CA . GLN A 1 454 ? 0.481 -2.674 -20.503 1.00 92.00 454 GLN A CA 1
ATOM 3558 C C . GLN A 1 454 ? 0.124 -4.069 -21.012 1.00 92.00 454 GLN A C 1
ATOM 3560 O O . GLN A 1 454 ? 0.781 -4.597 -21.912 1.00 92.00 454 GLN A O 1
ATOM 3565 N N . ALA A 1 455 ? -0.955 -4.636 -20.468 1.00 91.88 455 ALA A N 1
ATOM 3566 C CA . ALA A 1 455 ? -1.544 -5.871 -20.966 1.00 91.88 455 ALA A CA 1
ATOM 3567 C C . ALA A 1 455 ? -2.349 -5.623 -22.257 1.00 91.88 455 ALA A C 1
ATOM 3569 O O . ALA A 1 455 ? -3.257 -4.794 -22.311 1.00 91.88 455 ALA A O 1
ATOM 3570 N N . GLU A 1 456 ? -2.034 -6.380 -23.300 1.00 91.06 456 GLU A N 1
ATOM 3571 C CA . GLU A 1 456 ? -2.628 -6.329 -24.633 1.00 91.06 456 GLU A CA 1
ATOM 3572 C C . GLU A 1 456 ? -3.058 -7.743 -25.055 1.00 91.06 456 GLU A C 1
ATOM 3574 O O . GLU A 1 456 ? -2.513 -8.724 -24.557 1.00 91.06 456 GLU A O 1
ATOM 3579 N N . ASN A 1 457 ? -3.988 -7.861 -26.012 1.00 91.56 457 ASN A N 1
ATOM 3580 C CA . ASN A 1 457 ? -4.465 -9.155 -26.535 1.00 91.56 457 ASN A CA 1
ATOM 3581 C C . ASN A 1 457 ? -4.836 -10.147 -25.415 1.00 91.56 457 ASN A C 1
ATOM 3583 O O . ASN A 1 457 ? -4.267 -11.228 -25.324 1.00 91.56 457 ASN A O 1
ATOM 3587 N N . ILE A 1 458 ? -5.733 -9.725 -24.521 1.00 93.69 458 ILE A N 1
ATOM 3588 C CA . ILE A 1 458 ? -6.113 -10.497 -23.337 1.00 93.69 458 ILE A CA 1
ATOM 3589 C C . ILE A 1 458 ? -7.126 -11.577 -23.724 1.00 93.69 458 ILE A C 1
ATOM 3591 O O . ILE A 1 458 ? -8.269 -11.260 -24.068 1.00 93.69 458 ILE A O 1
ATOM 3595 N N . ASP A 1 459 ? -6.715 -12.829 -23.576 1.00 94.31 459 ASP A N 1
ATOM 3596 C CA . ASP A 1 459 ? -7.523 -14.029 -23.723 1.00 94.31 459 ASP A CA 1
ATOM 3597 C C . ASP A 1 459 ? -7.874 -14.604 -22.344 1.00 94.31 459 ASP A C 1
ATOM 3599 O O . ASP A 1 459 ? -7.033 -14.741 -21.456 1.00 94.31 459 ASP A O 1
ATOM 3603 N N . ILE A 1 460 ? -9.148 -14.942 -22.142 1.00 94.25 460 ILE A N 1
ATOM 3604 C CA . ILE A 1 460 ? -9.643 -15.482 -20.869 1.00 94.25 460 ILE A CA 1
ATOM 3605 C C . ILE A 1 460 ? -9.760 -16.995 -21.004 1.00 94.25 460 ILE A C 1
ATOM 3607 O O . ILE A 1 460 ? -10.697 -17.496 -21.633 1.00 94.25 460 ILE A O 1
ATOM 3611 N N . ILE A 1 461 ? -8.818 -17.709 -20.397 1.00 95.56 461 ILE A N 1
ATOM 3612 C CA . ILE A 1 461 ? -8.717 -19.167 -20.466 1.00 95.56 461 ILE A CA 1
ATOM 3613 C C . ILE A 1 461 ? -9.786 -19.821 -19.589 1.00 95.56 461 ILE A C 1
ATOM 3615 O O . ILE A 1 461 ? -10.469 -20.740 -20.036 1.00 95.56 461 ILE A O 1
ATOM 3619 N N . ASP A 1 462 ? -9.961 -19.322 -18.363 1.00 94.56 462 ASP A N 1
ATOM 3620 C CA . ASP A 1 462 ? -10.913 -19.867 -17.391 1.00 94.56 462 ASP A CA 1
ATOM 3621 C C . ASP A 1 462 ? -11.469 -18.773 -16.465 1.00 94.56 462 ASP A C 1
ATOM 3623 O O . ASP A 1 462 ? -10.827 -17.739 -16.259 1.00 94.56 462 ASP A O 1
ATOM 3627 N N . ALA A 1 463 ? -12.663 -18.990 -15.913 1.00 93.38 463 ALA A N 1
ATOM 3628 C CA . ALA A 1 463 ? -13.305 -18.087 -14.962 1.00 93.38 463 ALA A CA 1
ATOM 3629 C C . ALA A 1 463 ? -14.159 -18.860 -13.947 1.00 93.38 463 ALA A C 1
ATOM 3631 O O . ALA A 1 463 ? -14.882 -19.789 -14.291 1.00 93.38 463 ALA A O 1
ATOM 3632 N N . THR A 1 464 ? -14.112 -18.455 -12.681 1.00 89.94 464 THR A N 1
ATOM 3633 C CA . THR A 1 464 ? -14.923 -19.002 -11.592 1.00 89.94 464 THR A CA 1
ATOM 3634 C C . THR A 1 464 ? -15.536 -17.846 -10.795 1.00 89.94 464 THR A C 1
ATOM 3636 O O . THR A 1 464 ? -14.781 -17.096 -10.176 1.00 89.94 464 THR A O 1
ATOM 3639 N N . PRO A 1 465 ? -16.874 -17.688 -10.783 1.00 89.44 465 PRO A N 1
ATOM 3640 C CA . PRO A 1 465 ? -17.861 -18.454 -11.555 1.00 89.44 465 PRO A CA 1
ATOM 3641 C C . PRO A 1 465 ? -17.724 -18.217 -13.070 1.00 89.44 465 PRO A C 1
ATOM 3643 O O . PRO A 1 465 ? -17.396 -17.110 -13.493 1.00 89.44 465 PRO A O 1
ATOM 3646 N N . ASP A 1 466 ? -18.009 -19.228 -13.899 1.00 91.12 466 ASP A N 1
ATOM 3647 C CA . ASP A 1 466 ? -17.911 -19.098 -15.362 1.00 91.12 466 ASP A CA 1
ATOM 3648 C C . ASP A 1 466 ? -19.118 -18.338 -15.933 1.00 91.12 466 ASP A C 1
ATOM 3650 O O . ASP A 1 466 ? -20.095 -18.908 -16.420 1.00 91.12 466 ASP A O 1
ATOM 3654 N N . THR A 1 467 ? -19.076 -17.014 -15.808 1.00 93.00 467 THR A N 1
ATOM 3655 C CA . THR A 1 467 ? -20.107 -16.107 -16.316 1.00 93.00 467 THR A CA 1
ATOM 3656 C C . THR A 1 467 ? -19.483 -15.019 -17.177 1.00 93.00 467 THR A C 1
ATOM 3658 O O . THR A 1 467 ? -18.322 -14.647 -17.004 1.00 93.00 467 THR A O 1
ATOM 3661 N N . THR A 1 468 ? -20.268 -14.441 -18.087 1.00 92.19 468 THR A N 1
ATOM 3662 C CA . THR A 1 468 ? -19.818 -13.294 -18.888 1.00 92.19 468 THR A CA 1
ATOM 3663 C C . THR A 1 468 ? -19.376 -12.122 -18.007 1.00 92.19 468 THR A C 1
ATOM 3665 O O . THR A 1 468 ? -18.386 -11.473 -18.327 1.00 92.19 468 THR A O 1
ATOM 3668 N N . GLY A 1 469 ? -20.070 -11.877 -16.888 1.00 89.38 469 GLY A N 1
ATOM 3669 C CA . GLY A 1 469 ? -19.711 -10.828 -15.928 1.00 89.38 469 GLY A CA 1
ATOM 3670 C C . GLY A 1 469 ? -18.340 -11.071 -15.305 1.00 89.38 469 GLY A C 1
ATOM 3671 O O . GLY A 1 469 ? -17.467 -10.219 -15.419 1.00 89.38 469 GLY A O 1
ATOM 3672 N N . ALA A 1 470 ? -18.114 -12.276 -14.775 1.00 88.38 470 ALA A N 1
ATOM 3673 C CA . ALA A 1 470 ? -16.827 -12.692 -14.221 1.00 88.38 470 ALA A CA 1
ATOM 3674 C C . ALA A 1 470 ? -15.668 -12.553 -15.224 1.00 88.38 470 ALA A C 1
ATOM 3676 O O . ALA A 1 470 ? -14.592 -12.054 -14.899 1.00 88.38 470 ALA A O 1
ATOM 3677 N N . ARG A 1 471 ? -15.904 -12.947 -16.477 1.00 91.94 471 ARG A N 1
ATOM 3678 C CA . ARG A 1 471 ? -14.932 -12.810 -17.568 1.00 91.94 471 ARG A CA 1
ATOM 3679 C C . ARG A 1 471 ? -14.603 -11.340 -17.862 1.00 91.94 471 ARG A C 1
ATOM 3681 O O . ARG A 1 471 ? -13.432 -10.989 -17.998 1.00 91.94 471 ARG A O 1
ATOM 3688 N N . ILE A 1 472 ? -15.615 -10.473 -17.943 1.00 89.56 472 ILE A N 1
ATOM 3689 C CA . ILE A 1 472 ? -15.415 -9.029 -18.149 1.00 89.56 472 ILE A CA 1
ATOM 3690 C C . ILE A 1 472 ? -14.652 -8.420 -16.970 1.00 89.56 472 ILE A C 1
ATOM 3692 O O . ILE A 1 472 ? -13.674 -7.716 -17.202 1.00 89.56 472 ILE A O 1
ATOM 3696 N N . GLN A 1 473 ? -15.047 -8.748 -15.739 1.00 86.81 473 GLN A N 1
ATOM 3697 C CA . GLN A 1 473 ? -14.409 -8.270 -14.514 1.00 86.81 473 GLN A CA 1
ATOM 3698 C C . GLN A 1 473 ? -12.925 -8.638 -14.480 1.00 86.81 473 GLN A C 1
ATOM 3700 O O . GLN A 1 473 ? -12.093 -7.752 -14.317 1.00 86.81 473 GLN A O 1
ATOM 3705 N N . GLY A 1 474 ? -12.569 -9.902 -14.734 1.00 88.44 474 GLY A N 1
ATOM 3706 C CA . GLY A 1 474 ? -11.167 -10.331 -14.773 1.00 88.44 474 GLY A CA 1
ATOM 3707 C C . GLY A 1 474 ? -10.339 -9.633 -15.857 1.00 88.44 474 GLY A C 1
ATOM 3708 O O . GLY A 1 474 ? -9.189 -9.257 -15.627 1.00 88.44 474 GLY A O 1
ATOM 3709 N N . ARG A 1 475 ? -10.927 -9.392 -17.035 1.00 90.19 475 ARG A N 1
ATOM 3710 C CA . ARG A 1 475 ? -10.261 -8.645 -18.113 1.00 90.19 475 ARG A CA 1
ATOM 3711 C C . ARG A 1 475 ? -10.047 -7.177 -17.749 1.00 90.19 475 ARG A C 1
ATOM 3713 O O . ARG A 1 475 ? -8.963 -6.652 -17.992 1.00 90.19 475 ARG A O 1
ATOM 3720 N N . ASP A 1 476 ? -11.065 -6.511 -17.217 1.00 85.50 476 ASP A N 1
ATOM 3721 C CA . ASP A 1 476 ? -10.996 -5.091 -16.858 1.00 85.50 476 ASP A CA 1
ATOM 3722 C C . ASP A 1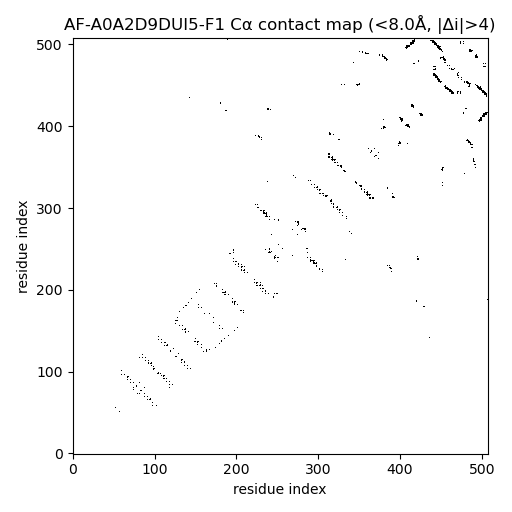 476 ? -10.044 -4.873 -15.667 1.00 85.50 476 ASP A C 1
ATOM 3724 O O . ASP A 1 476 ? -9.269 -3.915 -15.658 1.00 85.50 476 ASP A O 1
ATOM 3728 N N . ALA A 1 477 ? -10.015 -5.828 -14.737 1.00 85.38 477 ALA A N 1
ATOM 3729 C CA . ALA A 1 477 ? -9.052 -5.925 -13.650 1.00 85.38 477 ALA A CA 1
ATOM 3730 C C . ALA A 1 477 ? -7.604 -6.068 -14.155 1.00 85.38 477 ALA A C 1
ATOM 3732 O O . ALA A 1 477 ? -6.742 -5.282 -13.783 1.00 85.38 477 ALA A O 1
ATOM 3733 N N . LEU A 1 478 ? -7.316 -6.998 -15.074 1.00 88.94 478 LEU A N 1
ATOM 3734 C CA . LEU A 1 478 ? -5.970 -7.103 -15.659 1.00 88.94 478 LEU A CA 1
ATOM 3735 C C . LEU A 1 478 ? -5.587 -5.841 -16.432 1.00 88.94 478 LEU A C 1
ATOM 3737 O O . LEU A 1 478 ? -4.435 -5.410 -16.390 1.00 88.94 478 LEU A O 1
ATOM 3741 N N . ARG A 1 479 ? -6.548 -5.226 -17.126 1.00 87.00 479 ARG A N 1
ATOM 3742 C CA . ARG A 1 479 ? -6.294 -3.969 -17.821 1.00 87.00 479 ARG A CA 1
ATOM 3743 C C . ARG A 1 479 ? -5.839 -2.900 -16.856 1.00 87.00 479 ARG A C 1
ATOM 3745 O O . ARG A 1 479 ? -4.971 -2.149 -17.269 1.00 87.00 479 ARG A O 1
ATOM 3752 N N . SER A 1 480 ? -6.368 -2.802 -15.634 1.00 82.88 480 SER A N 1
ATOM 3753 C CA . SER A 1 480 ? -5.979 -1.767 -14.659 1.00 82.88 480 SER A CA 1
ATOM 3754 C C . SER A 1 480 ? -4.553 -1.922 -14.119 1.00 82.88 480 SER A C 1
ATOM 3756 O O . SER A 1 480 ? -4.024 -0.972 -13.552 1.00 82.88 480 SER A O 1
ATOM 3758 N N . LEU A 1 481 ? -3.901 -3.065 -14.338 1.00 87.62 481 LEU A N 1
ATOM 3759 C CA . LEU A 1 481 ? -2.530 -3.302 -13.900 1.00 87.62 481 LEU A CA 1
ATOM 3760 C C . LEU A 1 481 ? -1.496 -2.641 -14.816 1.00 87.62 481 LEU A C 1
ATOM 3762 O O . LEU A 1 481 ? -1.737 -2.383 -15.998 1.00 87.62 481 LEU A O 1
ATOM 3766 N N . GLN A 1 482 ? -0.316 -2.395 -14.251 1.00 91.06 482 GLN A N 1
ATOM 3767 C CA . GLN A 1 482 ? 0.859 -1.912 -14.964 1.00 91.06 482 GLN A CA 1
ATOM 3768 C C . GLN A 1 482 ? 2.044 -2.815 -14.636 1.00 91.06 482 GLN A C 1
ATOM 3770 O O . GLN A 1 482 ? 2.304 -3.094 -13.470 1.00 91.06 482 GLN A O 1
ATOM 3775 N N . PHE A 1 483 ? 2.787 -3.229 -15.657 1.00 93.06 483 PHE A N 1
ATOM 3776 C CA . PHE A 1 483 ? 4.005 -4.011 -15.482 1.00 93.06 483 PHE A CA 1
ATOM 3777 C C . PHE A 1 483 ? 5.233 -3.183 -15.855 1.00 93.06 483 PHE A C 1
ATOM 3779 O O . PHE A 1 483 ? 5.170 -2.300 -16.716 1.00 93.06 483 PHE A O 1
ATOM 3786 N N . ARG A 1 484 ? 6.375 -3.498 -15.249 1.00 93.50 484 ARG A N 1
ATOM 3787 C CA . ARG A 1 484 ? 7.674 -3.179 -15.828 1.00 93.50 484 ARG A CA 1
ATOM 3788 C C . ARG A 1 484 ? 7.835 -4.065 -17.068 1.00 93.50 484 ARG A C 1
ATOM 3790 O O . ARG A 1 484 ? 7.657 -5.283 -16.951 1.00 93.50 484 ARG A O 1
ATOM 3797 N N . PRO A 1 485 ? 8.113 -3.496 -18.253 1.00 93.94 485 PRO A N 1
ATOM 3798 C CA . PRO A 1 485 ? 8.294 -4.295 -19.456 1.00 93.94 485 PRO A CA 1
ATOM 3799 C C . PRO A 1 485 ? 9.516 -5.206 -19.317 1.00 93.94 485 PRO A C 1
ATOM 3801 O O . PRO A 1 485 ? 10.433 -4.928 -18.544 1.00 93.94 485 PRO A O 1
ATOM 3804 N N . VAL A 1 486 ? 9.541 -6.275 -20.110 1.00 92.62 486 VAL A N 1
ATOM 3805 C CA . VAL A 1 486 ? 10.731 -7.121 -20.233 1.00 92.62 486 VAL A CA 1
ATOM 3806 C C . VAL A 1 486 ? 11.862 -6.286 -20.816 1.00 92.62 486 VAL A C 1
ATOM 3808 O O . VAL A 1 486 ? 11.670 -5.634 -21.846 1.00 92.62 486 VAL A O 1
ATOM 3811 N N . LEU A 1 487 ? 13.026 -6.307 -20.169 1.00 93.81 487 LEU A N 1
ATOM 3812 C CA . LEU A 1 487 ? 14.213 -5.601 -20.645 1.00 93.81 487 LEU A CA 1
ATOM 3813 C C . LEU A 1 487 ? 15.199 -6.615 -21.214 1.00 93.81 487 LEU A C 1
ATOM 3815 O O . LEU A 1 487 ? 15.544 -7.588 -20.545 1.00 93.81 487 LEU A O 1
ATOM 3819 N N . ILE A 1 488 ? 15.648 -6.372 -22.441 1.00 92.88 488 ILE A N 1
ATOM 3820 C CA . ILE A 1 488 ? 16.722 -7.135 -23.073 1.00 92.88 488 ILE A CA 1
ATOM 3821 C C . ILE A 1 488 ? 17.795 -6.148 -23.501 1.00 92.88 488 ILE A C 1
ATOM 3823 O O . ILE A 1 488 ? 17.508 -5.218 -24.255 1.00 92.88 488 ILE A O 1
ATOM 3827 N N . ASP A 1 489 ? 19.010 -6.339 -22.994 1.00 92.75 489 ASP A N 1
ATOM 3828 C CA . ASP A 1 489 ? 20.144 -5.436 -23.210 1.00 92.75 489 ASP A CA 1
ATOM 3829 C C . ASP A 1 489 ? 19.810 -3.967 -22.861 1.00 92.75 489 ASP A C 1
ATOM 3831 O O . ASP A 1 489 ? 20.233 -3.026 -23.531 1.00 92.75 489 ASP A O 1
ATOM 3835 N N . GLY A 1 490 ? 18.994 -3.772 -21.818 1.00 90.69 490 GLY A N 1
ATOM 3836 C CA . GLY A 1 490 ? 18.535 -2.462 -21.338 1.00 90.69 490 GLY A CA 1
ATOM 3837 C C . GLY A 1 490 ? 17.370 -1.854 -22.124 1.00 90.69 490 GLY A C 1
ATOM 3838 O O . GLY A 1 490 ? 16.841 -0.818 -21.722 1.00 90.69 490 GLY A O 1
ATOM 3839 N N . GLU A 1 491 ? 16.933 -2.491 -23.211 1.00 94.69 491 GLU A N 1
ATOM 3840 C CA . GLU A 1 491 ? 15.839 -2.016 -24.058 1.00 94.69 491 GLU A CA 1
ATOM 3841 C C . GLU A 1 491 ? 14.542 -2.772 -23.767 1.00 94.69 491 GLU A C 1
ATOM 3843 O O . GLU A 1 491 ? 14.514 -3.999 -23.650 1.00 94.69 491 GLU A O 1
ATOM 3848 N N . ALA A 1 492 ? 13.433 -2.038 -23.696 1.00 94.56 492 ALA A N 1
ATOM 3849 C CA . ALA A 1 492 ? 12.132 -2.641 -23.453 1.00 94.56 492 ALA A CA 1
ATOM 3850 C C . ALA A 1 492 ? 11.616 -3.396 -24.679 1.00 94.56 492 ALA A C 1
ATOM 3852 O O . ALA A 1 492 ? 11.513 -2.853 -25.783 1.00 94.56 492 ALA A O 1
ATOM 3853 N N . GLN A 1 493 ? 11.212 -4.643 -24.462 1.00 93.44 493 GLN A N 1
ATOM 3854 C CA . GLN A 1 493 ? 10.688 -5.519 -25.496 1.00 93.44 493 GLN A CA 1
ATOM 3855 C C . GLN A 1 493 ? 9.277 -5.998 -25.170 1.00 93.44 493 GLN A C 1
ATOM 3857 O O . GLN A 1 493 ? 8.855 -6.085 -24.018 1.00 93.44 493 GLN A O 1
ATOM 3862 N N . ARG A 1 494 ? 8.524 -6.322 -26.227 1.00 93.38 494 ARG A N 1
ATOM 3863 C CA . ARG A 1 494 ? 7.206 -6.946 -26.078 1.00 93.38 494 ARG A CA 1
ATOM 3864 C C . ARG A 1 494 ? 7.376 -8.396 -25.653 1.00 93.38 494 ARG A C 1
ATOM 3866 O O . ARG A 1 494 ? 8.180 -9.113 -26.246 1.00 93.38 494 ARG A O 1
ATOM 3873 N N . ARG A 1 495 ? 6.540 -8.851 -24.722 1.00 91.81 495 ARG A N 1
ATOM 3874 C CA . ARG A 1 495 ? 6.512 -10.249 -24.281 1.00 91.81 495 ARG A CA 1
ATOM 3875 C C . ARG A 1 495 ? 5.163 -10.882 -24.573 1.00 91.81 495 ARG A C 1
ATOM 3877 O O . ARG A 1 495 ? 4.139 -10.361 -24.151 1.00 91.81 495 ARG A O 1
ATOM 3884 N N . GLN A 1 496 ? 5.168 -11.989 -25.309 1.00 91.38 496 GLN A N 1
ATOM 3885 C CA . GLN A 1 496 ? 3.976 -12.796 -25.588 1.00 91.38 496 GLN A CA 1
ATOM 3886 C C . GLN A 1 496 ? 3.857 -13.952 -24.588 1.00 91.38 496 GLN A C 1
ATOM 3888 O O . GLN A 1 496 ? 4.811 -14.229 -23.858 1.00 91.38 496 GLN A O 1
ATOM 3893 N N . ASN A 1 497 ? 2.704 -14.627 -24.608 1.00 90.50 497 ASN A N 1
ATOM 3894 C CA . ASN A 1 497 ? 2.426 -15.844 -23.843 1.00 90.50 497 ASN A CA 1
ATOM 3895 C C . ASN A 1 497 ? 2.643 -15.636 -22.337 1.00 90.50 497 ASN A C 1
ATOM 3897 O O . ASN A 1 497 ? 3.347 -16.408 -21.685 1.00 90.50 497 ASN A O 1
ATOM 3901 N N . VAL A 1 498 ? 2.086 -14.551 -21.793 1.00 93.25 498 VAL A N 1
ATOM 3902 C CA . VAL A 1 498 ? 2.100 -14.277 -20.354 1.00 93.25 498 VAL A CA 1
ATOM 3903 C C . VAL A 1 498 ? 0.797 -14.775 -19.753 1.00 93.25 498 VAL A C 1
ATOM 3905 O O . VAL A 1 498 ? -0.272 -14.443 -20.253 1.00 93.25 498 VAL A O 1
ATOM 3908 N N . ARG A 1 499 ? 0.880 -15.554 -18.677 1.00 94.06 499 ARG A N 1
ATOM 3909 C CA . ARG A 1 499 ? -0.258 -16.139 -17.976 1.00 94.06 499 ARG A CA 1
ATOM 3910 C C . ARG A 1 499 ? -0.315 -15.658 -16.534 1.00 94.06 499 ARG A C 1
ATOM 3912 O O . ARG A 1 499 ? 0.698 -15.643 -15.838 1.00 94.06 499 ARG A O 1
ATOM 3919 N N . LEU A 1 500 ? -1.517 -15.305 -16.094 1.00 91.75 500 LEU A N 1
ATOM 3920 C CA . LEU A 1 500 ? -1.796 -14.826 -14.744 1.00 91.75 500 LEU A CA 1
ATOM 3921 C C . LEU A 1 500 ? -3.123 -15.398 -14.246 1.00 91.75 500 LEU A C 1
ATOM 3923 O O . LEU A 1 500 ? -4.117 -15.396 -14.975 1.00 91.75 500 LEU A O 1
ATOM 3927 N N . THR A 1 501 ? -3.159 -15.824 -12.985 1.00 90.12 501 THR A N 1
ATOM 3928 C CA . THR A 1 501 ? -4.428 -16.004 -12.271 1.00 90.12 501 THR A CA 1
ATOM 3929 C C . THR A 1 501 ? -4.744 -14.724 -11.515 1.00 90.12 501 THR A C 1
ATOM 3931 O O . THR A 1 501 ? -3.964 -14.309 -10.663 1.00 90.12 501 THR A O 1
ATOM 3934 N N . LEU A 1 502 ? -5.888 -14.118 -11.807 1.00 87.75 502 LEU A N 1
ATOM 3935 C CA . LEU A 1 502 ? -6.375 -12.917 -11.142 1.00 87.75 502 LEU A CA 1
ATOM 3936 C C . LEU A 1 502 ? -7.582 -13.268 -10.270 1.00 87.75 502 LEU A C 1
ATOM 3938 O O . LEU A 1 502 ? -8.493 -13.955 -10.730 1.00 87.75 502 LEU A O 1
ATOM 3942 N N . ILE A 1 503 ? -7.591 -12.805 -9.024 1.00 86.50 503 ILE A N 1
ATOM 3943 C CA . ILE A 1 503 ? -8.717 -12.916 -8.095 1.00 86.50 503 ILE A CA 1
ATOM 3944 C C . ILE A 1 503 ? -9.227 -11.500 -7.830 1.00 86.50 503 ILE A C 1
ATOM 3946 O O . ILE A 1 503 ? -8.555 -10.707 -7.178 1.00 86.50 503 ILE A O 1
ATOM 3950 N N . SER A 1 504 ? -10.402 -11.177 -8.363 1.00 83.69 504 SER A N 1
ATOM 3951 C CA . SER A 1 504 ? -11.096 -9.916 -8.120 1.00 83.69 504 SER A CA 1
ATOM 3952 C C . SER A 1 504 ? -12.119 -10.120 -7.007 1.00 83.69 504 SER A C 1
ATOM 3954 O O . SER A 1 504 ? -13.126 -10.793 -7.205 1.00 83.69 504 SER A O 1
ATOM 3956 N N . LEU A 1 505 ? -11.843 -9.583 -5.826 1.00 80.00 505 LEU A N 1
ATOM 3957 C CA . LEU A 1 505 ? -12.755 -9.585 -4.690 1.00 80.00 505 LEU A CA 1
ATOM 3958 C C . LEU A 1 505 ? -13.895 -8.599 -4.952 1.00 80.00 505 LEU A C 1
ATOM 3960 O O . LEU A 1 505 ? -13.661 -7.496 -5.456 1.00 80.00 505 LEU A O 1
ATOM 3964 N N . ASN A 1 506 ? -15.116 -8.993 -4.604 1.00 73.81 506 ASN A N 1
ATOM 3965 C CA . ASN A 1 506 ? -16.252 -8.081 -4.666 1.00 73.81 506 ASN A CA 1
ATOM 3966 C C . ASN A 1 506 ? -16.157 -7.082 -3.506 1.00 73.81 506 ASN A C 1
ATOM 3968 O O . ASN A 1 506 ? -15.713 -7.434 -2.411 1.00 73.81 506 ASN A O 1
ATOM 3972 N N . GLN A 1 507 ? -16.595 -5.847 -3.740 1.00 63.69 507 GLN A N 1
ATOM 3973 C CA . GLN A 1 507 ? -16.935 -4.952 -2.637 1.00 63.69 507 GLN A CA 1
ATOM 3974 C C . GLN A 1 507 ? -18.345 -5.305 -2.169 1.00 63.69 507 GLN A C 1
ATOM 3976 O O . GLN A 1 507 ? -19.281 -5.243 -2.967 1.00 63.69 507 GLN A O 1
ATOM 3981 N N . ASP A 1 508 ? -18.473 -5.743 -0.918 1.00 52.25 508 ASP A N 1
ATOM 3982 C CA . ASP A 1 508 ? -19.762 -6.107 -0.320 1.00 52.25 508 ASP A CA 1
ATOM 3983 C C . ASP A 1 508 ? -20.547 -4.897 0.203 1.00 52.25 508 ASP A C 1
ATOM 3985 O O . ASP A 1 508 ? -19.930 -3.980 0.793 1.00 52.25 508 ASP A O 1
#

Radius of gyration: 28.36 Å; Cα contacts (8 Å, |Δi|>4): 662; chains: 1; bounding box: 76×80×73 Å

Secondary structure (DSSP, 8-state):
-----------------PPPP--------------------------------HHHHHHHHHHHHHHHHHHHHHHHHH-TT-SSHHHHHHHHHHHHHHHHHTT-HHHHHHHHHHHHHHHHHHT-TT-TTHHHHHHHHHHHHHHTT-HHHHHHHHHHHHHHGGG-TTS-HHHHHHHHHHHHHHHHHHHHHS-GGGHHHHHHHHHHHHHHHHHHHHHHT-TTTHHHHHHHHHHHHHHHHHHHHT-SHHHHHHHHHHH-----SPPP------SHHHHHHHH-TT-HHHHHHHHHHHHHHHHHHHHHHHHHTTT-HHHHHHHHHHHHHHHHHHHHHS--TTS-S-SS-S-SS-TTHHHHHHHHHHHHHHTT--HHHHHHHHTS-EEES-SS---S--TT--SEEEETTTTEEEEPPEEEETTPPTT--STTS-HHHHTT---EEEEEEEEEE-TTS-EEEEEEEEEES-SHHHHHHHHHHHHH-EEEPEEETTEEE-EEEEEEEEEEEPP-

Solvent-accessible surface area (backbone atoms only — not comparable to full-atom values): 28963 Å² total; per-residue (Å²): 133,87,84,89,87,88,89,88,83,85,88,86,89,87,80,89,80,85,80,82,87,83,80,87,90,83,91,79,88,81,89,88,81,89,82,88,88,78,91,81,80,93,70,88,76,76,86,68,77,81,74,73,55,69,70,59,54,53,55,51,52,52,52,52,52,53,47,54,52,52,49,53,52,49,32,72,75,41,37,92,61,41,80,57,53,65,66,53,45,54,51,40,51,56,44,28,57,52,25,54,76,69,66,38,52,72,62,23,48,54,40,45,52,49,48,47,51,36,44,36,70,76,65,32,89,50,38,73,80,43,51,68,50,51,54,52,46,35,54,50,27,52,75,70,65,37,60,65,60,28,51,55,50,54,50,47,51,62,65,38,56,84,64,29,78,87,60,53,67,72,57,52,49,51,52,48,51,59,48,46,57,50,40,54,47,43,57,59,69,43,62,62,90,45,40,33,58,41,48,52,51,47,32,54,51,30,49,50,48,33,50,54,31,59,78,69,63,44,73,86,52,44,59,51,36,37,44,51,30,20,49,34,30,38,51,51,18,51,38,35,61,68,69,45,69,32,17,53,51,42,46,29,69,80,65,69,50,81,82,88,68,84,84,76,95,73,76,82,78,71,46,72,67,48,47,31,71,74,68,32,93,64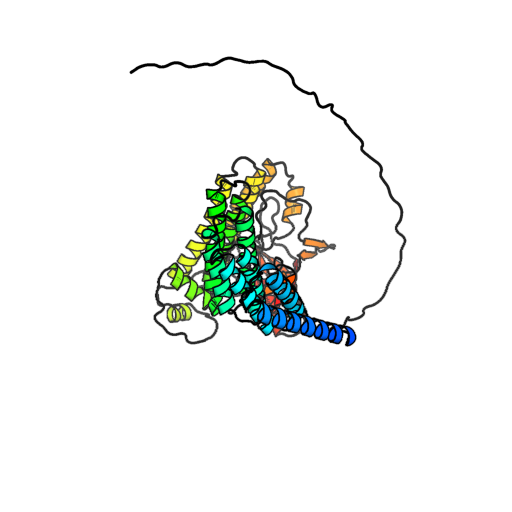,35,74,60,48,46,51,47,51,25,49,49,27,44,47,52,21,47,47,41,52,51,56,45,46,69,72,51,71,83,45,46,44,37,50,14,38,46,28,40,54,53,15,50,51,46,37,50,50,50,39,61,45,87,54,90,91,58,58,99,47,97,71,60,52,47,85,57,41,67,75,22,49,56,29,34,35,52,15,44,52,25,32,45,74,55,65,53,49,72,69,58,51,34,61,59,30,58,46,59,44,68,36,67,72,90,68,85,62,58,65,88,76,88,80,74,70,68,39,50,73,46,76,93,83,50,35,28,38,41,68,71,44,36,35,42,62,90,48,59,64,53,62,67,50,83,80,58,60,68,81,68,53,73,76,63,87,60,56,32,39,22,33,36,35,27,24,35,34,42,45,10,37,66,40,80,76,43,77,78,45,43,42,63,81,40,73,63,39,48,50,50,44,51,55,52,52,50,53,42,42,34,44,38,26,31,53,94,35,40,63,36,68,43,64,50,34,32,38,41,36,35,38,29,60,74,128

Foldseek 3Di:
DDDDDDDDDDDDDDDDDDDDDDDDDDDDDDDDDDDDDDDDDDDDDDPPPPPPDVVVVVVLVVVLVVLVVVLVVQCVVQNLLGPDNPVNLVSLVVNLVSCVVVVVLVVSLVSLVSNLVSCCVPVHDLDPVNLVSLLVNLVSCVLVLVLVSNLVSLVVLVVSLVVNPVDDLVRSLVSLVSSLLSLLLCLFQNDPLCNLVSLVSQLSSLVVNLVSCVVVVVVPCNLFSLLSNLVSLLLLLLQLLLPDSSVVVNLCVVPVDDQPDDDDPDDDPWDPVSVCVRRNDCVLVSSLVSSVVSLVSSLVSLVVSCVVVVPALLLNLLSLLLSLLSVLSCQQRRDDPPDTPDLGGGDLASPPSLVSLLSSLVSVVVNPDDLVQLLVLLQAKAWPDDNGDDSHDPRPDRQWDQDDPVRAIEGEAWEGAQPRRQSSTPPPRDVVSVVSFDAWKKWKWFFKQGLSQFTHPIDTPDMVVPDPVSSVRQSSNSSSIGINARARSSGGDMGGNYIYIYIYTYRD